Protein 6AGS (pdb70)

Radius of gyration: 24.71 Å; Cα contacts (8 Å, |Δi|>4): 1045; chains: 1; bounding box: 74×57×60 Å

Sequence (557 aa):
QRSLYIPYAGPVLLEFPLLNKGSAFSMEERRNFNLLGLLPEVVETIEEQAERAWIQYQGFKTEIDKHIYLRNIQDTNETLFYRLVNNHLDEMMPVIYTPTVGAACERFSEIYRRSRGVFISYQNRHNMDDILQNVPNHNIKVIVVTDGERILGLGDQGIGGMGIPIGKLSLYTACGGISPAYTLPVVLDVGTNNQQLLNDPLYMGWRNPRITDDEYYEFVDEFIQAVKQRWPDVLLQFEDFAQKNAMPLLNRYRNEICSFNDDIQGTAAVTVGTLIAASRAAGGQLSEKKIVFRGAGSAGCGIAEMIISQTQREGLSEEAARQKVFMVDRFGLLTDKMPNLLPFQTKLVQKRENLSDWDTDSDVLSLLDVVRNVKPDILIGVSGCTGLFTEEIIREMHKHCPRPIVMPLSNPTSRVEATPQDIIAWTEGNALVATGSPFNPVVWKDKIYPIAQCNNAFIFPGIGLGVIASGASRITDEMLMSASETLAQYSPLVLNGEGMVLPELKDIQKVSRAIAFAVGKMAQQQGVAVKTSAEALQQAIDDNFWQAEYRDYRRTS

Solvent-accessible surface area: 24143 Å² total; per-residue (Å²): 194,205,24,65,114,5,74,66,20,6,74,85,0,33,130,52,36,46,18,9,8,15,21,16,0,43,78,109,15,5,137,80,1,92,0,114,72,87,34,98,147,76,73,20,81,12,59,88,11,1,90,121,4,72,122,84,2,98,60,74,189,68,88,30,56,26,15,27,18,3,47,50,23,7,23,71,4,14,13,22,4,10,41,0,0,74,60,42,20,99,74,0,9,49,0,10,27,60,78,10,1,0,23,8,3,73,97,30,13,84,37,78,135,115,76,46,30,17,58,0,20,31,96,56,74,141,67,7,99,86,29,2,127,118,8,95,32,191,68,3,47,0,0,0,0,0,1,0,28,125,0,63,51,59,33,22,13,2,15,2,0,1,16,0,0,10,4,5,6,2,4,0,2,9,0,0,0,4,14,11,31,78,19,12,14,0,0,2,6,0,1,0,87,38,108,148,18,18,102,27,114,102,15,94,13,58,112,57,75,34,22,85,83,123,73,10,74,103,0,0,32,44,0,0,56,7,0,56,138,78,10,90,130,1,0,0,0,3,5,10,7,12,97,128,3,11,79,60,2,5,91,132,4,40,106,54,6,5,1,0,1,1,58,47,14,0,47,8,0,0,1,0,0,0,0,3,0,2,0,118,31,27,41,44,64,2,3,104,16,73,2,0,0,21,4,6,41,47,62,0,2,30,6,0,48,23,1,4,53,5,7,69,139,46,67,43,69,83,129,36,2,47,88,57,3,16,0,2,27,198,95,5,8,0,9,47,172,55,98,147,33,108,107,80,21,63,134,9,36,10,113,52,109,64,9,96,134,28,104,47,113,53,146,83,1,47,19,44,25,0,0,70,25,2,91,0,42,0,1,0,0,36,40,13,55,90,41,52,2,48,79,101,12,5,107,33,4,47,145,84,8,99,104,1,2,4,1,0,13,6,86,59,64,77,108,9,0,6,42,0,76,51,0,5,21,46,1,102,17,60,14,15,16,3,0,14,9,79,48,126,78,9,98,62,137,158,116,131,56,56,13,2,50,12,36,28,2,7,0,2,0,0,0,0,0,0,5,32,14,10,56,6,75,81,1,2,85,80,0,7,12,12,0,0,44,12,0,3,109,59,0,23,28,57,114,118,60,124,26,55,6,4,8,89,34,157,34,1,38,126,0,0,72,23,0,0,52,25,0,0,76,33,0,5,136,65,64,20,12,114,157,58,68,48,149,47,4,79,100,24,1,69,106,44,16,54,87,11,105,48,70,95,22,132,110,61,156

B-factor: mean 66.83, std 27.86, range [24.26, 168.71]

CATH classification: 3.40.50.10380

Organism: Escherichia coli (strain K12) (NCBI:txid83333)

Secondary structure (DSSP, 8-state):
-PPEEE---HHHHHT-TTT--GGG--HHHHHHTT-TTSS-S----HHHHHHHHHHHHHT--SHHHHHHHHHHHHTT-HHHHHHHHHTTHHHHHHHHSTTHHHHHHHTHHHH--S--SEEEEGGGTT-HHHHHHT---S---EEEEE-SS-BTTTB--GGGGGHHHHHHHHHHHHHH---GGGEEEEEEE-----HHHHT-TT--S--SPPPPHHHHHHHHHHHHHHHHHH-TT-EEEE-S--HHHHHHHHHHHTTTSSEEEIIIIIHHHHHHHHHHHHHHHSSS-TTT--EEEE--SHHHHHHHHHHHHHHHTTT--HHHHHHTEEEE-SSS--BTT--S--HHHHTTPBPGGGGTT-S---SS--HHHHHHHH--SEEEE-S--TT-S-HHHHHHHHTT-SS-EEEE--SSGGG-SS-HHHHHHTTTT--EEEESS--PPEEETTEEE--EE--GGGTHHHHHHHHHHHT-SS--HHHHHHHHHHHHHT-HHHHSSSS-SSPPGGGHHHHHHHHHHHHHHHHHHTTSS----HHHHHHHHHHT---S-PPPEEE--

Foldseek 3Di:
DDFAADAAADVRQQQQAARHPALQQDPVNCVQRVNVPVHPPHHDFLVVVLVVLVVVLVVDDDLLRSLVSLVVNCSRHVLSSLVNCLVPVPVCLCSLAPPNLVVQLLCVLPVPDDDAFFEAELVCLVPLLVSVVPPPQPAAAEEEEEQQQADFPPGRSAQSCQSHRVSVVSLLCNQQQFRPSHYGYYYYGQATPPVVLLPDPSRDGDSDHGDDPVSVVVSVVSNVVSCCVVHVLHEYEYERDDPVVQVVVCVVPQQPFAYDYCVLLLLLLLVLLLQQLQDVLLPDGLLPWAEEEEDQPPRRLSSLVLSLVVSVVVPDDSVSSLQRYWYQYPFAGFAPPDPDDDDSSVSNHHYCVVVVPAPDDDPTQHVLSVCQVNLTQEYEYAHQAAQLCPLSVLLSNCVRHLQHEYEQAYDDPVRGNDDPQVSCVSNVNRYAYEYNYADQFHADPNDTHHHHYSDSSLAVSLLSLLCQLQSFGGQDSVLSNLLSNLQQVQQPCNPVVDDHSGDDSNCSNVSSLSSSLSSNVVSCVVVRGPDDDSVSSSVSSVVSRHHSGHRHYDYDD

GO terms:
  GO:0005829 cytosol (C, IDA)
  GO:0042802 identical protein binding (F, IDA)
  GO:0004471 malate dehydrogenase (decarboxylating) (NAD+) activity (F, IDA)
  GO:0006094 gluconeogenesis (P, IMP)

Structure (mmCIF, N/CA/C/O backbone):
data_6AGS
#
_entry.id   6AGS
#
_cell.length_a   80.570
_cell.length_b   80.570
_cell.length_c   209.966
_cell.angle_alpha   90.00
_cell.angle_beta   90.00
_cell.angle_gamma   90.00
#
_symmetry.space_group_name_H-M   'P 43 21 2'
#
loop_
_entity.id
_entity.type
_entity.pdbx_description
1 polymer 'NAD-dependent malic enzyme'
2 water water
#
loop_
_atom_site.group_PDB
_atom_site.id
_atom_site.type_symbol
_atom_site.label_atom_id
_atom_site.label_alt_id
_atom_site.label_comp_id
_atom_site.label_asym_id
_atom_site.label_entity_id
_atom_site.label_seq_id
_atom_site.pdbx_PDB_ins_code
_atom_site.Cartn_x
_atom_site.Cartn_y
_atom_site.Cartn_z
_atom_site.occupancy
_atom_site.B_iso_or_equiv
_atom_site.auth_seq_id
_atom_site.auth_comp_id
_atom_site.auth_asym_id
_atom_site.auth_atom_id
_atom_site.pdbx_PDB_model_num
ATOM 1 N N . GLN A 1 8 ? 2.125 18.630 80.909 1.00 95.29 8 GLN A N 1
ATOM 2 C CA . GLN A 1 8 ? 2.738 17.499 81.679 1.00 92.59 8 GLN A CA 1
ATOM 3 C C . GLN A 1 8 ? 1.799 17.057 82.797 1.00 89.53 8 GLN A C 1
ATOM 4 O O . GLN A 1 8 ? 1.226 17.889 83.507 1.00 77.83 8 GLN A O 1
ATOM 10 N N . ARG A 1 9 ? 1.656 15.748 82.960 1.00 89.07 9 ARG A N 1
ATOM 11 C CA . ARG A 1 9 ? 0.756 15.208 83.968 1.00 90.01 9 ARG A CA 1
ATOM 12 C C . ARG A 1 9 ? 1.278 15.353 85.419 1.00 87.72 9 ARG A C 1
ATOM 13 O O . ARG A 1 9 ? 2.433 15.717 85.682 1.00 76.63 9 ARG A O 1
ATOM 21 N N . SER A 1 10 ? 0.393 15.057 86.357 1.00 80.86 10 SER A N 1
ATOM 22 C CA . SER A 1 10 ? 0.724 15.093 87.762 1.00 74.28 10 SER A CA 1
ATOM 23 C C . SER A 1 10 ? 1.652 13.958 88.083 1.00 76.30 10 SER A C 1
ATOM 24 O O . SER A 1 10 ? 1.612 12.919 87.427 1.00 72.66 10 SER A O 1
ATOM 27 N N . LEU A 1 11 ? 2.484 14.175 89.104 1.00 72.05 11 LEU A N 1
ATOM 28 C CA . LEU A 1 11 ? 3.271 13.128 89.697 1.00 61.93 11 LEU A CA 1
ATOM 29 C C . LEU A 1 11 ? 2.555 12.619 90.944 1.00 61.83 11 LEU A C 1
ATOM 30 O O . LEU A 1 11 ? 2.025 13.398 91.749 1.00 65.59 11 LEU A O 1
ATOM 35 N N . TYR A 1 12 ? 2.540 11.301 91.092 1.00 57.23 12 TYR A N 1
ATOM 36 C CA . TYR A 1 12 ? 1.929 10.650 92.215 1.00 60.89 12 TYR A CA 1
ATOM 37 C C . TYR A 1 12 ? 3.021 10.282 93.193 1.00 63.57 12 TYR A C 1
ATOM 38 O O . TYR A 1 12 ? 4.018 9.675 92.800 1.00 64.50 12 TYR A O 1
ATOM 47 N N . ILE A 1 13 ? 2.866 10.705 94.450 1.00 62.69 13 ILE A N 1
ATOM 48 C CA . ILE A 1 13 ? 3.957 10.596 95.436 1.00 64.33 13 ILE A CA 1
ATOM 49 C C . ILE A 1 13 ? 3.448 10.226 96.827 1.00 62.23 13 ILE A C 1
ATOM 50 O O . ILE A 1 13 ? 2.473 10.824 97.347 1.00 61.40 13 ILE A O 1
ATOM 55 N N . PRO A 1 14 ? 4.087 9.228 97.436 1.00 58.04 14 PRO A N 1
ATOM 56 C CA . PRO A 1 14 ? 3.616 8.739 98.742 1.00 59.25 14 PRO A CA 1
ATOM 57 C C . PRO A 1 14 ? 3.979 9.607 99.969 1.00 61.25 14 PRO A C 1
ATOM 58 O O . PRO A 1 14 ? 3.309 9.503 100.988 1.00 71.50 14 PRO A O 1
ATOM 62 N N . TYR A 1 15 ? 4.986 10.475 99.857 1.00 55.03 15 TYR A N 1
ATOM 63 C CA . TYR A 1 15 ? 5.499 11.227 101.002 1.00 53.74 15 TYR A CA 1
ATOM 64 C C . TYR A 1 15 ? 4.644 12.420 101.338 1.00 52.22 15 TYR A C 1
ATOM 65 O O . TYR A 1 15 ? 3.980 12.949 100.468 1.00 49.46 15 TYR A O 1
ATOM 74 N N . ALA A 1 16 ? 4.666 12.810 102.616 1.00 51.17 16 ALA A N 1
ATOM 75 C CA . ALA A 1 16 ? 3.875 13.917 103.142 1.00 44.99 16 ALA A CA 1
ATOM 76 C C . ALA A 1 16 ? 4.496 14.513 104.403 1.00 46.02 16 ALA A C 1
ATOM 77 O O . ALA A 1 16 ? 5.457 13.985 104.944 1.00 45.54 16 ALA A O 1
ATOM 79 N N . GLY A 1 17 ? 3.977 15.662 104.834 1.00 42.35 17 GLY A N 1
ATOM 80 C CA . GLY A 1 17 ? 4.407 16.264 106.064 1.00 42.98 17 GLY A CA 1
ATOM 81 C C . GLY A 1 17 ? 5.893 16.654 106.018 1.00 48.87 17 GLY A C 1
ATOM 82 O O . GLY A 1 17 ? 6.435 16.882 104.938 1.00 45.47 17 GLY A O 1
ATOM 83 N N . PRO A 1 18 ? 6.572 16.679 107.190 1.00 44.90 18 PRO A N 1
ATOM 84 C CA . PRO A 1 18 ? 8.002 16.965 107.182 1.00 43.83 18 PRO A CA 1
ATOM 85 C C . PRO A 1 18 ? 8.932 16.028 106.353 1.00 39.90 18 PRO A C 1
ATOM 86 O O . PRO A 1 18 ? 9.982 16.456 105.911 1.00 40.85 18 PRO A O 1
ATOM 90 N N . VAL A 1 19 ? 8.548 14.781 106.173 1.00 41.81 19 VAL A N 1
ATOM 91 C CA . VAL A 1 19 ? 9.230 13.850 105.291 1.00 41.92 19 VAL A CA 1
ATOM 92 C C . VAL A 1 19 ? 9.336 14.417 103.878 1.00 45.17 19 VAL A C 1
ATOM 93 O O . VAL A 1 19 ? 10.437 14.455 103.302 1.00 45.02 19 VAL A O 1
ATOM 97 N N . LEU A 1 20 ? 8.222 14.936 103.371 1.00 46.44 20 LEU A N 1
ATOM 98 C CA . LEU A 1 20 ? 8.193 15.576 102.065 1.00 41.64 20 LEU A CA 1
ATOM 99 C C . LEU A 1 20 ? 9.068 16.785 102.021 1.00 43.43 20 LEU A C 1
ATOM 100 O O . LEU A 1 20 ? 9.823 16.980 101.046 1.00 40.19 20 LEU A O 1
ATOM 105 N N . LEU A 1 21 ? 8.961 17.643 103.035 1.00 41.54 21 LEU A N 1
ATOM 106 C CA . LEU A 1 21 ? 9.791 18.861 103.042 1.00 39.75 21 LEU A CA 1
ATOM 107 C C . LEU A 1 21 ? 11.270 18.528 103.088 1.00 39.44 21 LEU A C 1
ATOM 108 O O . LEU A 1 21 ? 12.082 19.325 102.635 1.00 38.10 21 LEU A O 1
ATOM 113 N N . GLU A 1 22 ? 11.612 17.335 103.557 1.00 37.15 22 GLU A N 1
ATOM 114 C CA . GLU A 1 22 ? 13.024 16.935 103.697 1.00 39.02 22 GLU A CA 1
ATOM 115 C C . GLU A 1 22 ? 13.536 16.028 102.559 1.00 42.29 22 GLU A C 1
ATOM 116 O O . GLU A 1 22 ? 14.673 15.565 102.628 1.00 39.16 22 GLU A O 1
ATOM 122 N N . PHE A 1 23 ? 12.685 15.720 101.563 1.00 43.66 23 PHE A N 1
ATOM 123 C CA . PHE A 1 23 ? 13.030 14.839 100.423 1.00 43.60 23 PHE A CA 1
ATOM 124 C C . PHE A 1 23 ? 13.495 15.742 99.254 1.00 37.80 23 PHE A C 1
ATOM 125 O O . PHE A 1 23 ? 12.686 16.317 98.528 1.00 36.72 23 PHE A O 1
ATOM 133 N N . PRO A 1 24 ? 14.789 15.884 99.078 1.00 35.98 24 PRO A N 1
ATOM 134 C CA . PRO A 1 24 ? 15.285 16.976 98.227 1.00 38.24 24 PRO A CA 1
ATOM 135 C C . PRO A 1 24 ? 14.796 16.910 96.743 1.00 41.72 24 PRO A C 1
ATOM 136 O O . PRO A 1 24 ? 14.559 17.955 96.102 1.00 39.06 24 PRO A O 1
ATOM 140 N N . LEU A 1 25 ? 14.628 15.702 96.201 1.00 43.27 25 LEU A N 1
ATOM 141 C CA . LEU A 1 25 ? 14.181 15.565 94.818 1.00 43.20 25 LEU A CA 1
ATOM 142 C C . LEU A 1 25 ? 12.758 16.130 94.690 1.00 47.02 25 LEU A C 1
ATOM 143 O O . LEU A 1 25 ? 12.460 16.761 93.722 1.00 46.20 25 LEU A O 1
ATOM 148 N N . LEU A 1 26 ? 11.912 15.964 95.714 1.00 39.09 26 LEU A N 1
ATOM 149 C CA . LEU A 1 26 ? 10.528 16.353 95.623 1.00 37.77 26 LEU A CA 1
ATOM 150 C C . LEU A 1 26 ? 10.142 17.650 96.333 1.00 43.65 26 LEU A C 1
ATOM 151 O O . LEU A 1 26 ? 9.077 18.198 96.078 1.00 38.28 26 LEU A O 1
ATOM 156 N N . ASN A 1 27 ? 10.984 18.131 97.239 1.00 42.17 27 ASN A N 1
ATOM 157 C CA . ASN A 1 27 ? 10.621 19.271 98.044 1.00 36.99 27 ASN A CA 1
ATOM 158 C C . ASN A 1 27 ? 10.525 20.495 97.154 1.00 35.92 27 ASN A C 1
ATOM 159 O O . ASN A 1 27 ? 11.419 20.751 96.336 1.00 41.65 27 ASN A O 1
ATOM 164 N N . LYS A 1 28 ? 9.487 21.289 97.366 1.00 35.85 28 LYS A N 1
ATOM 165 C CA . LYS A 1 28 ? 9.276 22.556 96.648 1.00 39.08 28 LYS A CA 1
ATOM 166 C C . LYS A 1 28 ? 9.364 23.779 97.522 1.00 42.87 28 LYS A C 1
ATOM 167 O O . LYS A 1 28 ? 9.270 24.938 97.017 1.00 36.21 28 LYS A O 1
ATOM 173 N N . GLY A 1 29 ? 9.563 23.547 98.830 1.00 42.94 29 GLY A N 1
ATOM 174 C CA . GLY A 1 29 ? 9.674 24.636 99.803 1.00 38.55 29 GLY A CA 1
ATOM 175 C C . GLY A 1 29 ? 8.512 25.606 99.664 1.00 37.54 29 GLY A C 1
ATOM 176 O O . GLY A 1 29 ? 7.358 25.201 99.527 1.00 37.46 29 GLY A O 1
ATOM 177 N N . SER A 1 30 ? 8.823 26.895 99.655 1.00 34.18 30 SER A N 1
ATOM 178 C CA . SER A 1 30 ? 7.775 27.901 99.586 1.00 38.74 30 SER A CA 1
ATOM 179 C C . SER A 1 30 ? 6.902 27.889 98.317 1.00 45.52 30 SER A C 1
ATOM 180 O O . SER A 1 30 ? 5.962 28.690 98.199 1.00 47.05 30 SER A O 1
ATOM 183 N N . ALA A 1 31 ? 7.211 27.019 97.354 1.00 45.23 31 ALA A N 1
ATOM 184 C CA . ALA A 1 31 ? 6.440 26.976 96.122 1.00 45.66 31 ALA A CA 1
ATOM 185 C C . ALA A 1 31 ? 5.329 25.964 96.163 1.00 45.20 31 ALA A C 1
ATOM 186 O O . ALA A 1 31 ? 4.625 25.825 95.177 1.00 48.89 31 ALA A O 1
ATOM 188 N N . PHE A 1 32 ? 5.165 25.245 97.276 1.00 42.93 32 PHE A N 1
ATOM 189 C CA . PHE A 1 32 ? 4.070 24.323 97.382 1.00 43.78 32 PHE A CA 1
ATOM 190 C C . PHE A 1 32 ? 2.832 25.211 97.327 1.00 45.57 32 PHE A C 1
ATOM 191 O O . PHE A 1 32 ? 2.808 26.239 97.953 1.00 48.98 32 PHE A O 1
ATOM 199 N N . SER A 1 33 ? 1.811 24.824 96.581 1.00 49.46 33 SER A N 1
ATOM 200 C CA . SER A 1 33 ? 0.600 25.648 96.478 1.00 49.61 33 SER A CA 1
ATOM 201 C C . SER A 1 33 ? -0.271 25.500 97.699 1.00 51.71 33 SER A C 1
ATOM 202 O O . SER A 1 33 ? -0.110 24.575 98.484 1.00 50.91 33 SER A O 1
ATOM 205 N N . MET A 1 34 ? -1.259 26.363 97.843 1.00 57.28 34 MET A N 1
ATOM 206 C CA . MET A 1 34 ? -2.162 26.197 98.981 1.00 57.82 34 MET A CA 1
ATOM 207 C C . MET A 1 34 ? -2.836 24.827 98.992 1.00 57.73 34 MET A C 1
ATOM 208 O O . MET A 1 34 ? -2.872 24.150 100.011 1.00 58.33 34 MET A O 1
ATOM 213 N N . GLU A 1 35 ? -3.268 24.359 97.837 1.00 60.20 35 GLU A N 1
ATOM 214 C CA . GLU A 1 35 ? -3.923 23.056 97.748 1.00 56.37 35 GLU A CA 1
ATOM 215 C C . GLU A 1 35 ? -2.984 21.904 98.108 1.00 48.47 35 GLU A C 1
ATOM 216 O O . GLU A 1 35 ? -3.348 20.945 98.793 1.00 51.52 35 GLU A O 1
ATOM 222 N N . GLU A 1 36 ? -1.773 21.950 97.598 1.00 48.18 36 GLU A N 1
ATOM 223 C CA . GLU A 1 36 ? -0.751 20.946 97.967 1.00 50.12 36 GLU A CA 1
ATOM 224 C C . GLU A 1 36 ? -0.466 20.964 99.492 1.00 47.45 36 GLU A C 1
ATOM 225 O O . GLU A 1 36 ? -0.374 19.922 100.124 1.00 45.14 36 GLU A O 1
ATOM 231 N N . ARG A 1 37 ? -0.393 22.155 100.091 1.00 47.07 37 ARG A N 1
ATOM 232 C CA . ARG A 1 37 ? -0.162 22.219 101.522 1.00 48.49 37 ARG A CA 1
ATOM 233 C C . ARG A 1 37 ? -1.267 21.536 102.276 1.00 50.55 37 ARG A C 1
ATOM 234 O O . ARG A 1 37 ? -0.975 20.874 103.277 1.00 47.41 37 ARG A O 1
ATOM 242 N N . ARG A 1 38 ? -2.514 21.637 101.781 1.00 51.90 38 ARG A N 1
ATOM 243 C CA . ARG A 1 38 ? -3.650 20.948 102.430 1.00 54.71 38 ARG A CA 1
ATOM 244 C C . ARG A 1 38 ? -3.573 19.454 102.224 1.00 53.48 38 ARG A C 1
ATOM 245 O O . ARG A 1 38 ? -3.719 18.681 103.164 1.00 57.97 38 ARG A O 1
ATOM 253 N N . ASN A 1 39 ? -3.298 19.030 101.002 1.00 58.07 39 ASN A N 1
ATOM 254 C CA . ASN A 1 39 ? -3.361 17.589 100.697 1.00 57.21 39 ASN A CA 1
ATOM 255 C C . ASN A 1 39 ? -2.198 16.797 101.272 1.00 56.19 39 ASN A C 1
ATOM 256 O O . ASN A 1 39 ? -2.352 15.623 101.611 1.00 58.77 39 ASN A O 1
ATOM 261 N N . PHE A 1 40 ? -1.042 17.447 101.407 1.00 48.87 40 PHE A N 1
ATOM 262 C CA . PHE A 1 40 ? 0.151 16.780 101.884 1.00 48.46 40 PHE A CA 1
ATOM 263 C C . PHE A 1 40 ? 0.513 17.135 103.361 1.00 51.38 40 PHE A C 1
ATOM 264 O O . PHE A 1 40 ? 1.656 16.910 103.781 1.00 49.57 40 PHE A O 1
ATOM 272 N N . ASN A 1 41 ? -0.441 17.685 104.120 1.00 45.14 41 ASN A N 1
ATOM 273 C CA . ASN A 1 41 ? -0.271 17.958 105.554 1.00 47.07 41 ASN A CA 1
ATOM 274 C C . ASN A 1 41 ? 0.900 18.900 105.863 1.00 46.56 41 ASN A C 1
ATOM 275 O O . ASN A 1 41 ? 1.733 18.634 106.731 1.00 46.39 41 ASN A O 1
ATOM 280 N N . LEU A 1 42 ? 0.982 19.985 105.114 1.00 42.58 42 LEU A N 1
ATOM 281 C CA . LEU A 1 42 ? 2.064 20.936 105.216 1.00 41.39 42 LEU A CA 1
ATOM 282 C C . LEU A 1 42 ? 1.612 22.253 105.789 1.00 43.69 42 LEU A C 1
ATOM 283 O O . LEU A 1 42 ? 2.436 23.124 106.142 1.00 42.09 42 LEU A O 1
ATOM 288 N N . LEU A 1 43 ? 0.308 22.451 105.850 1.00 43.43 43 LEU A N 1
ATOM 289 C CA . LEU A 1 43 ? -0.195 23.686 106.433 1.00 47.69 43 LEU A CA 1
ATOM 290 C C . LEU A 1 43 ? 0.471 23.953 107.808 1.00 43.66 43 LEU A C 1
ATOM 291 O O . LEU A 1 43 ? 0.469 23.117 108.699 1.00 41.88 43 LEU A O 1
ATOM 296 N N . GLY A 1 44 ? 1.037 25.118 107.952 1.00 42.71 44 GLY A N 1
ATOM 297 C CA . GLY A 1 44 ? 1.619 25.557 109.203 1.00 45.12 44 GLY A CA 1
ATOM 298 C C . GLY A 1 44 ? 3.077 25.202 109.361 1.00 45.53 44 GLY A C 1
ATOM 299 O O . GLY A 1 44 ? 3.743 25.678 110.278 1.00 43.61 44 GLY A O 1
ATOM 300 N N . LEU A 1 45 ? 3.591 24.343 108.489 1.00 48.67 45 LEU A N 1
ATOM 301 C CA . LEU A 1 45 ? 5.005 23.951 108.560 1.00 44.46 45 LEU A CA 1
ATOM 302 C C . LEU A 1 45 ? 5.891 24.882 107.760 1.00 45.73 45 LEU A C 1
ATOM 303 O O . LEU A 1 45 ? 7.100 24.757 107.852 1.00 46.10 45 LEU A O 1
ATOM 308 N N . LEU A 1 46 ? 5.304 25.869 107.075 1.00 39.87 46 LEU A N 1
ATOM 309 C CA . LEU A 1 46 ? 6.045 26.759 106.186 1.00 47.40 46 LEU A CA 1
ATOM 310 C C . LEU A 1 46 ? 5.474 28.106 106.398 1.00 39.79 46 LEU A C 1
ATOM 311 O O . LEU A 1 46 ? 4.309 28.214 106.672 1.00 42.97 46 LEU A O 1
ATOM 316 N N . PRO A 1 47 ? 6.260 29.149 106.154 1.00 42.78 47 PRO A N 1
ATOM 317 C CA . PRO A 1 47 ? 5.617 30.457 106.021 1.00 43.71 47 PRO A CA 1
ATOM 318 C C . PRO A 1 47 ? 4.495 30.442 104.996 1.00 49.34 47 PRO A C 1
ATOM 319 O O . PRO A 1 47 ? 4.490 29.631 104.060 1.00 48.57 47 PRO A O 1
ATOM 323 N N . GLU A 1 48 ? 3.541 31.331 105.211 1.00 57.08 48 GLU A N 1
ATOM 324 C CA . GLU A 1 48 ? 2.329 31.468 104.408 1.00 63.25 48 GLU A CA 1
ATOM 325 C C . GLU A 1 48 ? 2.640 31.786 102.908 1.00 56.86 48 GLU A C 1
ATOM 326 O O . GLU A 1 48 ? 1.988 31.282 102.051 1.00 54.06 48 GLU A O 1
ATOM 332 N N . VAL A 1 49 ? 3.664 32.567 102.610 1.00 49.83 49 VAL A N 1
ATOM 333 C CA . VAL A 1 49 ? 3.879 32.996 101.266 1.00 48.48 49 VAL A CA 1
ATOM 334 C C . VAL A 1 49 ? 4.053 31.779 100.309 1.00 50.69 49 VAL A C 1
ATOM 335 O O . VAL A 1 49 ? 4.708 30.765 100.647 1.00 42.80 49 VAL A O 1
ATOM 339 N N . VAL A 1 50 ? 3.348 31.856 99.173 1.00 49.71 50 VAL A N 1
ATOM 340 C CA . VAL A 1 50 ? 3.538 30.975 98.024 1.00 48.68 50 VAL A CA 1
ATOM 341 C C . VAL A 1 50 ? 4.408 31.710 97.016 1.00 47.03 50 VAL A C 1
ATOM 342 O O . VAL A 1 50 ? 4.053 32.773 96.587 1.00 43.65 50 VAL A O 1
ATOM 346 N N . GLU A 1 51 ? 5.551 31.162 96.671 1.00 46.07 51 GLU A N 1
ATOM 347 C CA . GLU A 1 51 ? 6.487 31.832 95.785 1.00 44.80 51 GLU A CA 1
ATOM 348 C C . GLU A 1 51 ? 6.673 31.010 94.518 1.00 43.15 51 GLU A C 1
ATOM 349 O O . GLU A 1 51 ? 6.292 29.841 94.502 1.00 37.87 51 GLU A O 1
ATOM 355 N N . THR A 1 52 ? 7.309 31.615 93.499 1.00 38.93 52 THR A N 1
ATOM 356 C CA . THR A 1 52 ? 7.589 30.887 92.289 1.00 46.55 52 THR A CA 1
ATOM 357 C C . THR A 1 52 ? 8.989 30.399 92.398 1.00 43.58 52 THR A C 1
ATOM 358 O O . THR A 1 52 ? 9.778 30.992 93.148 1.00 46.64 52 THR A O 1
ATOM 362 N N . ILE A 1 53 ? 9.338 29.392 91.599 1.00 40.55 53 ILE A N 1
ATOM 363 C CA . ILE A 1 53 ? 10.754 28.953 91.557 1.00 41.55 53 ILE A CA 1
ATOM 364 C C . ILE A 1 53 ? 11.717 30.068 91.209 1.00 42.96 53 ILE A C 1
ATOM 365 O O . ILE A 1 53 ? 12.887 30.080 91.642 1.00 42.68 53 ILE A O 1
ATOM 370 N N . GLU A 1 54 ? 11.270 30.997 90.388 1.00 38.63 54 GLU A N 1
ATOM 371 C CA . GLU A 1 54 ? 12.169 32.046 89.967 1.00 46.33 54 GLU A CA 1
ATOM 372 C C . GLU A 1 54 ? 12.428 33.037 91.110 1.00 40.69 54 GLU A C 1
ATOM 373 O O . GLU A 1 54 ? 13.543 33.562 91.267 1.00 43.42 54 GLU A O 1
ATOM 379 N N . GLU A 1 55 ? 11.418 33.305 91.915 1.00 41.84 55 GLU A N 1
ATOM 380 C CA . GLU A 1 55 ? 11.636 34.051 93.170 1.00 42.82 55 GLU A CA 1
ATOM 381 C C . GLU A 1 55 ? 12.542 33.249 94.150 1.00 45.45 55 GLU A C 1
ATOM 382 O O . GLU A 1 55 ? 13.428 33.823 94.737 1.00 41.29 55 GLU A O 1
ATOM 388 N N . GLN A 1 56 ? 12.371 31.920 94.273 1.00 42.53 56 GLN A N 1
ATOM 389 C CA . GLN A 1 56 ? 13.280 31.142 95.123 1.00 35.72 56 GLN A CA 1
ATOM 390 C C . GLN A 1 56 ? 14.682 31.248 94.607 1.00 41.98 56 GLN A C 1
ATOM 391 O O . GLN A 1 56 ? 15.624 31.439 95.413 1.00 36.79 56 GLN A O 1
ATOM 397 N N . ALA A 1 57 ? 14.868 31.222 93.263 1.00 40.45 57 ALA A N 1
ATOM 398 C CA . ALA A 1 57 ? 16.243 31.175 92.714 1.00 34.49 57 ALA A CA 1
ATOM 399 C C . ALA A 1 57 ? 16.926 32.480 92.842 1.00 33.62 57 ALA A C 1
ATOM 400 O O . ALA A 1 57 ? 18.145 32.589 92.889 1.00 40.93 57 ALA A O 1
ATOM 402 N N . GLU A 1 58 ? 16.152 33.523 92.855 1.00 36.80 58 GLU A N 1
ATOM 403 C CA . GLU A 1 58 ? 16.676 34.861 93.086 1.00 39.28 58 GLU A CA 1
ATOM 404 C C . GLU A 1 58 ? 17.177 35.070 94.558 1.00 42.74 58 GLU A C 1
ATOM 405 O O . GLU A 1 58 ? 18.248 35.634 94.784 1.00 38.62 58 GLU A O 1
ATOM 411 N N . ARG A 1 59 ? 16.406 34.618 95.553 1.00 46.63 59 ARG A N 1
ATOM 412 C CA . ARG A 1 59 ? 16.900 34.602 96.957 1.00 37.75 59 ARG A CA 1
ATOM 413 C C . ARG A 1 59 ? 18.140 33.734 97.022 1.00 37.07 59 ARG A C 1
ATOM 414 O O . ARG A 1 59 ? 19.138 34.116 97.620 1.00 36.10 59 ARG A O 1
ATOM 422 N N . ALA A 1 60 ? 18.143 32.581 96.356 1.00 38.60 60 ALA A N 1
ATOM 423 C CA . ALA A 1 60 ? 19.302 31.719 96.451 1.00 38.02 60 ALA A CA 1
ATOM 424 C C . ALA A 1 60 ? 20.557 32.352 95.856 1.00 43.66 60 ALA A C 1
ATOM 425 O O . ALA A 1 60 ? 21.683 32.134 96.334 1.00 42.55 60 ALA A O 1
ATOM 427 N N . TRP A 1 61 ? 20.372 33.185 94.827 1.00 41.19 61 TRP A N 1
ATOM 428 C CA . TRP A 1 61 ? 21.518 33.812 94.194 1.00 40.74 61 TRP A CA 1
ATOM 429 C C . TRP A 1 61 ? 22.098 34.871 95.110 1.00 39.47 61 TRP A C 1
ATOM 430 O O . TRP A 1 61 ? 23.328 35.101 95.160 1.00 38.00 61 TRP A O 1
ATOM 441 N N . ILE A 1 62 ? 21.213 35.619 95.759 1.00 41.91 62 ILE A N 1
ATOM 442 C CA . ILE A 1 62 ? 21.654 36.575 96.780 1.00 39.46 62 ILE A CA 1
ATOM 443 C C . ILE A 1 62 ? 22.449 35.876 97.915 1.00 41.49 62 ILE A C 1
ATOM 444 O O . ILE A 1 62 ? 23.518 36.345 98.294 1.00 41.20 62 ILE A O 1
ATOM 449 N N . GLN A 1 63 ? 21.978 34.712 98.379 1.00 40.94 63 GLN A N 1
ATOM 450 C CA . GLN A 1 63 ? 22.737 33.931 99.359 1.00 39.15 63 GLN A CA 1
ATOM 451 C C . GLN A 1 63 ? 24.085 33.530 98.795 1.00 41.38 63 GLN A C 1
ATOM 452 O O . GLN A 1 63 ? 25.130 33.750 99.435 1.00 39.99 63 GLN A O 1
ATOM 458 N N . TYR A 1 64 ? 24.087 32.985 97.573 1.00 40.29 64 TYR A N 1
ATOM 459 C CA . TYR A 1 64 ? 25.325 32.527 96.942 1.00 38.69 64 TYR A CA 1
ATOM 460 C C . TYR A 1 64 ? 26.355 33.626 96.893 1.00 37.42 64 TYR A C 1
ATOM 461 O O . TYR A 1 64 ? 27.538 33.422 97.154 1.00 41.88 64 TYR A O 1
ATOM 470 N N . GLN A 1 65 ? 25.925 34.813 96.536 1.00 40.59 65 GLN A N 1
ATOM 471 C CA . GLN A 1 65 ? 26.880 35.917 96.430 1.00 45.62 65 GLN A CA 1
ATOM 472 C C . GLN A 1 65 ? 27.579 36.325 97.753 1.00 46.28 65 GLN A C 1
ATOM 473 O O . GLN A 1 65 ? 28.624 36.958 97.734 1.00 49.92 65 GLN A O 1
ATOM 479 N N . GLY A 1 66 ? 26.999 36.015 98.893 1.00 48.20 66 GLY A N 1
ATOM 480 C CA . GLY A 1 66 ? 27.631 36.366 100.182 1.00 49.58 66 GLY A CA 1
ATOM 481 C C . GLY A 1 66 ? 28.790 35.456 100.568 1.00 53.18 66 GLY A C 1
ATOM 482 O O . GLY A 1 66 ? 29.452 35.733 101.511 1.00 50.83 66 GLY A O 1
ATOM 483 N N . PHE A 1 67 ? 29.039 34.366 99.839 1.00 54.30 67 PHE A N 1
ATOM 484 C CA . PHE A 1 67 ? 30.162 33.480 100.144 1.00 49.75 67 PHE A CA 1
ATOM 485 C C . PHE A 1 67 ? 31.404 33.978 99.422 1.00 57.14 67 PHE A C 1
ATOM 486 O O . PHE A 1 67 ? 31.327 34.416 98.289 1.00 57.21 67 PHE A O 1
ATOM 494 N N . LYS A 1 68 ? 32.563 33.888 100.064 1.00 56.65 68 LYS A N 1
ATOM 495 C CA . LYS A 1 68 ? 33.736 34.579 99.576 1.00 59.91 68 LYS A CA 1
ATOM 496 C C . LYS A 1 68 ? 34.811 33.699 98.941 1.00 60.72 68 LYS A C 1
ATOM 497 O O . LYS A 1 68 ? 35.698 34.209 98.294 1.00 68.74 68 LYS A O 1
ATOM 503 N N . THR A 1 69 ? 34.778 32.397 99.145 1.00 53.58 69 THR A N 1
ATOM 504 C CA . THR A 1 69 ? 35.723 31.529 98.496 1.00 47.95 69 THR A CA 1
ATOM 505 C C . THR A 1 69 ? 34.968 30.539 97.615 1.00 46.43 69 THR A C 1
ATOM 506 O O . THR A 1 69 ? 33.773 30.313 97.761 1.00 44.12 69 THR A O 1
ATOM 510 N N . GLU A 1 70 ? 35.707 29.899 96.739 1.00 45.23 70 GLU A N 1
ATOM 511 C CA . GLU A 1 70 ? 35.143 28.885 95.871 1.00 51.90 70 GLU A CA 1
ATOM 512 C C . GLU A 1 70 ? 34.609 27.690 96.657 1.00 50.13 70 GLU A C 1
ATOM 513 O O . GLU A 1 70 ? 33.467 27.239 96.396 1.00 48.14 70 GLU A O 1
ATOM 519 N N . ILE A 1 71 ? 35.372 27.218 97.656 1.00 47.95 71 ILE A N 1
ATOM 520 C CA . ILE A 1 71 ? 34.983 26.041 98.397 1.00 43.07 71 ILE A CA 1
ATOM 521 C C . ILE A 1 71 ? 33.692 26.291 99.208 1.00 40.49 71 ILE A C 1
ATOM 522 O O . ILE A 1 71 ? 32.815 25.402 99.325 1.00 39.94 71 ILE A O 1
ATOM 527 N N . ASP A 1 72 ? 33.543 27.504 99.726 1.00 40.37 72 ASP A N 1
ATOM 528 C CA . ASP A 1 72 ? 32.318 27.894 100.420 1.00 39.02 72 ASP A CA 1
ATOM 529 C C . ASP A 1 72 ? 31.152 27.980 99.484 1.00 42.31 72 ASP A C 1
ATOM 530 O O . ASP A 1 72 ? 30.034 27.599 99.850 1.00 40.81 72 ASP A O 1
ATOM 535 N N . LYS A 1 73 ? 31.377 28.498 98.270 1.00 41.48 73 LYS A N 1
ATOM 536 C CA . LYS A 1 73 ? 30.300 28.497 97.251 1.00 43.59 73 LYS A CA 1
ATOM 537 C C . LYS A 1 73 ? 29.928 27.060 96.910 1.00 36.32 73 LYS A C 1
ATOM 538 O O . LYS A 1 73 ? 28.735 26.722 96.867 1.00 34.37 73 LYS A O 1
ATOM 544 N N . HIS A 1 74 ? 30.939 26.199 96.779 1.00 35.95 74 HIS A N 1
ATOM 545 C CA . HIS A 1 74 ? 30.667 24.775 96.517 1.00 37.99 74 HIS A CA 1
ATOM 546 C C . HIS A 1 74 ? 29.821 24.108 97.561 1.00 40.75 74 HIS A C 1
ATOM 547 O O . HIS A 1 74 ? 28.940 23.325 97.195 1.00 40.94 74 HIS A O 1
ATOM 554 N N . ILE A 1 75 ? 30.061 24.445 98.848 1.00 40.05 75 ILE A N 1
ATOM 555 C CA . ILE A 1 75 ? 29.353 23.831 99.971 1.00 37.49 75 ILE A CA 1
ATOM 556 C C . ILE A 1 75 ? 27.935 24.334 99.992 1.00 34.79 75 ILE A C 1
ATOM 557 O O . ILE A 1 75 ? 26.939 23.581 100.177 1.00 33.09 75 ILE A O 1
ATOM 562 N N . TYR A 1 76 ? 27.802 25.611 99.724 1.00 36.19 76 TYR A N 1
ATOM 563 C CA . TYR A 1 76 ? 26.480 26.187 99.663 1.00 36.28 76 TYR A CA 1
ATOM 564 C C . TYR A 1 76 ? 25.624 25.512 98.556 1.00 37.47 76 TYR A C 1
ATOM 565 O O . TYR A 1 76 ? 24.485 25.151 98.784 1.00 34.99 76 TYR A O 1
ATOM 574 N N . LEU A 1 77 ? 26.209 25.287 97.387 1.00 38.55 77 LEU A N 1
ATOM 575 C CA . LEU A 1 77 ? 25.482 24.662 96.253 1.00 32.73 77 LEU A CA 1
ATOM 576 C C . LEU A 1 77 ? 25.101 23.274 96.579 1.00 33.88 77 LEU A C 1
ATOM 577 O O . LEU A 1 77 ? 23.908 22.904 96.406 1.00 34.52 77 LEU A O 1
ATOM 582 N N . ARG A 1 78 ? 26.028 22.507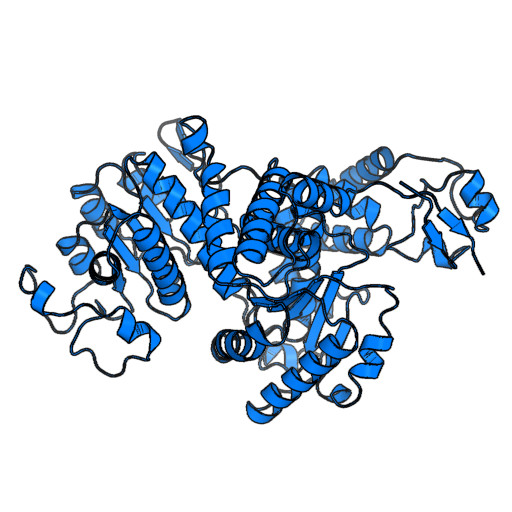 97.158 1.00 33.66 78 ARG A N 1
ATOM 583 C CA . ARG A 1 78 ? 25.675 21.130 97.649 1.00 33.78 78 ARG A CA 1
ATOM 584 C C . ARG A 1 78 ? 24.588 21.152 98.722 1.00 34.27 78 ARG A C 1
ATOM 585 O O . ARG A 1 78 ? 23.659 20.275 98.754 1.00 35.24 78 ARG A O 1
ATOM 593 N N . ASN A 1 79 ? 24.623 22.177 99.580 1.00 32.62 79 ASN A N 1
ATOM 594 C CA . ASN A 1 79 ? 23.537 22.301 100.593 1.00 36.68 79 ASN A CA 1
ATOM 595 C C . ASN A 1 79 ? 22.187 22.537 99.965 1.00 36.02 79 ASN A C 1
ATOM 596 O O . ASN A 1 79 ? 21.195 21.900 100.383 1.00 35.03 79 ASN A O 1
ATOM 601 N N . ILE A 1 80 ? 22.127 23.424 98.950 1.00 35.15 80 ILE A N 1
ATOM 602 C CA . ILE A 1 80 ? 20.843 23.586 98.183 1.00 33.42 80 ILE A CA 1
ATOM 603 C C . ILE A 1 80 ? 20.407 22.329 97.415 1.00 35.64 80 ILE A C 1
ATOM 604 O O . ILE A 1 80 ? 19.226 21.904 97.457 1.00 32.99 80 ILE A O 1
ATOM 609 N N . GLN A 1 81 ? 21.361 21.707 96.733 1.00 39.76 81 GLN A N 1
ATOM 610 C CA . GLN A 1 81 ? 21.103 20.450 96.059 1.00 39.33 81 GLN A CA 1
ATOM 611 C C . GLN A 1 81 ? 20.444 19.470 97.023 1.00 39.99 81 GLN A C 1
ATOM 612 O O . GLN A 1 81 ? 19.481 18.781 96.637 1.00 36.46 81 GLN A O 1
ATOM 618 N N . ASP A 1 82 ? 20.923 19.455 98.284 1.00 39.69 82 ASP A N 1
ATOM 619 C CA . ASP A 1 82 ? 20.403 18.524 99.327 1.00 38.85 82 ASP A CA 1
ATOM 620 C C . ASP A 1 82 ? 19.154 19.017 100.042 1.00 38.44 82 ASP A C 1
ATOM 621 O O . ASP A 1 82 ? 18.598 18.358 100.919 1.00 34.60 82 ASP A O 1
ATOM 626 N N . THR A 1 83 ? 18.637 20.139 99.600 1.00 35.73 83 THR A N 1
ATOM 627 C CA . THR A 1 83 ? 17.366 20.654 100.122 1.00 37.35 83 THR A CA 1
ATOM 628 C C . THR A 1 83 ? 16.223 20.677 99.083 1.00 39.27 83 THR A C 1
ATOM 629 O O . THR A 1 83 ? 15.113 20.294 99.389 1.00 38.66 83 THR A O 1
ATOM 633 N N . ASN A 1 84 ? 16.493 21.194 97.881 1.00 37.30 84 ASN A N 1
ATOM 634 C CA . ASN A 1 84 ? 15.437 21.314 96.803 1.00 36.13 84 ASN A CA 1
ATOM 635 C C . ASN A 1 84 ? 16.137 21.155 95.452 1.00 33.04 84 ASN A C 1
ATOM 636 O O . ASN A 1 84 ? 16.815 22.106 94.974 1.00 33.10 84 ASN A O 1
ATOM 641 N N . GLU A 1 85 ? 16.132 19.941 94.908 1.00 33.85 85 GLU A N 1
ATOM 642 C CA . GLU A 1 85 ? 16.879 19.664 93.651 1.00 35.52 85 GLU A CA 1
ATOM 643 C C . GLU A 1 85 ? 16.405 20.561 92.467 1.00 35.13 85 GLU A C 1
ATOM 644 O O . GLU A 1 85 ? 17.219 21.127 91.769 1.00 36.51 85 GLU A O 1
ATOM 650 N N . THR A 1 86 ? 15.127 20.785 92.312 1.00 35.23 86 THR A N 1
ATOM 651 C CA . THR A 1 86 ? 14.671 21.600 91.183 1.00 36.17 86 THR A CA 1
ATOM 652 C C . THR A 1 86 ? 15.146 23.018 91.323 1.00 40.57 86 THR A C 1
ATOM 653 O O . THR A 1 86 ? 15.571 23.653 90.341 1.00 39.63 86 THR A O 1
ATOM 657 N N . LEU A 1 87 ? 15.172 23.521 92.558 1.00 41.62 87 LEU A N 1
ATOM 658 C CA . LEU A 1 87 ? 15.642 24.889 92.790 1.00 33.82 87 LEU A CA 1
ATOM 659 C C . LEU A 1 87 ? 17.086 25.021 92.517 1.00 35.45 87 LEU A C 1
ATOM 660 O O . LEU A 1 87 ? 17.541 26.028 91.960 1.00 34.58 87 LEU A O 1
ATOM 665 N N . PHE A 1 88 ? 17.844 24.030 92.978 1.00 33.24 88 PHE A N 1
ATOM 666 C CA . PHE A 1 88 ? 19.301 23.981 92.707 1.00 33.35 88 PHE A CA 1
ATOM 667 C C . PHE A 1 88 ? 19.518 24.115 91.172 1.00 39.54 88 PHE A C 1
ATOM 668 O O . PHE A 1 88 ? 20.333 24.937 90.706 1.00 32.66 88 PHE A O 1
ATOM 676 N N . TYR A 1 89 ? 18.776 23.325 90.380 1.00 38.63 89 TYR A N 1
ATOM 677 C CA . TYR A 1 89 ? 19.004 23.355 88.905 1.00 40.88 89 TYR A CA 1
ATOM 678 C C . TYR A 1 89 ? 18.528 24.668 88.281 1.00 39.24 89 TYR A C 1
ATOM 679 O O . TYR A 1 89 ? 19.155 25.177 87.375 1.00 37.63 89 TYR A O 1
ATOM 688 N N . ARG A 1 90 ? 17.482 25.252 88.821 1.00 35.56 90 ARG A N 1
ATOM 689 C CA . ARG A 1 90 ? 17.080 26.532 88.358 1.00 35.29 90 ARG A CA 1
ATOM 690 C C . ARG A 1 90 ? 18.129 27.604 88.587 1.00 44.07 90 ARG A C 1
ATOM 691 O O . ARG A 1 90 ? 18.402 28.442 87.713 1.00 44.38 90 ARG A O 1
ATOM 699 N N . LEU A 1 91 ? 18.695 27.622 89.789 1.00 43.59 91 LEU A N 1
ATOM 700 C CA . LEU A 1 91 ? 19.719 28.563 90.112 1.00 35.27 91 LEU A CA 1
ATOM 701 C C . LEU A 1 91 ? 20.933 28.349 89.234 1.00 39.52 91 LEU A C 1
ATOM 702 O O . LEU A 1 91 ? 21.567 29.341 88.785 1.00 37.25 91 LEU A O 1
ATOM 707 N N . VAL A 1 92 ? 21.340 27.089 89.060 1.00 35.65 92 VAL A N 1
ATOM 708 C CA . VAL A 1 92 ? 22.496 26.808 88.174 1.00 38.62 92 VAL A CA 1
ATOM 709 C C . VAL A 1 92 ? 22.250 27.298 86.703 1.00 38.09 92 VAL A C 1
ATOM 710 O O . VAL A 1 92 ? 23.094 27.919 86.117 1.00 35.43 92 VAL A O 1
ATOM 714 N N . ASN A 1 93 ? 21.076 27.042 86.165 1.00 41.14 93 ASN A N 1
ATOM 715 C CA . ASN A 1 93 ? 20.744 27.440 84.814 1.00 41.80 93 ASN A CA 1
ATOM 716 C C . ASN A 1 93 ? 20.830 28.944 84.658 1.00 47.88 93 ASN A C 1
ATOM 717 O O . ASN A 1 93 ? 21.239 29.427 83.624 1.00 48.76 93 ASN A O 1
ATOM 722 N N . ASN A 1 94 ? 20.492 29.693 85.697 1.00 44.83 94 ASN A N 1
ATOM 723 C CA . ASN A 1 94 ? 20.584 31.167 85.643 1.00 42.33 94 ASN A CA 1
ATOM 724 C C . ASN A 1 94 ? 21.959 31.721 85.727 1.00 39.27 94 ASN A C 1
ATOM 725 O O . ASN A 1 94 ? 22.122 32.877 85.470 1.00 42.77 94 ASN A O 1
ATOM 730 N N . HIS A 1 95 ? 22.974 30.919 86.032 1.00 44.91 95 HIS A N 1
ATOM 731 C CA . HIS A 1 95 ? 24.327 31.440 86.298 1.00 40.05 95 HIS A CA 1
ATOM 732 C C . HIS A 1 95 ? 25.338 30.394 85.925 1.00 50.27 95 HIS A C 1
ATOM 733 O O . HIS A 1 95 ? 26.297 30.075 86.694 1.00 50.96 95 HIS A O 1
ATOM 740 N N . LEU A 1 96 ? 25.148 29.832 84.736 1.00 46.53 96 LEU A N 1
ATOM 741 C CA . LEU A 1 96 ? 25.889 28.657 84.345 1.00 48.81 96 LEU A CA 1
ATOM 742 C C . LEU A 1 96 ? 27.379 28.934 84.308 1.00 48.67 96 LEU A C 1
ATOM 743 O O . LEU A 1 96 ? 28.186 28.167 84.829 1.00 49.14 96 LEU A O 1
ATOM 748 N N . ASP A 1 97 ? 27.763 30.067 83.771 1.00 52.84 97 ASP A N 1
ATOM 749 C CA . ASP A 1 97 ? 29.187 30.371 83.611 1.00 52.70 97 ASP A CA 1
ATOM 750 C C . ASP A 1 97 ? 29.907 30.527 84.931 1.00 51.09 97 ASP A C 1
ATOM 751 O O . ASP A 1 97 ? 31.048 30.163 85.078 1.00 53.59 97 ASP A O 1
ATOM 756 N N . GLU A 1 98 ? 29.263 31.199 85.860 1.00 53.07 98 GLU A N 1
ATOM 757 C CA . GLU A 1 98 ? 29.798 31.354 87.199 1.00 57.01 98 GLU A CA 1
ATOM 758 C C . GLU A 1 98 ? 29.891 30.030 88.029 1.00 51.17 98 GLU A C 1
ATOM 759 O O . GLU A 1 98 ? 30.878 29.829 88.751 1.00 49.36 98 GLU A O 1
ATOM 765 N N . MET A 1 99 ? 28.896 29.155 87.906 1.00 43.80 99 MET A N 1
ATOM 766 C CA . MET A 1 99 ? 28.794 28.023 88.794 1.00 46.46 99 MET A CA 1
ATOM 767 C C . MET A 1 99 ? 29.389 26.770 88.311 1.00 49.05 99 MET A C 1
ATOM 768 O O . MET A 1 99 ? 29.741 25.955 89.145 1.00 48.10 99 MET A O 1
ATOM 773 N N . MET A 1 100 ? 29.488 26.577 87.003 1.00 45.21 100 MET A N 1
ATOM 774 C CA . MET A 1 100 ? 29.998 25.318 86.478 1.00 49.86 100 MET A CA 1
ATOM 775 C C . MET A 1 100 ? 31.381 24.985 87.055 1.00 43.27 100 MET A C 1
ATOM 776 O O . MET A 1 100 ? 31.639 23.844 87.397 1.00 42.38 100 MET A O 1
ATOM 781 N N . PRO A 1 101 ? 32.274 25.956 87.134 1.00 48.39 101 PRO A N 1
ATOM 782 C CA . PRO A 1 101 ? 33.577 25.692 87.753 1.00 51.32 101 PRO A CA 1
ATOM 783 C C . PRO A 1 101 ? 33.567 25.495 89.281 1.00 55.56 101 PRO A C 1
ATOM 784 O O . PRO A 1 101 ? 34.599 25.074 89.824 1.00 45.06 101 PRO A O 1
ATOM 788 N N . VAL A 1 102 ? 32.459 25.869 89.943 1.00 49.08 102 VAL A N 1
ATOM 789 C CA . VAL A 1 102 ? 32.255 25.622 91.352 1.00 48.36 102 VAL A CA 1
ATOM 790 C C . VAL A 1 102 ? 31.670 24.243 91.615 1.00 44.99 102 VAL A C 1
ATOM 791 O O . VAL A 1 102 ? 32.099 23.620 92.574 1.00 47.90 102 VAL A O 1
ATOM 795 N N . ILE A 1 103 ? 30.732 23.806 90.758 1.00 40.45 103 ILE A N 1
ATOM 796 C CA . ILE A 1 103 ? 30.114 22.490 90.811 1.00 46.27 103 ILE A CA 1
ATOM 797 C C . ILE A 1 103 ? 31.133 21.433 90.443 1.00 47.73 103 ILE A C 1
ATOM 798 O O . ILE A 1 103 ? 31.161 20.328 91.022 1.00 50.23 103 ILE A O 1
ATOM 803 N N . TYR A 1 104 ? 31.933 21.746 89.422 1.00 47.76 104 TYR A N 1
ATOM 804 C CA . TYR A 1 104 ? 32.832 20.750 88.853 1.00 49.05 104 TYR A CA 1
ATOM 805 C C . TYR A 1 104 ? 34.235 21.272 88.868 1.00 45.73 104 TYR A C 1
ATOM 806 O O . TYR A 1 104 ? 34.622 21.994 89.779 1.00 54.82 104 TYR A O 1
ATOM 815 N N . THR A 1 105 ? 35.040 20.895 87.894 1.00 52.21 105 THR A N 1
ATOM 816 C CA . THR A 1 105 ? 36.484 21.241 87.877 1.00 52.91 105 THR A CA 1
ATOM 817 C C . THR A 1 105 ? 36.639 22.748 87.752 1.00 46.49 105 THR A C 1
ATOM 818 O O . THR A 1 105 ? 35.857 23.338 87.088 1.00 46.94 105 THR A O 1
ATOM 822 N N . PRO A 1 106 ? 37.611 23.389 88.441 1.00 52.16 106 PRO A N 1
ATOM 823 C CA . PRO A 1 106 ? 38.588 22.870 89.427 1.00 58.23 106 PRO A CA 1
ATOM 824 C C . PRO A 1 106 ? 38.157 22.751 90.930 1.00 53.26 106 PRO A C 1
ATOM 825 O O . PRO A 1 106 ? 38.839 22.077 91.686 1.00 55.53 106 PRO A O 1
ATOM 829 N N . THR A 1 107 ? 37.047 23.364 91.338 1.00 54.47 107 THR A N 1
ATOM 830 C CA . THR A 1 107 ? 36.696 23.380 92.739 1.00 51.55 107 THR A CA 1
ATOM 831 C C . THR A 1 107 ? 36.348 21.999 93.298 1.00 51.39 107 THR A C 1
ATOM 832 O O . THR A 1 107 ? 36.639 21.718 94.445 1.00 49.13 107 THR A O 1
ATOM 836 N N . VAL A 1 108 ? 35.703 21.159 92.502 1.00 47.63 108 VAL A N 1
ATOM 837 C CA . VAL A 1 108 ? 35.318 19.865 92.952 1.00 48.49 108 VAL A CA 1
ATOM 838 C C . VAL A 1 108 ? 36.562 19.074 93.383 1.00 49.96 108 VAL A C 1
ATOM 839 O O . VAL A 1 108 ? 36.440 18.155 94.165 1.00 53.51 108 VAL A O 1
ATOM 843 N N . GLY A 1 109 ? 37.723 19.358 92.797 1.00 47.57 109 GLY A N 1
ATOM 844 C CA . GLY A 1 109 ? 38.960 18.686 93.173 1.00 47.59 109 GLY A CA 1
ATOM 845 C C . GLY A 1 109 ? 39.314 18.939 94.636 1.00 53.08 109 GLY A C 1
ATOM 846 O O . GLY A 1 109 ? 39.670 18.006 95.377 1.00 50.95 109 GLY A O 1
ATOM 847 N N . ALA A 1 110 ? 39.181 20.197 95.046 1.00 53.29 110 ALA A N 1
ATOM 848 C CA . ALA A 1 110 ? 39.443 20.583 96.412 1.00 56.55 110 ALA A CA 1
ATOM 849 C C . ALA A 1 110 ? 38.461 19.878 97.307 1.00 60.89 110 ALA A C 1
ATOM 850 O O . ALA A 1 110 ? 38.881 19.227 98.271 1.00 61.70 110 ALA A O 1
ATOM 852 N N . ALA A 1 111 ? 37.172 19.956 96.979 1.00 51.63 111 ALA A N 1
ATOM 853 C CA . ALA A 1 111 ? 36.166 19.196 97.711 1.00 52.69 111 ALA A CA 1
ATOM 854 C C . ALA A 1 111 ? 36.551 17.693 97.936 1.00 57.01 111 ALA A C 1
ATOM 855 O O . ALA A 1 111 ? 36.313 17.159 99.005 1.00 52.79 111 ALA A O 1
ATOM 857 N N . CYS A 1 112 ? 37.123 17.030 96.922 1.00 52.50 112 CYS A N 1
ATOM 858 C CA . CYS A 1 112 ? 37.467 15.628 96.996 1.00 50.00 112 CYS A CA 1
ATOM 859 C C . CYS A 1 112 ? 38.665 15.423 97.956 1.00 50.04 112 CYS A C 1
ATOM 860 O O . CYS A 1 112 ? 38.710 14.469 98.693 1.00 49.23 112 CYS A O 1
ATOM 863 N N . GLU A 1 113 ? 39.666 16.292 97.873 1.00 47.30 113 GLU A N 1
ATOM 864 C CA . GLU A 1 113 ? 40.790 16.259 98.798 1.00 54.94 113 GLU A CA 1
ATOM 865 C C . GLU A 1 113 ? 40.355 16.310 100.268 1.00 54.41 113 GLU A C 1
ATOM 866 O O . GLU A 1 113 ? 40.975 15.656 101.093 1.00 47.89 113 GLU A O 1
ATOM 872 N N . ARG A 1 114 ? 39.315 17.097 100.556 1.00 50.98 114 ARG A N 1
ATOM 873 C CA . ARG A 1 114 ? 38.870 17.399 101.887 1.00 52.09 114 ARG A CA 1
ATOM 874 C C . ARG A 1 114 ? 37.600 16.704 102.253 1.00 40.89 114 ARG A C 1
ATOM 875 O O . ARG A 1 114 ? 37.033 17.032 103.268 1.00 47.71 114 ARG A O 1
ATOM 883 N N . PHE A 1 115 ? 37.190 15.700 101.490 1.00 41.86 115 PHE A N 1
ATOM 884 C CA . PHE A 1 115 ? 35.858 15.055 101.664 1.00 42.32 115 PHE A CA 1
ATOM 885 C C . PHE A 1 115 ? 35.581 14.710 103.148 1.00 46.23 115 PHE A C 1
ATOM 886 O O . PHE A 1 115 ? 34.508 14.981 103.669 1.00 46.80 115 PHE A O 1
ATOM 894 N N . SER A 1 116 ? 36.577 14.125 103.806 1.00 44.14 116 SER A N 1
ATOM 895 C CA . SER A 1 116 ? 36.396 13.581 105.164 1.00 48.41 116 SER A CA 1
ATOM 896 C C . SER A 1 116 ? 36.371 14.697 106.231 1.00 43.45 116 SER A C 1
ATOM 897 O O . SER A 1 116 ? 35.779 14.558 107.258 1.00 47.85 116 SER A O 1
ATOM 900 N N . GLU A 1 117 ? 37.013 15.815 105.958 1.00 45.65 117 GLU A N 1
ATOM 901 C CA . GLU A 1 117 ? 36.863 17.007 106.808 1.00 41.84 117 GLU A CA 1
ATOM 902 C C . GLU A 1 117 ? 35.587 17.853 106.573 1.00 45.93 117 GLU A C 1
ATOM 903 O O . GLU A 1 117 ? 35.070 18.397 107.553 1.00 39.62 117 GLU A O 1
ATOM 909 N N . ILE A 1 118 ? 35.060 17.960 105.319 1.00 39.89 118 ILE A N 1
ATOM 910 C CA . ILE A 1 118 ? 33.924 18.841 105.087 1.00 39.93 118 ILE A CA 1
ATOM 911 C C . ILE A 1 118 ? 32.621 18.102 105.077 1.00 36.73 118 ILE A C 1
ATOM 912 O O . ILE A 1 118 ? 31.585 18.727 105.007 1.00 39.95 118 ILE A O 1
ATOM 917 N N . TYR A 1 119 ? 32.677 16.771 105.196 1.00 38.29 119 TYR A N 1
ATOM 918 C CA . TYR A 1 119 ? 31.492 15.955 105.118 1.00 41.55 119 TYR A CA 1
ATOM 919 C C . TYR A 1 119 ? 30.362 16.489 105.960 1.00 43.47 119 TYR A C 1
ATOM 920 O O . TYR A 1 119 ? 30.553 16.702 107.111 1.00 43.13 119 TYR A O 1
ATOM 929 N N . ARG A 1 120 ? 29.178 16.646 105.378 1.00 52.89 120 ARG A N 1
ATOM 930 C CA . ARG A 1 120 ? 27.986 17.004 106.115 1.00 46.91 120 ARG A CA 1
ATOM 931 C C . ARG A 1 120 ? 27.016 15.896 106.107 1.00 42.58 120 ARG A C 1
ATOM 932 O O . ARG A 1 120 ? 26.383 15.646 107.124 1.00 47.34 120 ARG A O 1
ATOM 940 N N . ARG A 1 121 ? 26.770 15.328 104.928 1.00 43.49 121 ARG A N 1
ATOM 941 C CA . ARG A 1 121 ? 25.722 14.293 104.745 1.00 49.83 121 ARG A CA 1
ATOM 942 C C . ARG A 1 121 ? 26.043 13.439 103.568 1.00 48.32 121 ARG A C 1
ATOM 943 O O . ARG A 1 121 ? 26.998 13.720 102.837 1.00 48.00 121 ARG A O 1
ATOM 951 N N . SER A 1 122 ? 25.300 12.356 103.394 1.00 44.55 122 SER A N 1
ATOM 952 C CA . SER A 1 122 ? 25.653 11.412 102.336 1.00 47.46 122 SER A CA 1
ATOM 953 C C . SER A 1 122 ? 24.773 11.702 101.130 1.00 44.56 122 SER A C 1
ATOM 954 O O . SER A 1 122 ? 23.579 12.016 101.255 1.00 50.90 122 SER A O 1
ATOM 957 N N . ARG A 1 123 ? 25.373 11.710 99.957 1.00 51.16 123 ARG A N 1
ATOM 958 C CA . ARG A 1 123 ? 24.615 11.651 98.672 1.00 43.10 123 ARG A CA 1
ATOM 959 C C . ARG A 1 123 ? 25.303 10.575 97.881 1.00 38.91 123 ARG A C 1
ATOM 960 O O . ARG A 1 123 ? 26.507 10.443 97.966 1.00 42.60 123 ARG A O 1
ATOM 968 N N . GLY A 1 124 ? 24.556 9.739 97.195 1.00 44.84 124 GLY A N 1
ATOM 969 C CA . GLY A 1 124 ? 25.230 8.757 96.355 1.00 48.41 124 GLY A CA 1
ATOM 970 C C . GLY A 1 124 ? 25.305 7.421 97.023 1.00 46.01 124 GLY A C 1
ATOM 971 O O . GLY A 1 124 ? 24.808 7.281 98.129 1.00 47.41 124 GLY A O 1
ATOM 972 N N . VAL A 1 125 ? 25.802 6.443 96.264 1.00 38.69 125 VAL A N 1
ATOM 973 C CA . VAL A 1 125 ? 25.932 5.070 96.650 1.00 39.81 125 VAL A CA 1
ATOM 974 C C . VAL A 1 125 ? 27.435 4.780 96.795 1.00 38.48 125 VAL A C 1
ATOM 975 O O . VAL A 1 125 ? 28.231 5.156 95.962 1.00 41.19 125 VAL A O 1
ATOM 979 N N . PHE A 1 126 ? 27.800 4.127 97.889 1.00 40.33 126 PHE A N 1
ATOM 980 C CA . PHE A 1 126 ? 29.174 3.760 98.267 1.00 39.13 126 PHE A CA 1
ATOM 981 C C . PHE A 1 126 ? 29.165 2.233 98.322 1.00 45.85 126 PHE A C 1
ATOM 982 O O . PHE A 1 126 ? 28.287 1.641 98.961 1.00 46.07 126 PHE A O 1
ATOM 990 N N . ILE A 1 127 ? 30.105 1.621 97.614 1.00 44.25 127 ILE A N 1
ATOM 991 C CA . ILE A 1 127 ? 30.246 0.190 97.560 1.00 44.32 127 ILE A CA 1
ATOM 992 C C . ILE A 1 127 ? 31.715 -0.083 97.905 1.00 49.61 127 ILE A C 1
ATOM 993 O O . ILE A 1 127 ? 32.664 0.213 97.150 1.00 48.08 127 ILE A O 1
ATOM 998 N N . SER A 1 128 ? 31.918 -0.611 99.090 1.00 52.00 128 SER A N 1
ATOM 999 C CA . SER A 1 128 ? 33.251 -0.903 99.552 1.00 51.34 128 SER A CA 1
ATOM 1000 C C . SER A 1 128 ? 33.594 -2.364 99.321 1.00 46.03 128 SER A C 1
ATOM 1001 O O . SER A 1 128 ? 32.718 -3.210 99.092 1.00 45.31 128 SER A O 1
ATOM 1004 N N . TYR A 1 129 ? 34.886 -2.665 99.417 1.00 52.20 129 TYR A N 1
ATOM 1005 C CA . TYR A 1 129 ? 35.353 -4.056 99.352 1.00 56.32 129 TYR A CA 1
ATOM 1006 C C . TYR A 1 129 ? 34.610 -4.982 100.314 1.00 55.31 129 TYR A C 1
ATOM 1007 O O . TYR A 1 129 ? 34.246 -6.079 99.939 1.00 60.70 129 TYR A O 1
ATOM 1016 N N . GLN A 1 130 ? 34.297 -4.513 101.516 1.00 58.62 130 GLN A N 1
ATOM 1017 C CA . GLN A 1 130 ? 33.649 -5.347 102.529 1.00 59.62 130 GLN A CA 1
ATOM 1018 C C . GLN A 1 130 ? 32.237 -5.626 102.143 1.00 59.38 130 GLN A C 1
ATOM 1019 O O . GLN A 1 130 ? 31.646 -6.584 102.634 1.00 60.86 130 GLN A O 1
ATOM 1025 N N . ASN A 1 131 ? 31.676 -4.806 101.266 1.00 57.26 131 ASN A N 1
ATOM 1026 C CA . ASN A 1 131 ? 30.312 -5.064 100.817 1.00 62.17 131 ASN A CA 1
ATOM 1027 C C . ASN A 1 131 ? 30.210 -5.906 99.542 1.00 53.66 131 ASN A C 1
ATOM 1028 O O . ASN A 1 131 ? 29.128 -6.198 99.049 1.00 60.93 131 ASN A O 1
ATOM 1033 N N . ARG A 1 132 ? 31.340 -6.353 99.052 1.00 53.81 132 ARG A N 1
ATOM 1034 C CA . ARG A 1 132 ? 31.381 -7.016 97.780 1.00 56.67 132 ARG A CA 1
ATOM 1035 C C . ARG A 1 132 ? 30.441 -8.191 97.566 1.00 59.63 132 ARG A C 1
ATOM 1036 O O . ARG A 1 132 ? 30.143 -8.489 96.415 1.00 64.71 132 ARG A O 1
ATOM 1044 N N . HIS A 1 133 ? 29.975 -8.862 98.624 1.00 60.79 133 HIS A N 1
ATOM 1045 C CA . HIS A 1 133 ? 28.934 -9.922 98.469 1.00 65.30 133 HIS A CA 1
ATOM 1046 C C . HIS A 1 133 ? 27.485 -9.465 98.681 1.00 64.87 133 HIS A C 1
ATOM 1047 O O . HIS A 1 133 ? 26.578 -10.295 98.744 1.00 69.36 133 HIS A O 1
ATOM 1054 N N . ASN A 1 134 ? 27.262 -8.159 98.775 1.00 59.00 134 ASN A N 1
ATOM 1055 C CA . ASN A 1 134 ? 25.937 -7.631 99.017 1.00 60.71 134 ASN A CA 1
ATOM 1056 C C . ASN A 1 134 ? 25.628 -6.443 98.123 1.00 54.38 134 ASN A C 1
ATOM 1057 O O . ASN A 1 134 ? 24.901 -5.539 98.517 1.00 53.83 134 ASN A O 1
ATOM 1062 N N . MET A 1 135 ? 26.109 -6.480 96.885 1.00 55.59 135 MET A N 1
ATOM 1063 C CA . MET A 1 135 ? 25.923 -5.348 95.987 1.00 48.66 135 MET A CA 1
ATOM 1064 C C . MET A 1 135 ? 24.495 -5.317 95.545 1.00 51.20 135 MET A C 1
ATOM 1065 O O . MET A 1 135 ? 23.968 -4.237 95.291 1.00 54.67 135 MET A O 1
ATOM 1070 N N . ASP A 1 136 ? 23.829 -6.462 95.480 1.00 53.23 136 ASP A N 1
ATOM 1071 C CA . ASP A 1 136 ? 22.413 -6.410 95.132 1.00 56.90 136 ASP A CA 1
ATOM 1072 C C . ASP A 1 136 ? 21.658 -5.665 96.206 1.00 47.86 136 ASP A C 1
ATOM 1073 O O . ASP A 1 136 ? 20.806 -4.852 95.913 1.00 49.20 136 ASP A O 1
ATOM 1078 N N . ASP A 1 137 ? 21.990 -5.917 97.463 1.00 53.92 137 ASP A N 1
ATOM 1079 C CA . ASP A 1 137 ? 21.210 -5.325 98.572 1.00 58.21 137 ASP A CA 1
ATOM 1080 C C . ASP A 1 137 ? 21.394 -3.816 98.554 1.00 55.96 137 ASP A C 1
ATOM 1081 O O . ASP A 1 137 ? 20.438 -3.047 98.675 1.00 51.24 137 ASP A O 1
ATOM 1086 N N . ILE A 1 138 ? 22.640 -3.405 98.368 1.00 44.58 138 ILE A N 1
ATOM 1087 C CA . ILE A 1 138 ? 22.935 -2.016 98.207 1.00 47.73 138 ILE A CA 1
ATOM 1088 C C . ILE A 1 138 ? 22.123 -1.376 97.067 1.00 52.39 138 ILE A C 1
ATOM 1089 O O . ILE A 1 138 ? 21.517 -0.329 97.275 1.00 55.22 138 ILE A O 1
ATOM 1094 N N . LEU A 1 139 ? 22.052 -2.002 95.888 1.00 49.98 139 LEU A N 1
ATOM 1095 C CA . LEU A 1 139 ? 21.382 -1.335 94.773 1.00 50.87 139 LEU A CA 1
ATOM 1096 C C . LEU A 1 139 ? 19.903 -1.293 95.009 1.00 44.46 139 LEU A C 1
ATOM 1097 O O . LEU A 1 139 ? 19.261 -0.332 94.653 1.00 49.68 139 LEU A O 1
ATOM 1102 N N . GLN A 1 140 ? 19.393 -2.310 95.671 1.00 48.24 140 GLN A N 1
ATOM 1103 C CA . GLN A 1 140 ? 18.002 -2.350 96.139 1.00 53.20 140 GLN A CA 1
ATOM 1104 C C . GLN A 1 140 ? 17.675 -1.190 97.116 1.00 48.82 140 GLN A C 1
ATOM 1105 O O . GLN A 1 140 ? 16.525 -0.750 97.217 1.00 51.81 140 GLN A O 1
ATOM 1111 N N . ASN A 1 141 ? 18.682 -0.663 97.808 1.00 45.84 141 ASN A N 1
ATOM 1112 C CA . ASN A 1 141 ? 18.458 0.474 98.711 1.00 47.38 141 ASN A CA 1
ATOM 1113 C C . ASN A 1 141 ? 18.296 1.842 98.042 1.00 46.25 141 ASN A C 1
ATOM 1114 O O . ASN A 1 141 ? 18.000 2.825 98.715 1.00 46.87 141 ASN A O 1
ATOM 1119 N N . VAL A 1 142 ? 18.496 1.908 96.736 1.00 45.88 142 VAL A N 1
ATOM 1120 C CA . VAL A 1 142 ? 18.263 3.141 95.971 1.00 44.84 142 VAL A CA 1
ATOM 1121 C C . VAL A 1 142 ? 16.773 3.240 95.748 1.00 41.23 142 VAL A C 1
ATOM 1122 O O . VAL A 1 142 ? 16.191 2.389 95.148 1.00 47.23 142 VAL A O 1
ATOM 1126 N N . PRO A 1 143 ? 16.141 4.331 96.199 1.00 50.21 143 PRO A N 1
ATOM 1127 C CA . PRO A 1 143 ? 14.653 4.390 96.119 1.00 52.36 143 PRO A CA 1
ATOM 1128 C C . PRO A 1 143 ? 14.069 4.735 94.726 1.00 53.93 143 PRO A C 1
ATOM 1129 O O . PRO A 1 143 ? 12.899 4.474 94.481 1.00 46.10 143 PRO A O 1
ATOM 1133 N N . ASN A 1 144 ? 14.893 5.303 93.843 1.00 53.04 144 ASN A N 1
ATOM 1134 C CA . ASN A 1 144 ? 14.460 5.736 92.513 1.00 51.22 144 ASN A CA 1
ATOM 1135 C C . ASN A 1 144 ? 13.778 4.627 91.728 1.00 51.09 144 ASN A C 1
ATOM 1136 O O . ASN A 1 144 ? 14.273 3.523 91.647 1.00 50.95 144 ASN A O 1
ATOM 1141 N N . HIS A 1 145 ? 12.637 4.942 91.146 1.00 60.02 145 HIS A N 1
ATOM 1142 C CA . HIS A 1 145 ? 11.922 3.956 90.359 1.00 70.71 145 HIS A CA 1
ATOM 1143 C C . HIS A 1 145 ? 12.727 3.577 89.143 1.00 61.08 145 HIS A C 1
ATOM 1144 O O . HIS A 1 145 ? 12.632 2.450 88.715 1.00 61.07 145 HIS A O 1
ATOM 1151 N N . ASN A 1 146 ? 13.480 4.517 88.566 1.00 51.71 146 ASN A N 1
ATOM 1152 C CA . ASN A 1 146 ? 14.331 4.195 87.393 1.00 61.01 146 ASN A CA 1
ATOM 1153 C C . ASN A 1 146 ? 15.635 4.990 87.339 1.00 53.46 146 ASN A C 1
ATOM 1154 O O . ASN A 1 146 ? 15.667 6.177 87.594 1.00 61.62 146 ASN A O 1
ATOM 1159 N N . ILE A 1 147 ? 16.718 4.316 87.039 1.00 46.28 147 ILE A N 1
ATOM 1160 C CA . ILE A 1 147 ? 17.981 4.965 86.916 1.00 42.25 147 ILE A CA 1
ATOM 1161 C C . ILE A 1 147 ? 18.458 4.809 85.486 1.00 45.91 147 ILE A C 1
ATOM 1162 O O . ILE A 1 147 ? 18.511 3.692 84.995 1.00 43.03 147 ILE A O 1
ATOM 1167 N N . LYS A 1 148 ? 18.919 5.903 84.871 1.00 41.89 148 LYS A N 1
ATOM 1168 C CA . LYS A 1 148 ? 19.278 5.902 83.448 1.00 41.74 148 LYS A CA 1
ATOM 1169 C C . LYS A 1 148 ? 20.696 6.305 83.220 1.00 45.13 148 LYS A C 1
ATOM 1170 O O . LYS A 1 148 ? 21.237 5.925 82.196 1.00 43.71 148 LYS A O 1
ATOM 1176 N N . VAL A 1 149 ? 21.320 7.054 84.144 1.00 39.17 149 VAL A N 1
ATOM 1177 C CA . VAL A 1 149 ? 22.740 7.380 84.007 1.00 38.26 149 VAL A CA 1
ATOM 1178 C C . VAL A 1 149 ? 23.452 7.209 85.359 1.00 42.60 149 VAL A C 1
ATOM 1179 O O . VAL A 1 149 ? 23.018 7.767 86.360 1.00 38.41 149 VAL A O 1
ATOM 1183 N N . ILE A 1 150 ? 24.510 6.403 85.368 1.00 41.68 150 ILE A N 1
ATOM 1184 C CA . ILE A 1 150 ? 25.391 6.205 86.500 1.00 38.98 150 ILE A CA 1
ATOM 1185 C C . ILE A 1 150 ? 26.751 6.737 86.137 1.00 39.41 150 ILE A C 1
ATOM 1186 O O . ILE A 1 150 ? 27.215 6.503 85.069 1.00 40.12 150 ILE A O 1
ATOM 1191 N N . VAL A 1 151 ? 27.347 7.532 87.017 1.00 39.38 151 VAL A N 1
ATOM 1192 C CA . VAL A 1 151 ? 28.733 7.886 86.955 1.00 35.97 151 VAL A CA 1
ATOM 1193 C C . VAL A 1 151 ? 29.449 7.253 88.136 1.00 39.69 151 VAL A C 1
ATOM 1194 O O . VAL A 1 151 ? 28.977 7.380 89.264 1.00 37.45 151 VAL A O 1
ATOM 1198 N N . VAL A 1 152 ? 30.544 6.540 87.854 1.00 38.44 152 VAL A N 1
ATOM 1199 C CA . VAL A 1 152 ? 31.213 5.687 88.800 1.00 39.66 152 VAL A CA 1
ATOM 1200 C C . VAL A 1 152 ? 32.699 6.020 88.749 1.00 47.88 152 VAL A C 1
ATOM 1201 O O . VAL A 1 152 ? 33.247 6.318 87.672 1.00 45.70 152 VAL A O 1
ATOM 1205 N N . THR A 1 153 ? 33.317 6.033 89.928 1.00 43.40 153 THR A N 1
ATOM 1206 C CA . THR A 1 153 ? 34.744 6.268 90.101 1.00 43.85 153 THR A CA 1
ATOM 1207 C C . THR A 1 153 ? 35.229 5.392 91.254 1.00 43.32 153 THR A C 1
ATOM 1208 O O . THR A 1 153 ? 34.449 4.973 92.105 1.00 45.01 153 THR A O 1
ATOM 1212 N N . ASP A 1 154 ? 36.509 5.072 91.236 1.00 47.59 154 ASP A N 1
ATOM 1213 C CA . ASP A 1 154 ? 37.190 4.461 92.406 1.00 43.66 154 ASP A CA 1
ATOM 1214 C C . ASP A 1 154 ? 38.164 5.483 93.008 1.00 41.25 154 ASP A C 1
ATOM 1215 O O . ASP A 1 154 ? 38.972 5.178 93.834 1.00 43.87 154 ASP A O 1
ATOM 1220 N N . GLY A 1 155 ? 38.080 6.707 92.536 1.00 42.48 155 GLY A N 1
ATOM 1221 C CA . GLY A 1 155 ? 38.828 7.789 93.097 1.00 42.72 155 GLY A CA 1
ATOM 1222 C C . GLY A 1 155 ? 40.319 7.730 92.974 1.00 47.40 155 GLY A C 1
ATOM 1223 O O . GLY A 1 155 ? 41.024 8.524 93.634 1.00 48.64 155 GLY A O 1
ATOM 1224 N N . GLU A 1 156 ? 40.836 6.862 92.113 1.00 43.40 156 GLU A N 1
ATOM 1225 C CA . GLU A 1 156 ? 42.325 6.690 92.034 1.00 46.74 156 GLU A CA 1
ATOM 1226 C C . GLU A 1 156 ? 43.099 7.786 91.305 1.00 43.21 156 GLU A C 1
ATOM 1227 O O . GLU A 1 156 ? 44.288 7.947 91.528 1.00 47.48 156 GLU A O 1
ATOM 1233 N N . ARG A 1 157 ? 42.432 8.546 90.450 1.00 44.82 157 ARG A N 1
ATOM 1234 C CA . ARG A 1 157 ? 43.098 9.571 89.620 1.00 47.39 157 ARG A CA 1
ATOM 1235 C C . ARG A 1 157 ? 42.224 10.804 89.344 1.00 50.89 157 ARG A C 1
ATOM 1236 O O . ARG A 1 157 ? 41.597 10.965 88.298 1.00 50.14 157 ARG A O 1
ATOM 1244 N N . ILE A 1 158 ? 42.185 11.681 90.313 1.00 49.69 158 ILE A N 1
ATOM 1245 C CA . ILE A 1 158 ? 41.368 12.833 90.279 1.00 51.58 158 ILE A CA 1
ATOM 1246 C C . ILE A 1 158 ? 42.244 13.944 89.699 1.00 56.40 158 ILE A C 1
ATOM 1247 O O . ILE A 1 158 ? 43.265 14.281 90.251 1.00 53.08 158 ILE A O 1
ATOM 1252 N N . LEU A 1 159 ? 41.834 14.464 88.548 1.00 67.14 159 LEU A N 1
ATOM 1253 C CA . LEU A 1 159 ? 42.273 15.742 87.978 1.00 67.56 159 LEU A CA 1
ATOM 1254 C C . LEU A 1 159 ? 43.503 16.383 88.593 1.00 70.45 159 LEU A C 1
ATOM 1255 O O . LEU A 1 159 ? 43.423 17.442 89.203 1.00 69.99 159 LEU A O 1
ATOM 1260 N N . GLY A 1 160 ? 44.654 15.758 88.424 1.00 77.55 160 GLY A N 1
ATOM 1261 C CA . GLY A 1 160 ? 45.903 16.337 88.943 1.00 78.10 160 GLY A CA 1
ATOM 1262 C C . GLY A 1 160 ? 46.044 16.347 90.461 1.00 74.86 160 GLY A C 1
ATOM 1263 O O . GLY A 1 160 ? 46.811 17.120 91.008 1.00 79.61 160 GLY A O 1
ATOM 1264 N N . LEU A 1 161 ? 45.294 15.497 91.150 1.00 65.14 161 LEU A N 1
ATOM 1265 C CA . LEU A 1 161 ? 45.425 15.334 92.591 1.00 56.50 161 LEU A CA 1
ATOM 1266 C C . LEU A 1 161 ? 45.729 13.909 93.002 1.00 54.92 161 LEU A C 1
ATOM 1267 O O . LEU A 1 161 ? 45.968 13.656 94.160 1.00 57.36 161 LEU A O 1
ATOM 1272 N N . GLY A 1 162 ? 45.700 12.959 92.078 1.00 54.45 162 GLY A N 1
ATOM 1273 C CA . GLY A 1 162 ? 46.012 11.588 92.396 1.00 49.77 162 GLY A CA 1
ATOM 1274 C C . GLY A 1 162 ? 44.896 10.845 93.112 1.00 49.16 162 GLY A C 1
ATOM 1275 O O . GLY A 1 162 ? 43.704 11.061 92.848 1.00 48.28 162 GLY A O 1
ATOM 1276 N N . ASP A 1 163 ? 45.314 9.932 93.995 1.00 41.67 163 ASP A N 1
ATOM 1277 C CA . ASP A 1 163 ? 44.420 8.991 94.674 1.00 46.82 163 ASP A CA 1
ATOM 1278 C C . ASP A 1 163 ? 43.741 9.717 95.871 1.00 46.05 163 ASP A C 1
ATOM 1279 O O . ASP A 1 163 ? 44.417 10.199 96.738 1.00 45.37 163 ASP A O 1
ATOM 1284 N N . GLN A 1 164 ? 42.422 9.863 95.856 1.00 43.23 164 GLN A N 1
ATOM 1285 C CA . GLN A 1 164 ? 41.718 10.521 96.930 1.00 45.21 164 GLN A CA 1
ATOM 1286 C C . GLN A 1 164 ? 40.704 9.615 97.582 1.00 39.15 164 GLN A C 1
ATOM 1287 O O . GLN A 1 164 ? 39.792 10.056 98.283 1.00 43.32 164 GLN A O 1
ATOM 1293 N N . GLY A 1 165 ? 40.854 8.336 97.365 1.00 40.37 165 GLY A N 1
ATOM 1294 C CA . GLY A 1 165 ? 40.055 7.377 98.075 1.00 40.56 165 GLY A CA 1
ATOM 1295 C C . GLY A 1 165 ? 38.599 7.695 97.910 1.00 47.67 165 GLY A C 1
ATOM 1296 O O . GLY A 1 165 ? 38.160 8.047 96.804 1.00 46.82 165 GLY A O 1
ATOM 1297 N N . ILE A 1 166 ? 37.832 7.529 98.983 1.00 42.78 166 ILE A N 1
ATOM 1298 C CA . ILE A 1 166 ? 36.387 7.589 98.908 1.00 40.55 166 ILE A CA 1
ATOM 1299 C C . ILE A 1 166 ? 35.998 9.038 98.592 1.00 39.59 166 ILE A C 1
ATOM 1300 O O . ILE A 1 166 ? 34.877 9.310 98.252 1.00 40.53 166 ILE A O 1
ATOM 1305 N N . GLY A 1 167 ? 36.921 9.979 98.780 1.00 37.73 167 GLY A N 1
ATOM 1306 C CA . GLY A 1 167 ? 36.645 11.383 98.500 1.00 41.25 167 GLY A CA 1
ATOM 1307 C C . GLY A 1 167 ? 36.395 11.631 97.002 1.00 46.11 167 GLY A C 1
ATOM 1308 O O . GLY A 1 167 ? 35.908 12.673 96.643 1.00 47.36 167 GLY A O 1
ATOM 1309 N N . GLY A 1 168 ? 36.718 10.642 96.152 1.00 47.77 168 GLY A N 1
ATOM 1310 C CA . GLY A 1 168 ? 36.285 10.591 94.769 1.00 48.18 168 GLY A CA 1
ATOM 1311 C C . GLY A 1 168 ? 34.803 10.823 94.545 1.00 45.36 168 GLY A C 1
ATOM 1312 O O . GLY A 1 168 ? 34.432 11.287 93.487 1.00 45.11 168 GLY A O 1
ATOM 1313 N N . MET A 1 169 ? 33.967 10.554 95.544 1.00 38.88 169 MET A N 1
ATOM 1314 C CA . MET A 1 169 ? 32.541 10.699 95.389 1.00 38.53 169 MET A CA 1
ATOM 1315 C C . MET A 1 169 ? 32.140 12.053 94.828 1.00 38.86 169 MET A C 1
ATOM 1316 O O . MET A 1 169 ? 31.095 12.212 94.187 1.00 41.51 169 MET A O 1
ATOM 1321 N N . GLY A 1 170 ? 32.883 13.076 95.144 1.00 36.38 170 GLY A N 1
ATOM 1322 C CA . GLY A 1 170 ? 32.397 14.349 94.679 1.00 37.61 170 GLY A CA 1
ATOM 1323 C C . GLY A 1 170 ? 32.433 14.455 93.152 1.00 41.39 170 GLY A C 1
ATOM 1324 O O . GLY A 1 170 ? 31.732 15.280 92.586 1.00 40.53 170 GLY A O 1
ATOM 1325 N N . ILE A 1 171 ? 33.271 13.644 92.486 1.00 41.04 171 ILE A N 1
ATOM 1326 C CA . ILE A 1 171 ? 33.379 13.673 91.030 1.00 39.84 171 ILE A CA 1
ATOM 1327 C C . ILE A 1 171 ? 32.086 13.205 90.345 1.00 38.26 171 ILE A C 1
ATOM 1328 O O . ILE A 1 171 ? 31.473 14.006 89.641 1.00 39.67 171 ILE A O 1
ATOM 1333 N N . PRO A 1 172 ? 31.594 11.993 90.647 1.00 36.49 172 PRO A N 1
ATOM 1334 C CA . PRO A 1 172 ? 30.324 11.637 90.029 1.00 37.87 172 PRO A CA 1
ATOM 1335 C C . PRO A 1 172 ? 29.210 12.603 90.342 1.00 40.84 172 PRO A C 1
ATOM 1336 O O . PRO A 1 172 ? 28.300 12.813 89.530 1.00 43.97 172 PRO A O 1
ATOM 1340 N N . ILE A 1 173 ? 29.197 13.151 91.545 1.00 41.52 173 ILE A N 1
ATOM 1341 C CA . ILE A 1 173 ? 28.052 13.968 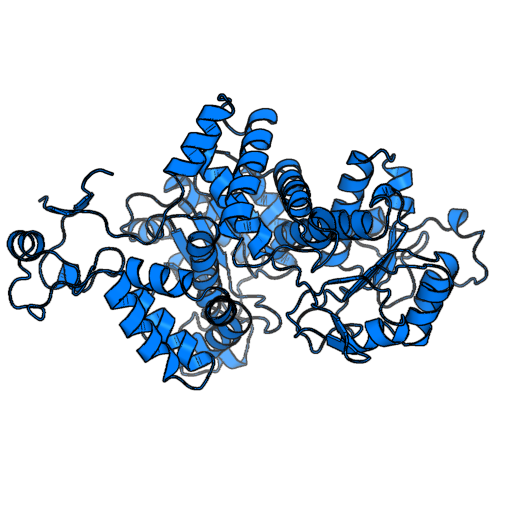91.931 1.00 36.79 173 ILE A CA 1
ATOM 1342 C C . ILE A 1 173 ? 28.110 15.215 91.041 1.00 37.41 173 ILE A C 1
ATOM 1343 O O . ILE A 1 173 ? 27.125 15.650 90.488 1.00 34.62 173 ILE A O 1
ATOM 1348 N N . GLY A 1 174 ? 29.283 15.828 90.967 1.00 37.17 174 GLY A N 1
ATOM 1349 C CA . GLY A 1 174 ? 29.451 17.013 90.104 1.00 38.90 174 GLY A CA 1
ATOM 1350 C C . GLY A 1 174 ? 29.160 16.712 88.605 1.00 41.08 174 GLY A C 1
ATOM 1351 O O . GLY A 1 174 ? 28.436 17.446 87.920 1.00 38.03 174 GLY A O 1
ATOM 1352 N N . LYS A 1 175 ? 29.673 15.585 88.126 1.00 42.13 175 LYS A N 1
ATOM 1353 C CA . LYS A 1 175 ? 29.482 15.167 86.761 1.00 41.20 175 LYS A CA 1
ATOM 1354 C C . LYS A 1 175 ? 28.009 14.987 86.433 1.00 40.49 175 LYS A C 1
ATOM 1355 O O . LYS A 1 175 ? 27.555 15.500 85.425 1.00 40.09 175 LYS A O 1
ATOM 1361 N N . LEU A 1 176 ? 27.266 14.287 87.277 1.00 35.20 176 LEU A N 1
ATOM 1362 C CA . LEU A 1 176 ? 25.840 14.150 87.059 1.00 36.52 176 LEU A CA 1
ATOM 1363 C C . LEU A 1 176 ? 25.089 15.451 87.083 1.00 39.23 176 LEU A C 1
ATOM 1364 O O . LEU A 1 176 ? 24.070 15.597 86.380 1.00 39.23 176 LEU A O 1
ATOM 1369 N N . SER A 1 177 ? 25.547 16.418 87.874 1.00 39.06 177 SER A N 1
ATOM 1370 C CA . SER A 1 177 ? 24.882 17.739 87.832 1.00 43.22 177 SER A CA 1
ATOM 1371 C C . SER A 1 177 ? 25.035 18.381 86.422 1.00 44.27 177 SER A C 1
ATOM 1372 O O . SER A 1 177 ? 24.152 19.071 85.982 1.00 40.61 177 SER A O 1
ATOM 1375 N N . LEU A 1 178 ? 26.197 18.190 85.784 1.00 41.67 178 LEU A N 1
ATOM 1376 C CA . LEU A 1 178 ? 26.421 18.595 84.413 1.00 43.71 178 LEU A CA 1
ATOM 1377 C C . LEU A 1 178 ? 25.574 17.821 83.394 1.00 43.66 178 LEU A C 1
ATOM 1378 O O . LEU A 1 178 ? 25.002 18.451 82.499 1.00 46.90 178 LEU A O 1
ATOM 1383 N N . TYR A 1 179 ? 25.404 16.508 83.543 1.00 42.77 179 TYR A N 1
ATOM 1384 C CA . TYR A 1 179 ? 24.427 15.812 82.692 1.00 40.10 179 TYR A CA 1
ATOM 1385 C C . TYR A 1 179 ? 23.059 16.502 82.763 1.00 43.89 179 TYR A C 1
ATOM 1386 O O . TYR A 1 179 ? 22.372 16.666 81.730 1.00 43.22 179 TYR A O 1
ATOM 1395 N N . THR A 1 180 ? 22.639 16.895 83.971 1.00 39.45 180 THR A N 1
ATOM 1396 C CA . THR A 1 180 ? 21.299 17.424 84.166 1.00 39.58 180 THR A CA 1
ATOM 1397 C C . THR A 1 180 ? 21.256 18.827 83.647 1.00 39.17 180 THR A C 1
ATOM 1398 O O . THR A 1 180 ? 20.317 19.198 82.970 1.00 42.13 180 THR A O 1
ATOM 1402 N N . ALA A 1 181 ? 22.227 19.643 84.037 1.00 39.03 181 ALA A N 1
ATOM 1403 C CA . ALA A 1 181 ? 22.203 21.050 83.663 1.00 39.37 181 ALA A CA 1
ATOM 1404 C C . ALA A 1 181 ? 22.511 21.278 82.137 1.00 45.79 181 ALA A C 1
ATOM 1405 O O . ALA A 1 181 ? 22.022 22.196 81.535 1.00 43.23 181 ALA A O 1
ATOM 1407 N N . CYS A 1 182 ? 23.413 20.492 81.573 1.00 44.17 182 CYS A N 1
ATOM 1408 C CA . CYS A 1 182 ? 23.833 20.657 80.208 1.00 46.87 182 CYS A CA 1
ATOM 1409 C C . CYS A 1 182 ? 23.007 19.799 79.235 1.00 46.52 182 CYS A C 1
ATOM 1410 O O . CYS A 1 182 ? 22.605 20.321 78.217 1.00 56.93 182 CYS A O 1
ATOM 1413 N N . GLY A 1 183 ? 22.705 18.544 79.578 1.00 46.02 183 GLY A N 1
ATOM 1414 C CA . GLY A 1 183 ? 22.053 17.593 78.687 1.00 38.93 183 GLY A CA 1
ATOM 1415 C C . GLY A 1 183 ? 20.589 17.378 78.998 1.00 43.70 183 GLY A C 1
ATOM 1416 O O . GLY A 1 183 ? 19.944 16.599 78.338 1.00 46.73 183 GLY A O 1
ATOM 1417 N N . GLY A 1 184 ? 20.032 18.027 80.015 1.00 39.97 184 GLY A N 1
ATOM 1418 C CA . GLY A 1 184 ? 18.626 17.788 80.360 1.00 32.84 184 GLY A CA 1
ATOM 1419 C C . GLY A 1 184 ? 18.269 16.429 80.903 1.00 31.71 184 GLY A C 1
ATOM 1420 O O . GLY A 1 184 ? 17.085 16.003 80.894 1.00 38.76 184 GLY A O 1
ATOM 1421 N N . ILE A 1 185 ? 19.239 15.685 81.393 1.00 35.94 185 ILE A N 1
ATOM 1422 C CA . ILE A 1 185 ? 18.855 14.398 82.074 1.00 37.93 185 ILE A CA 1
ATOM 1423 C C . ILE A 1 185 ? 18.209 14.736 83.461 1.00 40.54 185 ILE A C 1
ATOM 1424 O O . ILE A 1 185 ? 18.817 15.405 84.298 1.00 44.67 185 ILE A O 1
ATOM 1429 N N . SER A 1 186 ? 17.015 14.232 83.717 1.00 42.59 186 SER A N 1
ATOM 1430 C CA . SER A 1 186 ? 16.318 14.487 84.952 1.00 43.16 186 SER A CA 1
ATOM 1431 C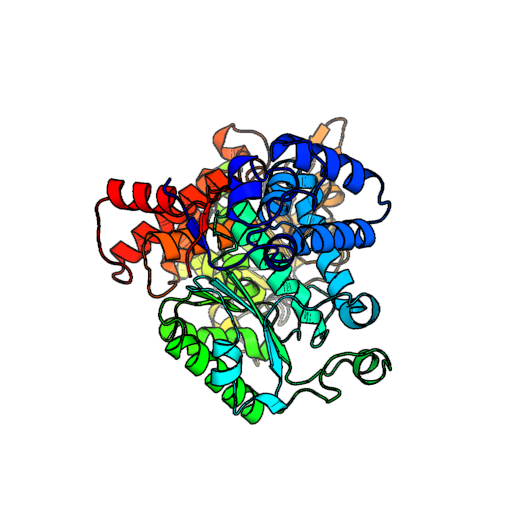 C . SER A 1 186 ? 17.167 14.005 86.139 1.00 44.17 186 SER A C 1
ATOM 1432 O O . SER A 1 186 ? 17.764 12.943 86.082 1.00 40.91 186 SER A O 1
ATOM 1435 N N . PRO A 1 187 ? 17.247 14.818 87.203 1.00 44.11 187 PRO A N 1
ATOM 1436 C CA . PRO A 1 187 ? 17.916 14.325 88.431 1.00 44.91 187 PRO A CA 1
ATOM 1437 C C . PRO A 1 187 ? 17.177 13.190 89.087 1.00 40.38 187 PRO A C 1
ATOM 1438 O O . PRO A 1 187 ? 17.758 12.491 89.898 1.00 40.74 187 PRO A O 1
ATOM 1442 N N . ALA A 1 188 ? 15.938 12.912 88.701 1.00 41.08 188 ALA A N 1
ATOM 1443 C CA . ALA A 1 188 ? 15.356 11.654 89.162 1.00 41.49 188 ALA A CA 1
ATOM 1444 C C . ALA A 1 188 ? 15.979 10.393 88.579 1.00 38.63 188 ALA A C 1
ATOM 1445 O O . ALA A 1 188 ? 15.631 9.267 89.019 1.00 40.13 188 ALA A O 1
ATOM 1447 N N . TYR A 1 189 ? 16.835 10.524 87.567 1.00 37.64 189 TYR A N 1
ATOM 1448 C CA . TYR A 1 189 ? 17.284 9.329 86.834 1.00 44.15 189 TYR A CA 1
ATOM 1449 C C . TYR A 1 189 ? 18.782 9.138 86.875 1.00 41.26 189 TYR A C 1
ATOM 1450 O O . TYR A 1 189 ? 19.287 8.297 86.169 1.00 42.97 189 TYR A O 1
ATOM 1459 N N . THR A 1 190 ? 19.492 9.940 87.667 1.00 44.43 190 THR A N 1
ATOM 1460 C CA . THR A 1 190 ? 20.941 9.838 87.798 1.00 38.69 190 THR A CA 1
ATOM 1461 C C . THR A 1 190 ? 21.391 9.254 89.183 1.00 41.52 190 THR A C 1
ATOM 1462 O O . THR A 1 190 ? 20.715 9.416 90.167 1.00 40.99 190 THR A O 1
ATOM 1466 N N . LEU A 1 191 ? 22.546 8.594 89.228 1.00 39.75 191 LEU A N 1
ATOM 1467 C CA . LEU A 1 191 ? 23.034 7.922 90.408 1.00 39.23 191 LEU A CA 1
ATOM 1468 C C . LEU A 1 191 ? 24.540 7.966 90.427 1.00 41.16 191 LEU A C 1
ATOM 1469 O O . LEU A 1 191 ? 25.211 7.279 89.639 1.00 46.32 191 LEU A O 1
ATOM 1474 N N . PRO A 1 192 ? 25.110 8.742 91.364 1.00 37.20 192 PRO A N 1
ATOM 1475 C CA . PRO A 1 192 ? 26.552 8.739 91.596 1.00 37.76 192 PRO A CA 1
ATOM 1476 C C . PRO A 1 192 ? 27.009 7.586 92.469 1.00 39.67 192 PRO A C 1
ATOM 1477 O O . PRO A 1 192 ? 26.340 7.263 93.397 1.00 38.05 192 PRO A O 1
ATOM 1481 N N . VAL A 1 193 ? 28.128 6.962 92.105 1.00 38.76 193 VAL A N 1
ATOM 1482 C CA . VAL A 1 193 ? 28.592 5.759 92.729 1.00 38.82 193 VAL A CA 1
ATOM 1483 C C . VAL A 1 193 ? 30.078 5.922 92.922 1.00 37.92 193 VAL A C 1
ATOM 1484 O O . VAL A 1 193 ? 30.807 6.355 92.021 1.00 38.26 193 VAL A O 1
ATOM 1488 N N . VAL A 1 194 ? 30.536 5.603 94.124 1.00 41.33 194 VAL A N 1
ATOM 1489 C CA . VAL A 1 194 ? 31.977 5.434 94.381 1.00 42.27 194 VAL A CA 1
ATOM 1490 C C . VAL A 1 194 ? 32.245 3.981 94.778 1.00 39.81 194 VAL A C 1
ATOM 1491 O O . VAL A 1 194 ? 31.463 3.368 95.503 1.00 40.47 194 VAL A O 1
ATOM 1495 N N . LEU A 1 195 ? 33.293 3.411 94.181 1.00 45.45 195 LEU A N 1
ATOM 1496 C CA . LEU A 1 195 ? 33.797 2.079 94.533 1.00 46.24 195 LEU A CA 1
ATOM 1497 C C . LEU A 1 195 ? 34.963 2.289 95.494 1.00 46.44 195 LEU A C 1
ATOM 1498 O O . LEU A 1 195 ? 35.948 2.954 95.138 1.00 47.68 195 LEU A O 1
ATOM 1503 N N . ASP A 1 196 ? 34.831 1.788 96.721 1.00 45.63 196 ASP A N 1
ATOM 1504 C CA . ASP A 1 196 ? 35.895 1.972 97.716 1.00 49.30 196 ASP A CA 1
ATOM 1505 C C . ASP A 1 196 ? 36.624 0.639 97.843 1.00 49.97 196 ASP A C 1
ATOM 1506 O O . ASP A 1 196 ? 36.112 -0.328 98.437 1.00 44.99 196 ASP A O 1
ATOM 1511 N N . VAL A 1 197 ? 37.797 0.585 97.221 1.00 48.47 197 VAL A N 1
ATOM 1512 C CA . VAL A 1 197 ? 38.614 -0.644 97.247 1.00 51.84 197 VAL A CA 1
ATOM 1513 C C . VAL A 1 197 ? 39.950 -0.334 97.934 1.00 49.64 197 VAL A C 1
ATOM 1514 O O . VAL A 1 197 ? 40.924 -1.087 97.813 1.00 48.18 197 VAL A O 1
ATOM 1518 N N . GLY A 1 198 ? 39.966 0.767 98.678 1.00 51.20 198 GLY A N 1
ATOM 1519 C CA . GLY A 1 198 ? 41.128 1.200 99.410 1.00 46.75 198 GLY A CA 1
ATOM 1520 C C . GLY A 1 198 ? 41.727 2.417 98.831 1.00 46.27 198 GLY A C 1
ATOM 1521 O O . GLY A 1 198 ? 41.196 2.967 97.872 1.00 54.23 198 GLY A O 1
ATOM 1522 N N . THR A 1 199 ? 42.856 2.840 99.397 1.00 44.61 199 THR A N 1
ATOM 1523 C CA . THR A 1 199 ? 43.554 4.006 98.903 1.00 43.87 199 THR A CA 1
ATOM 1524 C C . THR A 1 199 ? 45.047 3.828 99.171 1.00 52.71 199 THR A C 1
ATOM 1525 O O . THR A 1 199 ? 45.445 3.248 100.176 1.00 58.18 199 THR A O 1
ATOM 1529 N N . ASN A 1 200 ? 45.876 4.240 98.227 1.00 48.24 200 ASN A N 1
ATOM 1530 C CA . ASN A 1 200 ? 47.325 4.222 98.445 1.00 52.64 200 ASN A CA 1
ATOM 1531 C C . ASN A 1 200 ? 47.808 5.601 98.862 1.00 47.76 200 ASN A C 1
ATOM 1532 O O . ASN A 1 200 ? 48.993 5.831 98.932 1.00 51.75 200 ASN A O 1
ATOM 1537 N N . ASN A 1 201 ? 46.905 6.538 99.133 1.00 45.99 201 ASN A N 1
ATOM 1538 C CA . ASN A 1 201 ? 47.337 7.850 99.597 1.00 47.21 201 ASN A CA 1
ATOM 1539 C C . ASN A 1 201 ? 47.577 7.728 101.123 1.00 50.10 201 ASN A C 1
ATOM 1540 O O . ASN A 1 201 ? 46.629 7.582 101.901 1.00 45.80 201 ASN A O 1
ATOM 1545 N N . GLN A 1 202 ? 48.855 7.761 101.517 1.00 53.86 202 GLN A N 1
ATOM 1546 C CA . GLN A 1 202 ? 49.254 7.419 102.889 1.00 55.82 202 GLN A CA 1
ATOM 1547 C C . GLN A 1 202 ? 48.783 8.530 103.820 1.00 54.29 202 GLN A C 1
ATOM 1548 O O . GLN A 1 202 ? 48.387 8.260 104.940 1.00 53.48 202 GLN A O 1
ATOM 1554 N N . GLN A 1 203 ? 48.756 9.763 103.322 1.00 49.85 203 GLN A N 1
ATOM 1555 C CA . GLN A 1 203 ? 48.198 10.836 104.101 1.00 59.95 203 GLN A CA 1
ATOM 1556 C C . GLN A 1 203 ? 46.696 10.636 104.437 1.00 58.36 203 GLN A C 1
ATOM 1557 O O . GLN A 1 203 ? 46.261 11.102 105.478 1.00 54.41 203 GLN A O 1
ATOM 1563 N N . LEU A 1 204 ? 45.931 9.919 103.600 1.00 51.22 204 LEU A N 1
ATOM 1564 C CA . LEU A 1 204 ? 44.534 9.667 103.919 1.00 52.50 204 LEU A CA 1
ATOM 1565 C C . LEU A 1 204 ? 44.456 8.500 104.827 1.00 46.13 204 LEU A C 1
ATOM 1566 O O . LEU A 1 204 ? 43.610 8.488 105.724 1.00 49.00 204 LEU A O 1
ATOM 1571 N N . LEU A 1 205 ? 45.261 7.480 104.565 1.00 45.05 205 LEU A N 1
ATOM 1572 C CA . LEU A 1 205 ? 45.282 6.321 105.450 1.00 53.20 205 LEU A CA 1
ATOM 1573 C C . LEU A 1 205 ? 45.629 6.738 106.904 1.00 52.27 205 LEU A C 1
ATOM 1574 O O . LEU A 1 205 ? 45.131 6.137 107.846 1.00 54.89 205 LEU A O 1
ATOM 1579 N N . ASN A 1 206 ? 46.434 7.791 107.034 1.00 45.83 206 ASN A N 1
ATOM 1580 C CA . ASN A 1 206 ? 46.834 8.323 108.317 1.00 56.56 206 ASN A CA 1
ATOM 1581 C C . ASN A 1 206 ? 45.999 9.459 108.900 1.00 62.10 206 ASN A C 1
ATOM 1582 O O . ASN A 1 206 ? 46.330 9.943 109.983 1.00 58.44 206 ASN A O 1
ATOM 1587 N N . ASP A 1 207 ? 44.947 9.878 108.181 1.00 52.67 207 ASP A N 1
ATOM 1588 C CA . ASP A 1 207 ? 44.074 10.956 108.596 1.00 52.06 207 ASP A CA 1
ATOM 1589 C C . ASP A 1 207 ? 43.059 10.342 109.562 1.00 49.82 207 ASP A C 1
ATOM 1590 O O . ASP A 1 207 ? 42.315 9.421 109.186 1.00 46.94 207 ASP A O 1
ATOM 1595 N N . PRO A 1 208 ? 43.083 10.792 110.836 1.00 46.62 208 PRO A N 1
ATOM 1596 C CA . PRO A 1 208 ? 42.118 10.284 111.819 1.00 50.84 208 PRO A CA 1
ATOM 1597 C C . PRO A 1 208 ? 40.666 10.544 111.410 1.00 44.37 208 PRO A C 1
ATOM 1598 O O . PRO A 1 208 ? 39.755 9.737 111.717 1.00 49.76 208 PRO A O 1
ATOM 1602 N N . LEU A 1 209 ? 40.448 11.625 110.665 1.00 45.75 209 LEU A N 1
ATOM 1603 C CA . LEU A 1 209 ? 39.093 11.948 110.157 1.00 45.95 209 LEU A CA 1
ATOM 1604 C C . LEU A 1 209 ? 38.639 11.185 108.899 1.00 43.42 209 LEU A C 1
ATOM 1605 O O . LEU A 1 209 ? 37.483 11.265 108.516 1.00 47.41 209 LEU A O 1
ATOM 1610 N N . TYR A 1 210 ? 39.485 10.340 108.324 1.00 45.98 210 TYR A N 1
ATOM 1611 C CA . TYR A 1 210 ? 39.159 9.685 107.046 1.00 45.87 210 TYR A CA 1
ATOM 1612 C C . TYR A 1 210 ? 37.943 8.811 107.156 1.00 46.46 210 TYR A C 1
ATOM 1613 O O . TYR A 1 210 ? 37.837 7.980 108.077 1.00 44.61 210 TYR A O 1
ATOM 1622 N N . MET A 1 211 ? 36.997 8.989 106.226 1.00 44.28 211 MET A N 1
ATOM 1623 C CA . MET A 1 211 ? 35.773 8.219 106.305 1.00 43.29 211 MET A CA 1
ATOM 1624 C C . MET A 1 211 ? 35.696 6.991 105.423 1.00 43.92 211 MET A C 1
ATOM 1625 O O . MET A 1 211 ? 34.642 6.337 105.396 1.00 46.56 211 MET A O 1
ATOM 1630 N N . GLY A 1 212 ? 36.784 6.652 104.741 1.00 38.00 212 GLY A N 1
ATOM 1631 C CA . GLY A 1 212 ? 36.743 5.505 103.858 1.00 46.91 212 GLY A CA 1
ATOM 1632 C C . GLY A 1 212 ? 37.469 4.303 104.441 1.00 50.44 212 GLY A C 1
ATOM 1633 O O . GLY A 1 212 ? 38.041 4.391 105.514 1.00 50.13 212 GLY A O 1
ATOM 1634 N N . TRP A 1 213 ? 37.469 3.198 103.694 1.00 52.22 213 TRP A N 1
ATOM 1635 C CA . TRP A 1 213 ? 38.120 1.972 104.089 1.00 48.36 213 TRP A CA 1
ATOM 1636 C C . TRP A 1 213 ? 39.608 2.196 104.335 1.00 51.76 213 TRP A C 1
ATOM 1637 O O . TRP A 1 213 ? 40.368 2.575 103.451 1.00 53.65 213 TRP A O 1
ATOM 1648 N N . ARG A 1 214 ? 40.023 2.020 105.574 1.00 50.72 214 ARG A N 1
ATOM 1649 C CA . ARG A 1 214 ? 41.367 2.432 105.946 1.00 58.09 214 ARG A CA 1
ATOM 1650 C C . ARG A 1 214 ? 42.404 1.332 105.600 1.00 57.19 214 ARG A C 1
ATOM 1651 O O . ARG A 1 214 ? 42.907 0.660 106.446 1.00 55.15 214 ARG A O 1
ATOM 1659 N N . ASN A 1 215 ? 42.661 1.159 104.314 1.00 58.29 215 ASN A N 1
ATOM 1660 C CA . ASN A 1 215 ? 43.381 0.017 103.770 1.00 57.22 215 ASN A CA 1
ATOM 1661 C C . ASN A 1 215 ? 44.002 0.344 102.403 1.00 55.15 215 ASN A C 1
ATOM 1662 O O . ASN A 1 215 ? 43.449 1.112 101.656 1.00 50.91 215 ASN A O 1
ATOM 1667 N N . PRO A 1 216 ? 45.195 -0.176 102.099 1.00 55.21 216 PRO A N 1
ATOM 1668 C CA . PRO A 1 216 ? 45.758 0.054 100.765 1.00 56.39 216 PRO A CA 1
ATOM 1669 C C . PRO A 1 216 ? 44.905 -0.598 99.689 1.00 50.04 216 PRO A C 1
ATOM 1670 O O . PRO A 1 216 ? 44.108 -1.489 99.985 1.00 51.72 216 PRO A O 1
ATOM 1674 N N . ARG A 1 217 ? 45.031 -0.122 98.453 1.00 53.25 217 ARG A N 1
ATOM 1675 C CA . ARG A 1 217 ? 44.187 -0.652 97.329 1.00 50.68 217 ARG A CA 1
ATOM 1676 C C . ARG A 1 217 ? 44.400 -2.132 97.161 1.00 45.76 217 ARG A C 1
ATOM 1677 O O . ARG A 1 217 ? 45.522 -2.595 97.303 1.00 50.94 217 ARG A O 1
ATOM 1685 N N . ILE A 1 218 ? 43.299 -2.862 96.974 1.00 52.75 218 ILE A N 1
ATOM 1686 C CA . ILE A 1 218 ? 43.322 -4.303 96.771 1.00 53.87 218 ILE A CA 1
ATOM 1687 C C . ILE A 1 218 ? 44.110 -4.710 95.507 1.00 58.15 218 ILE A C 1
ATOM 1688 O O . ILE A 1 218 ? 44.415 -3.881 94.679 1.00 54.32 218 ILE A O 1
ATOM 1693 N N . THR A 1 219 ? 44.462 -5.982 95.395 1.00 64.36 219 THR A N 1
ATOM 1694 C CA . THR A 1 219 ? 45.294 -6.467 94.281 1.00 65.79 219 THR A CA 1
ATOM 1695 C C . THR A 1 219 ? 44.481 -6.492 92.983 1.00 62.13 219 THR A C 1
ATOM 1696 O O . THR A 1 219 ? 43.251 -6.465 93.016 1.00 58.98 219 THR A O 1
ATOM 1700 N N . ASP A 1 220 ? 45.199 -6.594 91.867 1.00 60.22 220 ASP A N 1
ATOM 1701 C CA . ASP A 1 220 ? 44.629 -6.664 90.511 1.00 58.79 220 ASP A CA 1
ATOM 1702 C C . ASP A 1 220 ? 43.572 -7.754 90.322 1.00 55.79 220 ASP A C 1
ATOM 1703 O O . ASP A 1 220 ? 42.455 -7.477 89.882 1.00 53.32 220 ASP A O 1
ATOM 1708 N N . ASP A 1 221 ? 43.862 -8.967 90.725 1.00 54.23 221 ASP A N 1
ATOM 1709 C CA . ASP A 1 221 ? 42.849 -10.014 90.644 1.00 61.65 221 ASP A CA 1
ATOM 1710 C C . ASP A 1 221 ? 41.645 -9.668 91.491 1.00 64.68 221 ASP A C 1
ATOM 1711 O O . ASP A 1 221 ? 40.515 -9.758 91.006 1.00 71.49 221 ASP A O 1
ATOM 1716 N N . GLU A 1 222 ? 41.868 -9.262 92.750 1.00 67.79 222 GLU A N 1
ATOM 1717 C CA . GLU A 1 222 ? 40.757 -8.857 93.635 1.00 62.97 222 GLU A CA 1
ATOM 1718 C C . GLU A 1 222 ? 39.926 -7.731 92.991 1.00 49.47 222 GLU A C 1
ATOM 1719 O O . GLU A 1 222 ? 38.697 -7.805 92.896 1.00 44.74 222 GLU A O 1
ATOM 1725 N N . TYR A 1 223 ? 40.632 -6.735 92.491 1.00 44.22 223 TYR A N 1
ATOM 1726 C CA . TYR A 1 223 ? 40.022 -5.612 91.802 1.00 51.29 223 TYR A CA 1
ATOM 1727 C C . TYR A 1 223 ? 39.077 -5.984 90.607 1.00 54.14 223 TYR A C 1
ATOM 1728 O O . TYR A 1 223 ? 37.894 -5.634 90.602 1.00 56.27 223 TYR A O 1
ATOM 1737 N N . TYR A 1 224 ? 39.538 -6.797 89.670 1.00 54.58 224 TYR A N 1
ATOM 1738 C CA . TYR A 1 224 ? 38.744 -7.096 88.499 1.00 54.29 224 TYR A CA 1
ATOM 1739 C C . TYR A 1 224 ? 37.580 -8.002 88.831 1.00 56.27 224 TYR A C 1
ATOM 1740 O O . TYR A 1 224 ? 36.522 -7.877 88.230 1.00 60.43 224 TYR A O 1
ATOM 1749 N N . GLU A 1 225 ? 37.712 -8.845 89.844 1.00 56.93 225 GLU A N 1
ATOM 1750 C CA . GLU A 1 225 ? 36.547 -9.609 90.293 1.00 61.43 225 GLU A CA 1
ATOM 1751 C C . GLU A 1 225 ? 35.517 -8.681 90.948 1.00 55.10 225 GLU A C 1
ATOM 1752 O O . GLU A 1 225 ? 34.308 -8.814 90.752 1.00 53.62 225 GLU A O 1
ATOM 1758 N N . PHE A 1 226 ? 35.993 -7.733 91.737 1.00 52.40 226 PHE A N 1
ATOM 1759 C CA . PHE A 1 226 ? 35.080 -6.836 92.436 1.00 53.67 226 PHE A CA 1
ATOM 1760 C C . PHE A 1 226 ? 34.317 -5.968 91.405 1.00 51.06 226 PHE A C 1
ATOM 1761 O O . PHE A 1 226 ? 33.093 -5.849 91.453 1.00 40.17 226 PHE A O 1
ATOM 1769 N N . VAL A 1 227 ? 35.040 -5.373 90.466 1.00 48.20 227 VAL A N 1
ATOM 1770 C CA . VAL A 1 227 ? 34.358 -4.556 89.480 1.00 48.11 227 VAL A CA 1
ATOM 1771 C C . VAL A 1 227 ? 33.358 -5.362 88.660 1.00 49.53 227 VAL A C 1
ATOM 1772 O O . VAL A 1 227 ? 32.300 -4.844 88.344 1.00 50.50 227 VAL A O 1
ATOM 1776 N N . ASP A 1 228 ? 33.649 -6.638 88.392 1.00 50.96 228 ASP A N 1
ATOM 1777 C CA . ASP A 1 228 ? 32.718 -7.474 87.655 1.00 47.65 228 ASP A CA 1
ATOM 1778 C C . ASP A 1 228 ? 31.465 -7.752 88.451 1.00 46.97 228 ASP A C 1
ATOM 1779 O O . ASP A 1 228 ? 30.366 -7.824 87.905 1.00 60.04 228 ASP A O 1
ATOM 1784 N N . GLU A 1 229 ? 31.580 -7.913 89.744 1.00 50.82 229 GLU A N 1
ATOM 1785 C CA . GLU A 1 229 ? 30.366 -8.093 90.557 1.00 52.46 229 GLU A CA 1
ATOM 1786 C C . GLU A 1 229 ? 29.548 -6.807 90.495 1.00 44.15 229 GLU A C 1
ATOM 1787 O O . GLU A 1 229 ? 28.336 -6.820 90.490 1.00 51.24 229 GLU A O 1
ATOM 1793 N N . PHE A 1 230 ? 30.224 -5.674 90.459 1.00 44.30 230 PHE A N 1
ATOM 1794 C CA . PHE A 1 230 ? 29.530 -4.412 90.371 1.00 44.35 230 PHE A CA 1
ATOM 1795 C C . PHE A 1 230 ? 28.799 -4.252 89.045 1.00 47.80 230 PHE A C 1
ATOM 1796 O O . PHE A 1 230 ? 27.622 -3.875 89.015 1.00 46.77 230 PHE A O 1
ATOM 1804 N N . ILE A 1 231 ? 29.481 -4.561 87.946 1.00 48.85 231 ILE A N 1
ATOM 1805 C CA . ILE A 1 231 ? 28.844 -4.469 86.642 1.00 47.78 231 ILE A CA 1
ATOM 1806 C C . ILE A 1 231 ? 27.662 -5.396 86.547 1.00 48.96 231 ILE A C 1
ATOM 1807 O O . ILE A 1 231 ? 26.585 -4.959 86.094 1.00 51.51 231 ILE A O 1
ATOM 1812 N N . GLN A 1 232 ? 27.811 -6.639 87.028 1.00 49.51 232 GLN A N 1
ATOM 1813 C CA . GLN A 1 232 ? 26.679 -7.591 86.989 1.00 50.58 232 GLN A CA 1
ATOM 1814 C C . GLN A 1 232 ? 25.537 -7.140 87.834 1.00 46.41 232 GLN A C 1
ATOM 1815 O O . GLN A 1 232 ? 24.405 -7.344 87.468 1.00 61.60 232 GLN A O 1
ATOM 1821 N N . ALA A 1 233 ? 25.814 -6.540 88.978 1.00 47.71 233 ALA A N 1
ATOM 1822 C CA . ALA A 1 233 ? 24.735 -6.074 89.849 1.00 50.39 233 ALA A CA 1
ATOM 1823 C C . ALA A 1 233 ? 23.957 -4.915 89.229 1.00 48.13 233 ALA A C 1
ATOM 1824 O O . ALA A 1 233 ? 22.721 -4.917 89.243 1.00 52.72 233 ALA A O 1
ATOM 1826 N N . VAL A 1 234 ? 24.686 -3.931 88.693 1.00 44.69 234 VAL A N 1
ATOM 1827 C CA . VAL A 1 234 ? 24.087 -2.839 87.882 1.00 45.01 234 VAL A CA 1
ATOM 1828 C C . VAL A 1 234 ? 23.255 -3.343 86.694 1.00 49.33 234 VAL A C 1
ATOM 1829 O O . VAL A 1 234 ? 22.107 -2.906 86.504 1.00 50.80 234 VAL A O 1
ATOM 1833 N N . LYS A 1 235 ? 23.791 -4.283 85.919 1.00 50.55 235 LYS A N 1
ATOM 1834 C CA . LYS A 1 235 ? 22.994 -4.877 84.825 1.00 55.48 235 LYS A CA 1
ATOM 1835 C C . LYS A 1 235 ? 21.673 -5.535 85.268 1.00 55.72 235 LYS A C 1
ATOM 1836 O O . LYS A 1 235 ? 20.626 -5.301 84.671 1.00 55.18 235 LYS A O 1
ATOM 1842 N N . GLN A 1 236 ? 21.714 -6.350 86.311 1.00 56.83 236 GLN A N 1
ATOM 1843 C CA . GLN A 1 236 ? 20.475 -6.976 86.804 1.00 66.09 236 GLN A CA 1
ATOM 1844 C C . GLN A 1 236 ? 19.390 -5.975 87.145 1.00 56.55 236 GLN A C 1
ATOM 1845 O O . GLN A 1 236 ? 18.243 -6.202 86.807 1.00 58.70 236 GLN A O 1
ATOM 1851 N N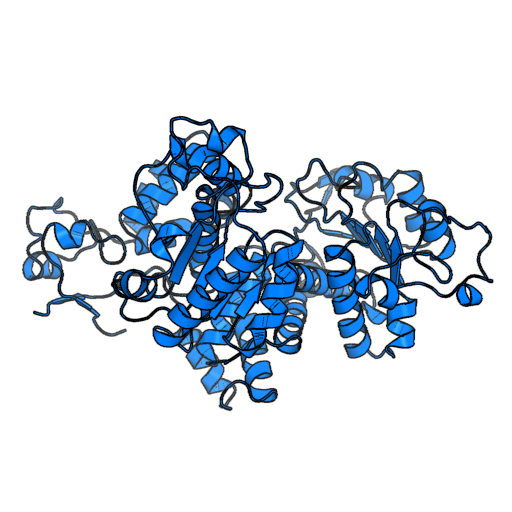 . ARG A 1 237 ? 19.756 -4.883 87.817 1.00 55.24 237 ARG A N 1
ATOM 1852 C CA . ARG A 1 237 ? 18.786 -3.914 88.312 1.00 53.82 237 ARG A CA 1
ATOM 1853 C C . ARG A 1 237 ? 18.370 -2.966 87.196 1.00 53.09 237 ARG A C 1
ATOM 1854 O O . ARG A 1 237 ? 17.170 -2.747 86.983 1.00 51.66 237 ARG A O 1
ATOM 1862 N N . TRP A 1 238 ? 19.356 -2.414 86.474 1.00 53.46 238 TRP A N 1
ATOM 1863 C CA . TRP A 1 238 ? 19.053 -1.437 85.390 1.00 56.21 238 TRP A CA 1
ATOM 1864 C C . TRP A 1 238 ? 19.704 -1.830 84.076 1.00 53.50 238 TRP A C 1
ATOM 1865 O O . TRP A 1 238 ? 20.733 -1.272 83.704 1.00 48.56 238 TRP A O 1
ATOM 1876 N N . PRO A 1 239 ? 19.104 -2.793 83.345 1.00 59.33 239 PRO A N 1
ATOM 1877 C CA . PRO A 1 239 ? 19.801 -3.292 82.136 1.00 59.01 239 PRO A CA 1
ATOM 1878 C C . PRO A 1 239 ? 20.099 -2.201 81.113 1.00 56.97 239 PRO A C 1
ATOM 1879 O O . PRO A 1 239 ? 21.113 -2.277 80.435 1.00 53.76 239 PRO A O 1
ATOM 1883 N N . ASP A 1 240 ? 19.255 -1.179 80.998 1.00 46.88 240 ASP A N 1
ATOM 1884 C CA . ASP A 1 240 ? 19.500 -0.180 79.930 1.00 49.00 240 ASP A CA 1
ATOM 1885 C C . ASP A 1 240 ? 20.285 1.030 80.395 1.00 47.94 240 ASP A C 1
ATOM 1886 O O . ASP A 1 240 ? 20.272 2.086 79.773 1.00 43.53 240 ASP A O 1
ATOM 1891 N N . VAL A 1 241 ? 20.934 0.932 81.533 1.00 45.58 241 VAL A N 1
ATOM 1892 C CA . VAL A 1 241 ? 21.503 2.094 82.098 1.00 38.97 241 VAL A CA 1
ATOM 1893 C C . VAL A 1 241 ? 22.649 2.484 81.212 1.00 42.18 241 VAL A C 1
ATOM 1894 O O . VAL A 1 241 ? 23.304 1.630 80.568 1.00 43.43 241 VAL A O 1
ATOM 1898 N N . LEU A 1 242 ? 22.916 3.782 81.206 1.00 38.39 242 LEU A N 1
ATOM 1899 C CA . LEU A 1 242 ? 24.196 4.297 80.709 1.00 40.06 242 LEU A CA 1
ATOM 1900 C C . LEU A 1 242 ? 25.166 4.372 81.864 1.00 40.19 242 LEU A C 1
ATOM 1901 O O . LEU A 1 242 ? 24.893 5.096 82.813 1.00 40.24 242 LEU A O 1
ATOM 1906 N N . LEU A 1 243 ? 26.291 3.674 81.808 1.00 41.72 243 LEU A N 1
ATOM 1907 C CA . LEU A 1 243 ? 27.330 3.740 82.839 1.00 43.39 243 LEU A CA 1
ATOM 1908 C C . LEU A 1 243 ? 28.570 4.467 82.370 1.00 43.58 243 LEU A C 1
ATOM 1909 O O . LEU A 1 243 ? 29.254 4.024 81.459 1.00 45.95 243 LEU A O 1
ATOM 1914 N N . GLN A 1 244 ? 28.947 5.536 83.051 1.00 39.78 244 GLN A N 1
ATOM 1915 C CA . GLN A 1 244 ? 30.131 6.269 82.659 1.00 33.24 244 GLN A CA 1
ATOM 1916 C C . GLN A 1 244 ? 31.203 6.132 83.709 1.00 42.15 244 GLN A C 1
ATOM 1917 O O . GLN A 1 244 ? 30.952 6.484 84.854 1.00 47.62 244 GLN A O 1
ATOM 1923 N N . PHE A 1 245 ? 32.384 5.658 83.305 1.00 40.42 245 PHE A N 1
ATOM 1924 C CA . PHE A 1 245 ? 33.537 5.477 84.133 1.00 43.46 245 PHE A CA 1
ATOM 1925 C C . PHE A 1 245 ? 34.278 6.821 84.180 1.00 52.46 245 PHE A C 1
ATOM 1926 O O . PHE A 1 245 ? 34.409 7.511 83.164 1.00 45.42 245 PHE A O 1
ATOM 1934 N N . GLU A 1 246 ? 34.768 7.189 85.362 1.00 46.94 246 GLU A N 1
ATOM 1935 C CA . GLU A 1 246 ? 35.435 8.479 85.558 1.00 44.98 246 GLU A CA 1
ATOM 1936 C C . GLU A 1 246 ? 36.600 8.383 86.573 1.00 47.97 246 GLU A C 1
ATOM 1937 O O . GLU A 1 246 ? 36.489 7.739 87.596 1.00 47.69 246 GLU A O 1
ATOM 1943 N N . ASP A 1 247 ? 37.725 8.995 86.245 1.00 45.96 247 ASP A N 1
ATOM 1944 C CA . ASP A 1 247 ? 38.923 9.088 87.124 1.00 52.71 247 ASP A CA 1
ATOM 1945 C C . ASP A 1 247 ? 39.432 7.764 87.677 1.00 53.02 247 ASP A C 1
ATOM 1946 O O . ASP A 1 247 ? 39.773 7.667 88.844 1.00 54.72 247 ASP A O 1
ATOM 1951 N N . PHE A 1 248 ? 39.493 6.735 86.844 1.00 48.81 248 PHE A N 1
ATOM 1952 C CA . PHE A 1 248 ? 40.206 5.517 87.192 1.00 45.45 248 PHE A CA 1
ATOM 1953 C C . PHE A 1 248 ? 41.675 5.724 86.843 1.00 49.83 248 PHE A C 1
ATOM 1954 O O . PHE A 1 248 ? 42.027 6.655 86.127 1.00 46.88 248 PHE A O 1
ATOM 1962 N N . ALA A 1 249 ? 42.541 4.883 87.410 1.00 50.15 249 ALA A N 1
ATOM 1963 C CA . ALA A 1 249 ? 43.955 4.928 87.083 1.00 48.01 249 ALA A CA 1
ATOM 1964 C C . ALA A 1 249 ? 44.143 4.571 85.593 1.00 52.16 249 ALA A C 1
ATOM 1965 O O . ALA A 1 249 ? 43.398 3.759 85.052 1.00 53.35 249 ALA A O 1
ATOM 1967 N N . GLN A 1 250 ? 45.172 5.116 84.960 1.00 53.77 250 GLN A N 1
ATOM 1968 C CA . GLN A 1 250 ? 45.530 4.691 83.597 1.00 61.39 250 GLN A CA 1
ATOM 1969 C C . GLN A 1 250 ? 45.656 3.181 83.395 1.00 59.72 250 GLN A C 1
ATOM 1970 O O . GLN A 1 250 ? 45.112 2.656 82.439 1.00 60.54 250 GLN A O 1
ATOM 1976 N N . LYS A 1 251 ? 46.291 2.459 84.311 1.00 59.70 251 LYS A N 1
ATOM 1977 C CA . LYS A 1 251 ? 46.355 1.006 84.162 1.00 56.01 251 LYS A CA 1
ATOM 1978 C C . LYS A 1 251 ? 44.978 0.339 84.148 1.00 49.87 251 LYS A C 1
ATOM 1979 O O . LYS A 1 251 ? 44.848 -0.811 83.738 1.00 60.69 251 LYS A O 1
ATOM 1985 N N . ASN A 1 252 ? 43.944 1.009 84.631 1.00 43.81 252 ASN A N 1
ATOM 1986 C CA . ASN A 1 252 ? 42.647 0.361 84.697 1.00 48.61 252 ASN A CA 1
ATOM 1987 C C . ASN A 1 252 ? 41.611 0.892 83.709 1.00 45.07 252 ASN A C 1
ATOM 1988 O O . ASN A 1 252 ? 40.598 0.236 83.391 1.00 51.04 252 ASN A O 1
ATOM 1993 N N . ALA A 1 253 ? 41.814 2.112 83.280 1.00 46.94 253 ALA A N 1
ATOM 1994 C CA . ALA A 1 253 ? 40.755 2.833 82.566 1.00 48.31 253 ALA A CA 1
ATOM 1995 C C . ALA A 1 253 ? 40.506 2.161 81.206 1.00 50.17 253 ALA A C 1
ATOM 1996 O O . ALA A 1 253 ? 39.375 1.803 80.864 1.00 47.17 253 ALA A O 1
ATOM 1998 N N . MET A 1 254 ? 41.584 1.935 80.452 1.00 59.39 254 MET A N 1
ATOM 1999 C CA . MET A 1 254 ? 41.422 1.314 79.156 1.00 59.34 254 MET A CA 1
ATOM 2000 C C . MET A 1 254 ? 40.955 -0.140 79.240 1.00 50.09 254 MET A C 1
ATOM 2001 O O . MET A 1 254 ? 40.021 -0.482 78.553 1.00 51.99 254 MET A O 1
ATOM 2006 N N . PRO A 1 255 ? 41.562 -0.979 80.101 1.00 43.75 255 PRO A N 1
ATOM 2007 C CA . PRO A 1 255 ? 41.078 -2.347 80.149 1.00 47.17 255 PRO A CA 1
ATOM 2008 C C . PRO A 1 255 ? 39.618 -2.469 80.518 1.00 50.23 255 PRO A C 1
ATOM 2009 O O . PRO A 1 255 ? 38.922 -3.287 79.967 1.00 55.75 255 PRO A O 1
ATOM 2013 N N . LEU A 1 256 ? 39.143 -1.641 81.433 1.00 51.72 256 LEU A N 1
ATOM 2014 C CA . LEU A 1 256 ? 37.745 -1.739 81.852 1.00 52.62 256 LEU A CA 1
ATOM 2015 C C . LEU A 1 256 ? 36.818 -1.349 80.710 1.00 44.87 256 LEU A C 1
ATOM 2016 O O . LEU A 1 256 ? 35.784 -1.987 80.479 1.00 47.01 256 LEU A O 1
ATOM 2021 N N . LEU A 1 257 ? 37.191 -0.274 80.024 1.00 46.33 257 LEU A N 1
ATOM 2022 C CA . LEU A 1 257 ? 36.415 0.195 78.883 1.00 49.37 257 LEU A CA 1
ATOM 2023 C C . LEU A 1 257 ? 36.310 -0.916 77.829 1.00 51.80 257 LEU A C 1
ATOM 2024 O O . LEU A 1 257 ? 35.183 -1.287 77.421 1.00 47.31 257 LEU A O 1
ATOM 2029 N N . ASN A 1 258 ? 37.455 -1.526 77.483 1.00 52.42 258 ASN A N 1
ATOM 2030 C CA . ASN A 1 258 ? 37.442 -2.661 76.514 1.00 54.12 258 ASN A CA 1
ATOM 2031 C C . ASN A 1 258 ? 36.640 -3.814 77.011 1.00 50.76 258 ASN A C 1
ATOM 2032 O O . ASN A 1 258 ? 35.875 -4.386 76.267 1.00 51.88 258 ASN A O 1
ATOM 2037 N N . ARG A 1 259 ? 36.760 -4.152 78.280 1.00 53.81 259 ARG A N 1
ATOM 2038 C CA . ARG A 1 259 ? 36.035 -5.315 78.773 1.00 53.56 259 ARG A CA 1
ATOM 2039 C C . ARG A 1 259 ? 34.514 -5.093 78.785 1.00 52.41 259 ARG A C 1
ATOM 2040 O O . ARG A 1 259 ? 33.736 -6.031 78.619 1.00 57.16 259 ARG A O 1
ATOM 2048 N N . TYR A 1 260 ? 34.045 -3.861 78.969 1.00 46.57 260 TYR A N 1
ATOM 2049 C CA . TYR A 1 260 ? 32.614 -3.722 79.292 1.00 44.70 260 TYR A CA 1
ATOM 2050 C C . TYR A 1 260 ? 31.800 -2.926 78.280 1.00 44.95 260 TYR A C 1
ATOM 2051 O O . TYR A 1 260 ? 30.566 -2.968 78.311 1.00 43.62 260 TYR A O 1
ATOM 2060 N N . ARG A 1 261 ? 32.478 -2.259 77.345 1.00 42.20 261 ARG A N 1
ATOM 2061 C CA . ARG A 1 261 ? 31.786 -1.416 76.427 1.00 45.41 261 ARG A CA 1
ATOM 2062 C C . ARG A 1 261 ? 30.781 -2.132 75.543 1.00 49.28 261 ARG A C 1
ATOM 2063 O O . ARG A 1 261 ? 29.853 -1.482 75.089 1.00 49.66 261 ARG A O 1
ATOM 2071 N N . ASN A 1 262 ? 30.919 -3.445 75.368 1.00 53.05 262 ASN A N 1
ATOM 2072 C CA . ASN A 1 262 ? 29.890 -4.258 74.711 1.00 60.21 262 ASN A CA 1
ATOM 2073 C C . ASN A 1 262 ? 29.016 -5.042 75.635 1.00 57.24 262 ASN A C 1
ATOM 2074 O O . ASN A 1 262 ? 28.087 -5.664 75.188 1.00 63.06 262 ASN A O 1
ATOM 2079 N N . GLU A 1 263 ? 29.282 -5.027 76.930 1.00 63.23 263 GLU A N 1
ATOM 2080 C CA . GLU A 1 263 ? 28.423 -5.758 77.890 1.00 65.76 263 GLU A CA 1
ATOM 2081 C C . GLU A 1 263 ? 27.292 -4.880 78.505 1.00 50.70 263 GLU A C 1
ATOM 2082 O O . GLU A 1 263 ? 26.246 -5.369 78.924 1.00 53.23 263 GLU A O 1
ATOM 2088 N N . ILE A 1 264 ? 27.532 -3.581 78.575 1.00 42.30 264 ILE A N 1
ATOM 2089 C CA . ILE A 1 264 ? 26.562 -2.640 79.156 1.00 41.43 264 ILE A CA 1
ATOM 2090 C C . ILE A 1 264 ? 26.797 -1.314 78.427 1.00 41.10 264 ILE A C 1
ATOM 2091 O O . ILE A 1 264 ? 27.920 -0.980 78.035 1.00 41.20 264 ILE A O 1
ATOM 2096 N N . CYS A 1 265 ? 25.749 -0.548 78.239 1.00 39.30 265 CYS A N 1
ATOM 2097 C CA . CYS A 1 265 ? 25.936 0.722 77.540 1.00 44.86 265 CYS A CA 1
ATOM 2098 C C . CYS A 1 265 ? 26.855 1.636 78.359 1.00 41.18 265 CYS A C 1
ATOM 2099 O O . CYS A 1 265 ? 26.490 2.039 79.402 1.00 45.71 265 CYS A O 1
ATOM 2102 N N . SER A 1 266 ? 28.051 1.938 77.878 1.00 46.79 266 SER A N 1
ATOM 2103 C CA . SER A 1 266 ? 29.063 2.561 78.693 1.00 43.61 266 SER A CA 1
ATOM 2104 C C . SER A 1 266 ? 30.164 3.216 77.908 1.00 45.67 266 SER A C 1
ATOM 2105 O O . SER A 1 266 ? 30.479 2.791 76.822 1.00 47.89 266 SER A O 1
ATOM 2108 N N . PHE A 1 267 ? 30.756 4.249 78.488 1.00 42.14 267 PHE A N 1
ATOM 2109 C CA . PHE A 1 267 ? 31.935 4.878 77.997 1.00 42.58 267 PHE A CA 1
ATOM 2110 C C . PHE A 1 267 ? 32.766 5.478 79.151 1.00 45.02 267 PHE A C 1
ATOM 2111 O O . PHE A 1 267 ? 32.322 5.561 80.264 1.00 45.12 267 PHE A O 1
ATOM 2119 N N . ASN A 1 268 ? 33.964 5.910 78.845 1.00 42.07 268 ASN A N 1
ATOM 2120 C CA . ASN A 1 268 ? 34.847 6.555 79.792 1.00 41.83 268 ASN A CA 1
ATOM 2121 C C . ASN A 1 268 ? 35.117 7.952 79.334 1.00 44.99 268 ASN A C 1
ATOM 2122 O O . ASN A 1 268 ? 35.740 8.159 78.278 1.00 48.71 268 ASN A O 1
ATOM 2127 N N . ASP A 1 269 ? 34.628 8.944 80.071 1.00 44.28 269 ASP A N 1
ATOM 2128 C CA . ASP A 1 269 ? 34.755 10.295 79.569 1.00 46.51 269 ASP A CA 1
ATOM 2129 C C . ASP A 1 269 ? 36.189 10.787 79.463 1.00 49.56 269 ASP A C 1
ATOM 2130 O O . ASP A 1 269 ? 36.497 11.601 78.604 1.00 49.79 269 ASP A O 1
ATOM 2135 N N . ASP A 1 270 ? 37.074 10.325 80.333 1.00 48.75 270 ASP A N 1
ATOM 2136 C CA . ASP A 1 270 ? 38.447 10.836 80.328 1.00 47.73 270 ASP A CA 1
ATOM 2137 C C . ASP A 1 270 ? 39.162 10.426 79.001 1.00 52.48 270 ASP A C 1
ATOM 2138 O O . ASP A 1 270 ? 39.874 11.216 78.380 1.00 49.31 270 ASP A O 1
ATOM 2143 N N . ILE A 1 271 ? 38.997 9.172 78.614 1.00 51.15 271 ILE A N 1
ATOM 2144 C CA . ILE A 1 271 ? 39.555 8.668 77.368 1.00 53.75 271 ILE A CA 1
ATOM 2145 C C . ILE A 1 271 ? 38.714 9.189 76.173 1.00 53.28 271 ILE A C 1
ATOM 2146 O O . ILE A 1 271 ? 39.168 10.063 75.399 1.00 56.32 271 ILE A O 1
ATOM 2151 N N . GLN A 1 272 ? 37.465 8.726 76.067 1.00 49.24 272 GLN A N 1
ATOM 2152 C CA . GLN A 1 272 ? 36.634 8.978 74.868 1.00 45.21 272 GLN A CA 1
ATOM 2153 C C . GLN A 1 272 ? 36.099 10.407 74.781 1.00 49.24 272 GLN A C 1
ATOM 2154 O O . GLN A 1 272 ? 36.147 11.045 73.720 1.00 51.34 272 GLN A O 1
ATOM 2160 N N . GLY A 1 273 ? 35.599 10.967 75.870 1.00 45.46 273 GLY A N 1
ATOM 2161 C CA . GLY A 1 273 ? 35.118 12.338 75.782 1.00 41.66 273 GLY A CA 1
ATOM 2162 C C . GLY A 1 273 ? 36.208 13.359 75.491 1.00 43.58 273 GLY A C 1
ATOM 2163 O O . GLY A 1 273 ? 36.025 14.298 74.721 1.00 47.53 273 GLY A O 1
ATOM 2164 N N . THR A 1 274 ? 37.370 13.182 76.075 1.00 43.81 274 THR A N 1
ATOM 2165 C CA . THR A 1 274 ? 38.456 14.104 75.831 1.00 47.29 274 THR A CA 1
ATOM 2166 C C . THR A 1 274 ? 38.903 14.074 74.345 1.00 53.29 274 THR A C 1
ATOM 2167 O O . THR A 1 274 ? 39.148 15.124 73.716 1.00 51.34 274 THR A O 1
ATOM 2171 N N . ALA A 1 275 ? 39.033 12.872 73.794 1.00 50.11 275 ALA A N 1
ATOM 2172 C CA . ALA A 1 275 ? 39.351 12.743 72.378 1.00 47.93 275 ALA A CA 1
ATOM 2173 C C . ALA A 1 275 ? 38.299 13.436 71.499 1.00 44.28 275 ALA A C 1
ATOM 2174 O O . ALA A 1 275 ? 38.626 14.245 70.635 1.00 48.98 275 ALA A O 1
ATOM 2176 N N . ALA A 1 276 ? 37.038 13.149 71.749 1.00 42.00 276 ALA A N 1
ATOM 2177 C CA . ALA A 1 276 ? 35.978 13.733 70.965 1.00 42.57 276 ALA A CA 1
ATOM 2178 C C . ALA A 1 276 ? 35.947 15.252 71.001 1.00 44.90 276 ALA A C 1
ATOM 2179 O O . ALA A 1 276 ? 35.758 15.887 69.970 1.00 49.64 276 ALA A O 1
ATOM 2181 N N . VAL A 1 277 ? 36.088 15.878 72.157 1.00 50.27 277 VAL A N 1
ATOM 2182 C CA . VAL A 1 277 ? 35.964 17.343 72.168 1.00 47.48 277 VAL A CA 1
ATOM 2183 C C . VAL A 1 277 ? 37.171 17.935 71.477 1.00 45.97 277 VAL A C 1
ATOM 2184 O O . VAL A 1 277 ? 37.075 18.918 70.828 1.00 51.25 277 VAL A O 1
ATOM 2188 N N . THR A 1 278 ? 38.316 17.316 71.612 1.00 49.01 278 THR A N 1
ATOM 2189 C CA . THR A 1 278 ? 39.519 17.818 70.988 1.00 53.93 278 THR A CA 1
ATOM 2190 C C . THR A 1 278 ? 39.376 17.694 69.463 1.00 61.56 278 THR A C 1
ATOM 2191 O O . THR A 1 278 ? 39.697 18.622 68.743 1.00 57.19 278 THR A O 1
ATOM 2195 N N . VAL A 1 279 ? 38.878 16.557 68.967 1.00 55.43 279 VAL A N 1
ATOM 2196 C CA . VAL A 1 279 ? 38.745 16.403 67.522 1.00 54.01 279 VAL A CA 1
ATOM 2197 C C . VAL A 1 279 ? 37.752 17.410 66.994 1.00 53.72 279 VAL A C 1
ATOM 2198 O O . VAL A 1 279 ? 37.955 17.991 65.921 1.00 53.10 279 VAL A O 1
ATOM 2202 N N . GLY A 1 280 ? 36.686 17.633 67.753 1.00 50.97 280 GLY A N 1
ATOM 2203 C CA . GLY A 1 280 ? 35.704 18.628 67.360 1.00 51.35 280 GLY A CA 1
ATOM 2204 C C . GLY A 1 280 ? 36.347 20.008 67.207 1.00 61.55 280 GLY A C 1
ATOM 2205 O O . GLY A 1 280 ? 36.100 20.724 66.239 1.00 60.56 280 GLY A O 1
ATOM 2206 N N . THR A 1 281 ? 37.198 20.365 68.161 1.00 61.48 281 THR A N 1
ATOM 2207 C CA . THR A 1 281 ? 37.875 21.627 68.133 1.00 63.27 281 THR A CA 1
ATOM 2208 C C . THR A 1 281 ? 38.793 21.687 66.907 1.00 59.62 281 THR A C 1
ATOM 2209 O O . THR A 1 281 ? 38.805 22.679 66.193 1.00 62.13 281 THR A O 1
ATOM 2213 N N . LEU A 1 282 ? 39.557 20.628 66.667 1.00 59.42 282 LEU A N 1
ATOM 2214 C CA . LEU A 1 282 ? 40.457 20.590 65.520 1.00 58.16 282 LEU A CA 1
ATOM 2215 C C . LEU A 1 282 ? 39.687 20.750 64.197 1.00 64.15 282 LEU A C 1
ATOM 2216 O O . LEU A 1 282 ? 40.100 21.497 63.324 1.00 61.72 282 LEU A O 1
ATOM 2221 N N . ILE A 1 283 ? 38.534 20.110 64.067 1.00 62.22 283 ILE A N 1
ATOM 2222 C CA . ILE A 1 283 ? 37.767 20.256 62.853 1.00 61.74 283 ILE A CA 1
ATOM 2223 C C . ILE A 1 283 ? 37.494 21.730 62.627 1.00 70.56 283 ILE A C 1
ATOM 2224 O O . ILE A 1 283 ? 37.812 22.273 61.565 1.00 71.45 283 ILE A O 1
ATOM 2229 N N . ALA A 1 284 ? 36.908 22.373 63.626 1.00 67.74 284 ALA A N 1
ATOM 2230 C CA . ALA A 1 284 ? 36.459 23.761 63.500 1.00 66.83 284 ALA A CA 1
ATOM 2231 C C . ALA A 1 284 ? 37.611 24.760 63.298 1.00 69.21 284 ALA A C 1
ATOM 2232 O O . ALA A 1 284 ? 37.501 25.708 62.498 1.00 66.62 284 ALA A O 1
ATOM 2234 N N . ALA A 1 285 ? 38.698 24.543 64.031 1.00 69.14 285 ALA A N 1
ATOM 2235 C CA . ALA A 1 285 ? 39.899 25.369 63.903 1.00 77.06 285 ALA A CA 1
ATOM 2236 C C . ALA A 1 285 ? 40.413 25.320 62.466 1.00 73.85 285 ALA A C 1
ATOM 2237 O O . ALA A 1 285 ? 40.573 26.360 61.836 1.00 77.56 285 ALA A O 1
ATOM 2239 N N . SER A 1 286 ? 40.675 24.110 61.972 1.00 73.54 286 SER A N 1
ATOM 2240 C CA . SER A 1 286 ? 41.163 23.899 60.609 1.00 67.46 286 SER A CA 1
ATOM 2241 C C . SER A 1 286 ? 40.286 24.591 59.560 1.00 72.73 286 SER A C 1
ATOM 2242 O O . SER A 1 286 ? 40.804 25.182 58.616 1.00 80.60 286 SER A O 1
ATOM 2245 N N . ARG A 1 287 ? 38.969 24.544 59.724 1.00 72.74 287 ARG A N 1
ATOM 2246 C CA . ARG A 1 287 ? 38.081 25.224 58.791 1.00 75.09 287 ARG A CA 1
ATOM 2247 C C . ARG A 1 287 ? 38.227 26.735 58.906 1.00 85.04 287 ARG A C 1
ATOM 2248 O O . ARG A 1 287 ? 38.109 27.433 57.906 1.00 101.38 287 ARG A O 1
ATOM 2256 N N . ALA A 1 288 ? 38.487 27.243 60.110 1.00 87.85 288 ALA A N 1
ATOM 2257 C CA . ALA A 1 288 ? 38.673 28.686 60.314 1.00 84.83 288 ALA A CA 1
ATOM 2258 C C . ALA A 1 288 ? 40.030 29.193 59.791 1.00 86.19 288 ALA A C 1
ATOM 2259 O O . ALA A 1 288 ? 40.132 30.325 59.315 1.00 80.48 288 ALA A O 1
ATOM 2261 N N . ALA A 1 289 ? 41.069 28.366 59.889 1.00 90.20 289 ALA A N 1
ATOM 2262 C CA . ALA A 1 289 ? 42.369 28.667 59.261 1.00 95.63 289 ALA A CA 1
ATOM 2263 C C . ALA A 1 289 ? 42.347 28.567 57.720 1.00 104.94 289 ALA A C 1
ATOM 2264 O O . ALA A 1 289 ? 43.308 28.967 57.072 1.00 119.01 289 ALA A O 1
ATOM 2266 N N . GLY A 1 290 ? 41.265 28.022 57.150 1.00 107.75 290 GLY A N 1
ATOM 2267 C CA . GLY A 1 290 ? 41.146 27.773 55.712 1.00 100.21 290 GLY A CA 1
ATOM 2268 C C . GLY A 1 290 ? 41.423 26.307 55.406 1.00 98.15 290 GLY A C 1
ATOM 2269 O O . GLY A 1 290 ? 42.462 25.776 55.803 1.00 113.93 290 GLY A O 1
ATOM 2270 N N . GLY A 1 291 ? 40.506 25.642 54.712 1.00 87.05 291 GLY A N 1
ATOM 2271 C CA . GLY A 1 291 ? 40.720 24.243 54.349 1.00 84.83 291 GLY A CA 1
ATOM 2272 C C . GLY A 1 291 ? 40.084 23.290 55.340 1.00 75.36 291 GLY A C 1
ATOM 2273 O O . GLY A 1 291 ? 38.928 23.458 55.678 1.00 69.92 291 GLY A O 1
ATOM 2274 N N . GLN A 1 292 ? 40.831 22.281 55.794 1.00 79.65 292 GLN A N 1
ATOM 2275 C CA . GLN A 1 292 ? 40.245 21.211 56.611 1.00 76.79 292 GLN A CA 1
ATOM 2276 C C . GLN A 1 292 ? 41.323 20.332 57.273 1.00 76.19 292 GLN A C 1
ATOM 2277 O O . GLN A 1 292 ? 42.492 20.307 56.876 1.00 83.07 292 GLN A O 1
ATOM 2283 N N . LEU A 1 293 ? 40.920 19.606 58.292 1.00 62.58 293 LEU A N 1
ATOM 2284 C CA . LEU A 1 293 ? 41.862 18.876 59.074 1.00 61.48 293 LEU A CA 1
ATOM 2285 C C . LEU A 1 293 ? 42.695 17.867 58.257 1.00 61.39 293 LEU A C 1
ATOM 2286 O O . LEU A 1 293 ? 43.878 17.552 58.579 1.00 60.05 293 LEU A O 1
ATOM 2291 N N . SER A 1 294 ? 42.083 17.307 57.218 1.00 69.86 294 SER A N 1
ATOM 2292 C CA . SER A 1 294 ? 42.791 16.311 56.364 1.00 71.38 294 SER A CA 1
ATOM 2293 C C . SER A 1 294 ? 44.014 16.921 55.667 1.00 72.15 294 SER A C 1
ATOM 2294 O O . SER A 1 294 ? 45.037 16.248 55.493 1.00 75.58 294 SER A O 1
ATOM 2297 N N . GLU A 1 295 ? 43.913 18.205 55.311 1.00 74.23 295 GLU A N 1
ATOM 2298 C CA . GLU A 1 295 ? 45.033 18.950 54.712 1.00 83.20 295 GLU A CA 1
ATOM 2299 C C . GLU A 1 295 ? 46.227 19.213 55.663 1.00 88.60 295 GLU A C 1
ATOM 2300 O O . GLU A 1 295 ? 47.378 19.241 55.222 1.00 82.35 295 GLU A O 1
ATOM 2306 N N . LYS A 1 296 ? 45.970 19.343 56.963 1.00 89.47 296 LYS A N 1
ATOM 2307 C CA . LYS A 1 296 ? 46.990 19.820 57.918 1.00 72.42 296 LYS A CA 1
ATOM 2308 C C . LYS A 1 296 ? 47.977 18.741 58.380 1.00 71.51 296 LYS A C 1
ATOM 2309 O O . LYS A 1 296 ? 47.643 17.556 58.490 1.00 78.34 296 LYS A O 1
ATOM 2315 N N . LYS A 1 297 ? 49.205 19.160 58.656 1.00 75.48 297 LYS A N 1
ATOM 2316 C CA . LYS A 1 297 ? 50.196 18.274 59.270 1.00 86.42 297 LYS A CA 1
ATOM 2317 C C . LYS A 1 297 ? 50.215 18.602 60.745 1.00 84.35 297 LYS A C 1
ATOM 2318 O O . LYS A 1 297 ? 49.876 19.725 61.127 1.00 81.36 297 LYS A O 1
ATOM 2324 N N . ILE A 1 298 ? 50.584 17.617 61.557 1.00 81.20 298 ILE A N 1
ATOM 2325 C CA . ILE A 1 298 ? 50.253 17.621 62.976 1.00 80.71 298 ILE A CA 1
ATOM 2326 C C . ILE A 1 298 ? 51.377 16.972 63.745 1.00 87.11 298 ILE A C 1
ATOM 2327 O O . ILE A 1 298 ? 51.809 15.836 63.435 1.00 79.70 298 ILE A O 1
ATOM 2332 N N . VAL A 1 299 ? 51.824 17.683 64.779 1.00 93.65 299 VAL A N 1
ATOM 2333 C CA . VAL A 1 299 ? 52.799 17.128 65.717 1.00 87.51 299 VAL A CA 1
ATOM 2334 C C . VAL A 1 299 ? 52.284 17.179 67.146 1.00 79.81 299 VAL A C 1
ATOM 2335 O O . VAL A 1 299 ? 51.790 18.220 67.599 1.00 66.16 299 VAL A O 1
ATOM 2339 N N . PHE A 1 300 ? 52.433 16.050 67.834 1.00 79.81 300 PHE A N 1
ATOM 2340 C CA . PHE A 1 300 ? 52.044 15.876 69.226 1.00 87.68 300 PHE A CA 1
ATOM 2341 C C . PHE A 1 300 ? 53.280 15.892 70.097 1.00 102.07 300 PHE A C 1
ATOM 2342 O O . PHE A 1 300 ? 54.226 15.117 69.854 1.00 101.08 300 PHE A O 1
ATOM 2350 N N . ARG A 1 301 ? 53.269 16.759 71.109 1.00 99.23 301 ARG A N 1
ATOM 2351 C CA . ARG A 1 301 ? 54.170 16.589 72.223 1.00 93.31 301 ARG A CA 1
ATOM 2352 C C . ARG A 1 301 ? 53.377 15.856 73.291 1.00 83.78 301 ARG A C 1
ATOM 2353 O O . ARG A 1 301 ? 52.410 16.373 73.827 1.00 83.90 301 ARG A O 1
ATOM 2361 N N . GLY A 1 302 ? 53.777 14.625 73.549 1.00 84.27 302 GLY A N 1
ATOM 2362 C CA . GLY A 1 302 ? 53.113 13.762 74.488 1.00 87.50 302 GLY A CA 1
ATOM 2363 C C . GLY A 1 302 ? 52.690 12.580 73.657 1.00 89.29 302 GLY A C 1
ATOM 2364 O O . GLY A 1 302 ? 51.850 12.730 72.775 1.00 97.64 302 GLY A O 1
ATOM 2365 N N . ALA A 1 303 ? 53.305 11.429 73.915 1.00 88.81 303 ALA A N 1
ATOM 2366 C CA . ALA A 1 303 ? 53.003 10.192 73.212 1.00 85.21 303 ALA A CA 1
ATOM 2367 C C . ALA A 1 303 ? 52.615 9.085 74.173 1.00 84.79 303 ALA A C 1
ATOM 2368 O O . ALA A 1 303 ? 52.963 7.926 73.921 1.00 83.58 303 ALA A O 1
ATOM 2370 N N . GLY A 1 304 ? 51.917 9.432 75.263 1.00 81.49 304 GLY A N 1
ATOM 2371 C CA . GLY A 1 304 ? 51.413 8.431 76.220 1.00 85.36 304 GLY A CA 1
ATOM 2372 C C . GLY A 1 304 ? 50.098 7.846 75.733 1.00 87.14 304 GLY A C 1
ATOM 2373 O O . GLY A 1 304 ? 49.690 8.096 74.596 1.00 86.58 304 GLY A O 1
ATOM 2374 N N . SER A 1 305 ? 49.411 7.083 76.576 1.00 82.62 305 SER A N 1
ATOM 2375 C CA . SER A 1 305 ? 48.115 6.523 76.170 1.00 82.54 305 SER A CA 1
ATOM 2376 C C . SER A 1 305 ? 47.154 7.625 75.726 1.00 80.31 305 SER A C 1
ATOM 2377 O O . SER A 1 305 ? 46.472 7.477 74.730 1.00 83.90 305 SER A O 1
ATOM 2380 N N . ALA A 1 306 ? 47.115 8.736 76.445 1.00 74.27 306 ALA A N 1
ATOM 2381 C CA . ALA A 1 306 ? 46.163 9.785 76.104 1.00 81.13 306 ALA A CA 1
ATOM 2382 C C . ALA A 1 306 ? 46.458 10.442 74.753 1.00 78.89 306 ALA A C 1
ATOM 2383 O O . ALA A 1 306 ? 45.539 10.714 73.979 1.00 81.06 306 ALA A O 1
ATOM 2385 N N . GLY A 1 307 ? 47.727 10.726 74.486 1.00 84.64 307 GLY A N 1
ATOM 2386 C CA . GLY A 1 307 ? 48.133 11.358 73.221 1.00 85.95 307 GLY A CA 1
ATOM 2387 C C . GLY A 1 307 ? 47.797 10.492 72.011 1.00 79.23 307 GLY A C 1
ATOM 2388 O O . GLY A 1 307 ? 47.203 10.967 71.054 1.00 68.32 307 GLY A O 1
ATOM 2389 N N . CYS A 1 308 ? 48.167 9.219 72.087 1.00 77.89 308 CYS A N 1
ATOM 2390 C CA . CYS A 1 308 ? 47.846 8.217 71.064 1.00 82.99 308 CYS A CA 1
ATOM 2391 C C . CYS A 1 308 ? 46.333 7.984 70.828 1.00 82.91 308 CYS A C 1
ATOM 2392 O O . CYS A 1 308 ? 45.912 7.734 69.702 1.00 75.78 308 CYS A O 1
ATOM 2395 N N . GLY A 1 309 ? 45.530 8.052 71.884 1.00 72.10 309 GLY A N 1
ATOM 2396 C CA . GLY A 1 309 ? 44.098 7.932 71.758 1.00 60.81 309 GLY A CA 1
ATOM 2397 C C . GLY A 1 309 ? 43.523 9.125 71.029 1.00 61.26 309 GLY A C 1
ATOM 2398 O O . GLY A 1 309 ? 42.632 8.986 70.190 1.00 61.09 309 GLY A O 1
ATOM 2399 N N . ILE A 1 310 ? 44.015 10.319 71.314 1.00 56.96 310 ILE A N 1
ATOM 2400 C CA . ILE A 1 310 ? 43.522 11.483 70.554 1.00 60.21 310 ILE A CA 1
ATOM 2401 C C . ILE A 1 310 ? 43.976 11.459 69.080 1.00 63.03 310 ILE A C 1
ATOM 2402 O O . ILE A 1 310 ? 43.217 11.859 68.174 1.00 55.26 310 ILE A O 1
ATOM 2407 N N . ALA A 1 311 ? 45.208 10.985 68.867 1.00 63.61 311 ALA A N 1
ATOM 2408 C CA . ALA A 1 311 ? 45.793 10.875 67.530 1.00 67.46 311 ALA A CA 1
ATOM 2409 C C . ALA A 1 311 ? 44.966 9.909 66.686 1.00 61.52 311 ALA A C 1
ATOM 2410 O O . ALA A 1 311 ? 44.571 10.248 65.587 1.00 53.18 311 ALA A O 1
ATOM 2412 N N . GLU A 1 312 ? 44.682 8.735 67.240 1.00 59.33 312 GLU A N 1
ATOM 2413 C CA . GLU A 1 312 ? 43.828 7.770 66.575 1.00 58.46 312 GLU A CA 1
ATOM 2414 C C . GLU A 1 312 ? 42.481 8.354 66.144 1.00 59.74 312 GLU A C 1
ATOM 2415 O O . GLU A 1 312 ? 41.983 8.000 65.101 1.00 61.77 312 GLU A O 1
ATOM 2421 N N . MET A 1 313 ? 41.907 9.278 66.889 1.00 55.39 313 MET A N 1
ATOM 2422 C CA . MET A 1 313 ? 40.590 9.756 66.508 1.00 55.60 313 MET A CA 1
ATOM 2423 C C . MET A 1 313 ? 40.723 10.815 65.428 1.00 57.00 313 MET A C 1
ATOM 2424 O O . MET A 1 313 ? 39.819 11.024 64.624 1.00 55.39 313 MET A O 1
ATOM 2429 N N . ILE A 1 314 ? 41.824 11.539 65.442 1.00 57.90 314 ILE A N 1
ATOM 2430 C CA . ILE A 1 314 ? 42.091 12.491 64.368 1.00 62.40 314 ILE A CA 1
ATOM 2431 C C . ILE A 1 314 ? 42.259 11.697 63.033 1.00 63.17 314 ILE A C 1
ATOM 2432 O O . ILE A 1 314 ? 41.660 12.014 62.016 1.00 47.99 314 ILE A O 1
ATOM 2437 N N . ILE A 1 315 ? 43.058 10.643 63.085 1.00 57.61 315 ILE A N 1
ATOM 2438 C CA . ILE A 1 315 ? 43.252 9.777 61.940 1.00 62.86 315 ILE A CA 1
ATOM 2439 C C . ILE A 1 315 ? 41.915 9.178 61.416 1.00 66.22 315 ILE A C 1
ATOM 2440 O O . ILE A 1 315 ? 41.687 9.154 60.202 1.00 61.41 315 ILE A O 1
ATOM 2445 N N . SER A 1 316 ? 41.015 8.739 62.294 1.00 56.01 316 SER A N 1
ATOM 2446 C CA . SER A 1 316 ? 39.708 8.277 61.821 1.00 56.79 316 SER A CA 1
ATOM 2447 C C . SER A 1 316 ? 38.995 9.399 61.151 1.00 54.32 316 SER A C 1
ATOM 2448 O O . SER A 1 316 ? 38.311 9.201 60.146 1.00 53.02 316 SER A O 1
ATOM 2451 N N . GLN A 1 317 ? 39.127 10.591 61.690 1.00 49.99 317 GLN A N 1
ATOM 2452 C CA . GLN A 1 317 ? 38.370 11.708 61.109 1.00 51.47 317 GLN A CA 1
ATOM 2453 C C . GLN A 1 317 ? 38.931 12.163 59.736 1.00 51.68 317 GLN A C 1
ATOM 2454 O O . GLN A 1 317 ? 38.195 12.688 58.901 1.00 47.93 317 GLN A O 1
ATOM 2460 N N . THR A 1 318 ? 40.237 12.090 59.558 1.00 51.36 318 THR A N 1
ATOM 2461 C CA . THR A 1 318 ? 40.805 12.585 58.337 1.00 58.99 318 THR A CA 1
ATOM 2462 C C . THR A 1 318 ? 40.528 11.554 57.235 1.00 55.71 318 THR A C 1
ATOM 2463 O O . THR A 1 318 ? 40.245 11.946 56.117 1.00 54.84 318 THR A O 1
ATOM 2467 N N . GLN A 1 319 ? 40.518 10.269 57.566 1.00 54.26 319 GLN A N 1
ATOM 2468 C CA . GLN A 1 319 ? 39.892 9.275 56.674 1.00 50.65 319 GLN A CA 1
ATOM 2469 C C . GLN A 1 319 ? 38.481 9.652 56.254 1.00 50.56 319 GLN A C 1
ATOM 2470 O O . GLN A 1 319 ? 38.182 9.656 55.062 1.00 53.40 319 GLN A O 1
ATOM 2476 N N . ARG A 1 320 ? 37.639 10.080 57.184 1.00 52.20 320 ARG A N 1
ATOM 2477 C CA . ARG A 1 320 ? 36.277 10.477 56.809 1.00 52.34 320 ARG A CA 1
ATOM 2478 C C . ARG A 1 320 ? 36.232 11.695 55.892 1.00 55.23 320 ARG A C 1
ATOM 2479 O O . ARG A 1 320 ? 35.178 12.044 55.349 1.00 54.65 320 ARG A O 1
ATOM 2487 N N . GLU A 1 321 ? 37.360 12.379 55.791 1.00 62.26 321 GLU A N 1
ATOM 2488 C CA . GLU A 1 321 ? 37.483 13.586 54.984 1.00 68.23 321 GLU A CA 1
ATOM 2489 C C . GLU A 1 321 ? 38.118 13.329 53.622 1.00 64.89 321 GLU A C 1
ATOM 2490 O O . GLU A 1 321 ? 38.211 14.240 52.835 1.00 66.57 321 GLU A O 1
ATOM 2496 N N . GLY A 1 322 ? 38.615 12.123 53.384 1.00 64.90 322 GLY A N 1
ATOM 2497 C CA . GLY A 1 322 ? 39.089 11.739 52.072 1.00 63.84 322 GLY A CA 1
ATOM 2498 C C . GLY A 1 322 ? 40.383 10.960 52.025 1.00 62.72 322 GLY A C 1
ATOM 2499 O O . GLY A 1 322 ? 40.687 10.422 50.984 1.00 62.99 322 GLY A O 1
ATOM 2500 N N . LEU A 1 323 ? 41.137 10.883 53.120 1.00 59.24 323 LEU A N 1
ATOM 2501 C CA . LEU A 1 323 ? 42.480 10.317 53.062 1.00 63.69 323 LEU A CA 1
ATOM 2502 C C . LEU A 1 323 ? 42.447 8.830 53.199 1.00 60.42 323 LEU A C 1
ATOM 2503 O O . LEU A 1 323 ? 41.536 8.304 53.778 1.00 62.35 323 LEU A O 1
ATOM 2508 N N . SER A 1 324 ? 43.477 8.160 52.700 1.00 59.42 324 SER A N 1
ATOM 2509 C CA . SER A 1 324 ? 43.716 6.783 53.054 1.00 64.30 324 SER A CA 1
ATOM 2510 C C . SER A 1 324 ? 44.276 6.693 54.486 1.00 63.32 324 SER A C 1
ATOM 2511 O O . SER A 1 324 ? 44.739 7.674 55.036 1.00 63.51 324 SER A O 1
ATOM 2514 N N . GLU A 1 325 ? 44.245 5.509 55.071 1.00 65.92 325 GLU A N 1
ATOM 2515 C CA . GLU A 1 325 ? 44.725 5.363 56.415 1.00 73.78 325 GLU A CA 1
ATOM 2516 C C . GLU A 1 325 ? 46.207 5.695 56.394 1.00 78.92 325 GLU A C 1
ATOM 2517 O O . GLU A 1 325 ? 46.648 6.502 57.210 1.00 77.53 325 GLU A O 1
ATOM 2523 N N . GLU A 1 326 ? 46.948 5.111 55.442 1.00 76.77 326 GLU A N 1
ATOM 2524 C CA . GLU A 1 326 ? 48.397 5.342 55.311 1.00 73.48 326 GLU A CA 1
ATOM 2525 C C . GLU A 1 326 ? 48.747 6.826 55.254 1.00 70.15 326 GLU A C 1
ATOM 2526 O O . GLU A 1 326 ? 49.672 7.281 55.938 1.00 74.28 326 GLU A O 1
ATOM 2532 N N . ALA A 1 327 ? 47.995 7.567 54.449 1.00 66.56 327 ALA A N 1
ATOM 2533 C CA . ALA A 1 327 ? 48.180 9.001 54.308 1.00 65.90 327 ALA A CA 1
ATOM 2534 C C . ALA A 1 327 ? 47.862 9.748 55.574 1.00 71.49 327 ALA A C 1
ATOM 2535 O O . ALA A 1 327 ? 48.529 10.731 55.889 1.00 82.15 327 ALA A O 1
ATOM 2537 N N . ALA A 1 328 ? 46.812 9.315 56.268 1.00 72.95 328 ALA A N 1
ATOM 2538 C CA . ALA A 1 328 ? 46.368 10.005 57.465 1.00 69.72 328 ALA A CA 1
ATOM 2539 C C . ALA A 1 328 ? 47.448 9.857 58.551 1.00 69.21 328 ALA A C 1
ATOM 2540 O O . ALA A 1 328 ? 47.853 10.859 59.118 1.00 70.31 328 ALA A O 1
ATOM 2542 N N . ARG A 1 329 ? 47.905 8.618 58.801 1.00 62.51 329 ARG A N 1
ATOM 2543 C CA . ARG A 1 329 ? 48.939 8.307 59.794 1.00 69.68 329 ARG A CA 1
ATOM 2544 C C . ARG A 1 329 ? 50.276 8.991 59.496 1.00 85.47 329 ARG A C 1
ATOM 2545 O O . ARG A 1 329 ? 51.032 9.337 60.409 1.00 79.87 329 ARG A O 1
ATOM 2553 N N . GLN A 1 330 ? 50.568 9.166 58.212 1.00 98.79 330 GLN A N 1
ATOM 2554 C CA . GLN A 1 330 ? 51.791 9.838 57.797 1.00 101.23 330 GLN A CA 1
ATOM 2555 C C . GLN A 1 330 ? 51.796 11.294 58.211 1.00 90.51 330 GLN A C 1
ATOM 2556 O O . GLN A 1 330 ? 52.874 11.868 58.359 1.00 87.96 330 GLN A O 1
ATOM 2562 N N . LYS A 1 331 ? 50.616 11.889 58.395 1.00 78.06 331 LYS A N 1
ATOM 2563 C CA . LYS A 1 331 ? 50.520 13.351 58.661 1.00 76.64 331 LYS A CA 1
ATOM 2564 C C . LYS A 1 331 ? 50.604 13.718 60.152 1.00 70.65 331 LYS A C 1
ATOM 2565 O O . LYS A 1 331 ? 50.460 14.877 60.515 1.00 61.40 331 LYS A O 1
ATOM 2571 N N . VAL A 1 332 ? 50.889 12.723 60.985 1.00 73.53 332 VAL A N 1
ATOM 2572 C CA . VAL A 1 332 ? 50.862 12.858 62.425 1.00 78.85 332 VAL A CA 1
ATOM 2573 C C . VAL A 1 332 ? 52.185 12.352 62.965 1.00 79.90 332 VAL A C 1
ATOM 2574 O O . VAL A 1 332 ? 52.564 11.222 62.663 1.00 74.27 332 VAL A O 1
ATOM 2578 N N . PHE A 1 333 ? 52.851 13.163 63.793 1.00 84.61 333 PHE A N 1
ATOM 2579 C CA . PHE A 1 333 ? 54.141 12.777 64.400 1.00 85.77 333 PHE A CA 1
ATOM 2580 C C . PHE A 1 333 ? 54.144 12.920 65.921 1.00 78.61 333 PHE A C 1
ATOM 2581 O O . PHE A 1 333 ? 53.949 14.012 66.434 1.00 77.06 333 PHE A O 1
ATOM 2589 N N . MET A 1 334 ? 54.443 11.825 66.610 1.00 78.28 334 MET A N 1
ATOM 2590 C CA . MET A 1 334 ? 54.322 11.705 68.060 1.00 83.84 334 MET A CA 1
ATOM 2591 C C . MET A 1 334 ? 55.692 11.730 68.769 1.00 100.05 334 MET A C 1
ATOM 2592 O O . MET A 1 334 ? 56.579 10.905 68.491 1.00 96.68 334 MET A O 1
ATOM 2597 N N . VAL A 1 335 ? 55.823 12.657 69.722 1.00 116.30 335 VAL A N 1
ATOM 2598 C CA . VAL A 1 335 ? 57.075 12.920 70.450 1.00 110.79 335 VAL A CA 1
ATOM 2599 C C . VAL A 1 335 ? 56.938 12.652 71.963 1.00 107.59 335 VAL A C 1
ATOM 2600 O O . VAL A 1 335 ? 56.117 13.284 72.619 1.00 101.67 335 VAL A O 1
ATOM 2604 N N . ASP A 1 336 ? 57.730 11.725 72.510 1.00 109.57 336 ASP A N 1
ATOM 2605 C CA . ASP A 1 336 ? 57.786 11.516 73.971 1.00 117.06 336 ASP A CA 1
ATOM 2606 C C . ASP A 1 336 ? 59.023 12.245 74.520 1.00 119.01 336 ASP A C 1
ATOM 2607 O O . ASP A 1 336 ? 59.496 13.205 73.896 1.00 110.18 336 ASP A O 1
ATOM 2612 N N . ARG A 1 337 ? 59.527 11.818 75.681 1.00 124.25 337 ARG A N 1
ATOM 2613 C CA . ARG A 1 337 ? 60.745 12.405 76.284 1.00 126.09 337 ARG A CA 1
ATOM 2614 C C . ARG A 1 337 ? 61.889 12.456 75.254 1.00 122.74 337 ARG A C 1
ATOM 2615 O O . ARG A 1 337 ? 62.299 13.547 74.829 1.00 99.76 337 ARG A O 1
ATOM 2623 N N . PHE A 1 338 ? 62.358 11.276 74.835 1.00 121.10 338 PHE A N 1
ATOM 2624 C CA . PHE A 1 338 ? 63.227 11.145 73.660 1.00 125.97 338 PHE A CA 1
ATOM 2625 C C . PHE A 1 338 ? 62.560 11.815 72.466 1.00 136.61 338 PHE A C 1
ATOM 2626 O O . PHE A 1 338 ? 61.342 11.993 72.435 1.00 160.84 338 PHE A O 1
ATOM 2634 N N . GLY A 1 339 ? 63.361 12.161 71.473 1.00 131.57 339 GLY A N 1
ATOM 2635 C CA . GLY A 1 339 ? 62.912 12.985 70.358 1.00 134.00 339 GLY A CA 1
ATOM 2636 C C . GLY A 1 339 ? 61.636 12.568 69.632 1.00 136.87 339 GLY A C 1
ATOM 2637 O O . GLY A 1 339 ? 60.662 13.313 69.638 1.00 142.09 339 GLY A O 1
ATOM 2638 N N . LEU A 1 340 ? 61.638 11.397 68.992 1.00 130.14 340 LEU A N 1
ATOM 2639 C CA . LEU A 1 340 ? 60.533 10.998 68.106 1.00 124.50 340 LEU A CA 1
ATOM 2640 C C . LEU A 1 340 ? 60.304 9.496 68.121 1.00 125.03 340 LEU A C 1
ATOM 2641 O O . LEU A 1 340 ? 61.243 8.715 68.292 1.00 111.36 340 LEU A O 1
ATOM 2646 N N . LEU A 1 341 ? 59.048 9.093 67.960 1.00 128.16 341 LEU A N 1
ATOM 2647 C CA . LEU A 1 341 ? 58.736 7.678 67.787 1.00 133.52 341 LEU A CA 1
ATOM 2648 C C . LEU A 1 341 ? 58.962 7.301 66.328 1.00 127.88 341 LEU A C 1
ATOM 2649 O O . LEU A 1 341 ? 58.402 7.925 65.425 1.00 128.37 341 LEU A O 1
ATOM 2654 N N . THR A 1 342 ? 59.832 6.319 66.099 1.00 117.08 342 THR A N 1
ATOM 2655 C CA . THR A 1 342 ? 60.086 5.845 64.748 1.00 113.24 342 THR A CA 1
ATOM 2656 C C . THR A 1 342 ? 60.255 4.332 64.702 1.00 119.71 342 THR A C 1
ATOM 2657 O O . THR A 1 342 ? 60.080 3.611 65.698 1.00 92.65 342 THR A O 1
ATOM 2661 N N . ASP A 1 343 ? 60.538 3.874 63.488 1.00 132.22 343 ASP A N 1
ATOM 2662 C CA . ASP A 1 343 ? 61.153 2.594 63.256 1.00 135.34 343 ASP A CA 1
ATOM 2663 C C . ASP A 1 343 ? 62.446 2.474 64.050 1.00 138.95 343 ASP A C 1
ATOM 2664 O O . ASP A 1 343 ? 63.120 3.479 64.340 1.00 124.64 343 ASP A O 1
ATOM 2669 N N . LYS A 1 344 ? 62.760 1.229 64.405 1.00 136.91 344 LYS A N 1
ATOM 2670 C CA . LYS A 1 344 ? 63.979 0.868 65.127 1.00 141.36 344 LYS A CA 1
ATOM 2671 C C . LYS A 1 344 ? 63.984 1.308 66.591 1.00 138.45 344 LYS A C 1
ATOM 2672 O O . LYS A 1 344 ? 64.900 0.935 67.319 1.00 141.34 344 LYS A O 1
ATOM 2678 N N . MET A 1 345 ? 62.989 2.079 67.039 1.00 136.06 345 MET A N 1
ATOM 2679 C CA . MET A 1 345 ? 62.918 2.404 68.458 1.00 135.22 345 MET A CA 1
ATOM 2680 C C . MET A 1 345 ? 62.546 1.129 69.224 1.00 136.77 345 MET A C 1
ATOM 2681 O O . MET A 1 345 ? 61.631 0.394 68.831 1.00 114.22 345 MET A O 1
ATOM 2686 N N . PRO A 1 346 ? 63.287 0.845 70.307 1.00 152.11 346 PRO A N 1
ATOM 2687 C CA . PRO A 1 346 ? 63.035 -0.388 71.033 1.00 150.15 346 PRO A CA 1
ATOM 2688 C C . PRO A 1 346 ? 61.981 -0.231 72.133 1.00 147.21 346 PRO A C 1
ATOM 2689 O O . PRO A 1 346 ? 61.782 0.873 72.667 1.00 121.52 346 PRO A O 1
ATOM 2693 N N . ASN A 1 347 ? 61.311 -1.345 72.437 1.00 146.87 347 ASN A N 1
ATOM 2694 C CA . ASN A 1 347 ? 60.425 -1.476 73.610 1.00 141.24 347 ASN A CA 1
ATOM 2695 C C . ASN A 1 347 ? 59.235 -0.515 73.632 1.00 125.89 347 ASN A C 1
ATOM 2696 O O . ASN A 1 347 ? 58.988 0.182 74.619 1.00 113.85 347 ASN A O 1
ATOM 2701 N N . LEU A 1 348 ? 58.505 -0.510 72.522 1.00 118.46 348 LEU A N 1
ATOM 2702 C CA . LEU A 1 348 ? 57.268 0.238 72.390 1.00 111.26 348 LEU A CA 1
ATOM 2703 C C . LEU A 1 348 ? 56.056 -0.663 72.605 1.00 113.85 348 LEU A C 1
ATOM 2704 O O . LEU A 1 348 ? 55.988 -1.780 72.069 1.00 99.16 348 LEU A O 1
ATOM 2709 N N . LEU A 1 349 ? 55.101 -0.155 73.382 1.00 116.53 349 LEU A N 1
ATOM 2710 C CA . LEU A 1 349 ? 53.880 -0.883 73.726 1.00 118.10 349 LEU A CA 1
ATOM 2711 C C . LEU A 1 349 ? 52.906 -0.769 72.554 1.00 111.52 349 LEU A C 1
ATOM 2712 O O . LEU A 1 349 ? 53.010 0.164 71.754 1.00 101.57 349 LEU A O 1
ATOM 2717 N N . PRO A 1 350 ? 51.966 -1.722 72.433 1.00 110.15 350 PRO A N 1
ATOM 2718 C CA . PRO A 1 350 ? 51.264 -1.861 71.148 1.00 115.97 350 PRO A CA 1
ATOM 2719 C C . PRO A 1 350 ? 50.694 -0.551 70.556 1.00 106.06 350 PRO A C 1
ATOM 2720 O O . PRO A 1 350 ? 50.876 -0.283 69.377 1.00 101.22 350 PRO A O 1
ATOM 2724 N N . PHE A 1 351 ? 50.047 0.269 71.371 1.00 105.41 351 PHE A N 1
ATOM 2725 C CA . PHE A 1 351 ? 49.394 1.482 70.858 1.00 103.91 351 PHE A CA 1
ATOM 2726 C C . PHE A 1 351 ? 50.339 2.516 70.250 1.00 91.96 351 PHE A C 1
ATOM 2727 O O . PHE A 1 351 ? 49.947 3.255 69.363 1.00 95.19 351 PHE A O 1
ATOM 2735 N N . GLN A 1 352 ? 51.569 2.589 70.725 1.00 93.89 352 GLN A N 1
ATOM 2736 C CA . GLN A 1 352 ? 52.523 3.544 70.154 1.00 98.85 352 GLN A CA 1
ATOM 2737 C C . GLN A 1 352 ? 53.151 3.019 68.853 1.00 98.52 352 GLN A C 1
ATOM 2738 O O . GLN A 1 352 ? 53.471 3.810 67.950 1.00 85.97 352 GLN A O 1
ATOM 2744 N N . THR A 1 353 ? 53.285 1.696 68.743 1.00 92.40 353 THR A N 1
ATOM 2745 C CA . THR A 1 353 ? 53.738 1.064 67.499 1.00 94.75 353 THR A CA 1
ATOM 2746 C C . THR A 1 353 ? 52.899 1.527 66.296 1.00 97.80 353 THR A C 1
ATOM 2747 O O . THR A 1 353 ? 53.451 1.941 65.283 1.00 94.74 353 THR A O 1
ATOM 2751 N N . LYS A 1 354 ? 51.571 1.515 66.440 1.00 99.11 354 LYS A N 1
ATOM 2752 C CA . LYS A 1 354 ? 50.644 2.011 65.399 1.00 91.25 354 LYS A CA 1
ATOM 2753 C C . LYS A 1 354 ? 50.955 3.409 64.855 1.00 81.65 354 LYS A C 1
ATOM 2754 O O . LYS A 1 354 ? 50.464 3.768 63.781 1.00 80.56 354 LYS A O 1
ATOM 2760 N N . LEU A 1 355 ? 51.719 4.211 65.597 1.00 79.78 355 LEU A N 1
ATOM 2761 C CA . LEU A 1 355 ? 51.940 5.612 65.242 1.00 80.10 355 LEU A CA 1
ATOM 2762 C C . LEU A 1 355 ? 53.402 5.921 64.957 1.00 81.58 355 LEU A C 1
ATOM 2763 O O . LEU A 1 355 ? 53.768 7.071 64.683 1.00 79.57 355 LEU A O 1
ATOM 2768 N N . VAL A 1 356 ? 54.248 4.901 64.994 1.00 95.84 356 VAL A N 1
ATOM 2769 C CA . VAL A 1 356 ? 55.688 5.131 64.784 1.00 102.44 356 VAL A CA 1
ATOM 2770 C C . VAL A 1 356 ? 55.961 5.528 63.351 1.00 99.91 356 VAL A C 1
ATOM 2771 O O . VAL A 1 356 ? 55.393 4.967 62.424 1.00 102.91 356 VAL A O 1
ATOM 2775 N N . GLN A 1 357 ? 56.837 6.496 63.173 1.00 109.30 357 GLN A N 1
ATOM 2776 C CA . GLN A 1 357 ? 57.277 6.883 61.837 1.00 116.25 357 GLN A CA 1
ATOM 2777 C C . GLN A 1 357 ? 58.308 5.905 61.265 1.00 125.06 357 GLN A C 1
ATOM 2778 O O . GLN A 1 357 ? 59.119 5.343 61.995 1.00 125.23 357 GLN A O 1
ATOM 2784 N N . LYS A 1 358 ? 58.270 5.697 59.952 1.00 134.27 358 LYS A N 1
ATOM 2785 C CA . LYS A 1 358 ? 59.227 4.803 59.292 1.00 126.15 358 LYS A CA 1
ATOM 2786 C C . LYS A 1 358 ? 60.378 5.654 58.814 1.00 126.61 358 LYS A C 1
ATOM 2787 O O . LYS A 1 358 ? 60.159 6.702 58.196 1.00 120.71 358 LYS A O 1
ATOM 2793 N N . ARG A 1 359 ? 61.596 5.199 59.094 1.00 126.19 359 ARG A N 1
ATOM 2794 C CA . ARG A 1 359 ? 62.803 5.966 58.773 1.00 130.55 359 ARG A CA 1
ATOM 2795 C C . ARG A 1 359 ? 63.012 6.262 57.276 1.00 122.55 359 ARG A C 1
ATOM 2796 O O . ARG A 1 359 ? 63.620 7.275 56.932 1.00 118.58 359 ARG A O 1
ATOM 2804 N N . GLU A 1 360 ? 62.484 5.402 56.404 1.00 123.61 360 GLU A N 1
ATOM 2805 C CA . GLU A 1 360 ? 62.565 5.597 54.943 1.00 125.36 360 GLU A CA 1
ATOM 2806 C C . GLU A 1 360 ? 61.924 6.919 54.505 1.00 119.27 360 GLU A C 1
ATOM 2807 O O . GLU A 1 360 ? 62.440 7.607 53.633 1.00 123.25 360 GLU A O 1
ATOM 2813 N N . ASN A 1 361 ? 60.805 7.276 55.125 1.00 113.11 361 ASN A N 1
ATOM 2814 C CA . ASN A 1 361 ? 60.157 8.562 54.878 1.00 107.21 361 ASN A CA 1
ATOM 2815 C C . ASN A 1 361 ? 60.981 9.711 55.444 1.00 115.14 361 ASN A C 1
ATOM 2816 O O . ASN A 1 361 ? 60.765 10.880 55.096 1.00 114.27 361 ASN A O 1
ATOM 2821 N N . LEU A 1 362 ? 61.918 9.354 56.326 1.00 124.24 362 LEU A N 1
ATOM 2822 C CA . LEU A 1 362 ? 62.791 10.299 57.020 1.00 125.09 362 LEU A CA 1
ATOM 2823 C C . LEU A 1 362 ? 64.207 10.368 56.424 1.00 124.79 362 LEU A C 1
ATOM 2824 O O . LEU A 1 362 ? 65.109 10.969 57.014 1.00 114.10 362 LEU A O 1
ATOM 2829 N N . SER A 1 363 ? 64.399 9.757 55.255 1.00 134.50 363 SER A N 1
ATOM 2830 C CA . SER A 1 363 ? 65.621 9.967 54.459 1.00 136.23 363 SER A CA 1
ATOM 2831 C C . SER A 1 363 ? 65.701 11.407 53.950 1.00 143.15 363 SER A C 1
ATOM 2832 O O . SER A 1 363 ? 66.782 11.909 53.642 1.00 136.87 363 SER A O 1
ATOM 2835 N N . ASP A 1 364 ? 64.544 12.054 53.848 1.00 153.77 364 ASP A N 1
ATOM 2836 C CA . ASP A 1 364 ? 64.469 13.455 53.455 1.00 155.76 364 ASP A CA 1
ATOM 2837 C C . ASP A 1 364 ? 65.078 14.403 54.501 1.00 144.68 364 ASP A C 1
ATOM 2838 O O . ASP A 1 364 ? 65.542 15.488 54.156 1.00 138.04 364 ASP A O 1
ATOM 2843 N N . TRP A 1 365 ? 65.075 13.992 55.767 1.00 133.62 365 TRP A N 1
ATOM 2844 C CA . TRP A 1 365 ? 65.367 14.901 56.880 1.00 124.62 365 TRP A CA 1
ATOM 2845 C C . TRP A 1 365 ? 66.805 15.423 56.899 1.00 119.19 365 TRP A C 1
ATOM 2846 O O . TRP A 1 365 ? 67.726 14.701 56.534 1.00 114.86 365 TRP A O 1
ATOM 2857 N N . ASP A 1 366 ? 66.989 16.671 57.342 1.00 117.96 366 ASP A N 1
ATOM 2858 C CA . ASP A 1 366 ? 68.319 17.316 57.344 1.00 113.85 366 ASP A CA 1
ATOM 2859 C C . ASP A 1 366 ? 69.252 16.785 58.426 1.00 109.91 366 ASP A C 1
ATOM 2860 O O . ASP A 1 366 ? 70.458 16.672 58.217 1.00 123.55 366 ASP A O 1
ATOM 2865 N N . THR A 1 367 ? 68.687 16.475 59.582 1.00 111.03 367 THR A N 1
ATOM 2866 C CA . THR A 1 367 ? 69.445 15.933 60.702 1.00 118.15 367 THR A CA 1
ATOM 2867 C C . THR A 1 367 ? 69.383 14.406 60.637 1.00 120.65 367 THR A C 1
ATOM 2868 O O . THR A 1 367 ? 68.645 13.819 59.846 1.00 117.83 367 THR A O 1
ATOM 2872 N N . ASP A 1 368 ? 70.229 13.778 61.430 1.00 132.29 368 ASP A N 1
ATOM 2873 C CA . ASP A 1 368 ? 70.160 12.358 61.680 1.00 141.05 368 ASP A CA 1
ATOM 2874 C C . ASP A 1 368 ? 70.413 12.166 63.171 1.00 142.00 368 ASP A C 1
ATOM 2875 O O . ASP A 1 368 ? 70.865 13.087 63.852 1.00 143.23 368 ASP A O 1
ATOM 2880 N N . SER A 1 369 ? 70.055 10.989 63.671 1.00 134.91 369 SER A N 1
ATOM 2881 C CA . SER A 1 369 ? 70.424 10.533 65.011 1.00 132.86 369 SER A CA 1
ATOM 2882 C C . SER A 1 369 ? 69.597 9.298 65.295 1.00 135.48 369 SER A C 1
ATOM 2883 O O . SER A 1 369 ? 68.691 8.976 64.538 1.00 154.92 369 SER A O 1
ATOM 2886 N N . ASP A 1 370 ? 69.895 8.608 66.386 1.00 135.69 370 ASP A N 1
ATOM 2887 C CA . ASP A 1 370 ? 68.904 7.720 66.982 1.00 137.94 370 ASP A CA 1
ATOM 2888 C C . ASP A 1 370 ? 67.754 8.595 67.518 1.00 142.56 370 ASP A C 1
ATOM 2889 O O . ASP A 1 370 ? 66.586 8.291 67.292 1.00 145.62 370 ASP A O 1
ATOM 2894 N N . VAL A 1 371 ? 68.107 9.695 68.193 1.00 143.96 371 VAL A N 1
ATOM 2895 C CA . VAL A 1 371 ? 67.148 10.614 68.833 1.00 137.60 371 VAL A CA 1
ATOM 2896 C C . VAL A 1 371 ? 67.037 11.954 68.065 1.00 134.62 371 VAL A C 1
ATOM 2897 O O . VAL A 1 371 ? 68.014 12.698 67.951 1.00 123.53 371 VAL A O 1
ATOM 2901 N N . LEU A 1 372 ? 65.836 12.260 67.567 1.00 135.59 372 LEU A N 1
ATOM 2902 C CA . LEU A 1 372 ? 65.582 13.454 66.751 1.00 137.03 372 LEU A CA 1
ATOM 2903 C C . LEU A 1 372 ? 64.681 14.437 67.503 1.00 127.12 372 LEU A C 1
ATOM 2904 O O . LEU A 1 372 ? 63.497 14.180 67.671 1.00 131.27 372 LEU A O 1
ATOM 2909 N N . SER A 1 373 ? 65.232 15.570 67.926 1.00 117.60 373 SER A N 1
ATOM 2910 C CA . SER A 1 373 ? 64.551 16.450 68.888 1.00 114.47 373 SER A CA 1
ATOM 2911 C C . SER A 1 373 ? 63.204 16.980 68.405 1.00 108.40 373 SER A C 1
ATOM 2912 O O . SER A 1 373 ? 62.901 16.918 67.226 1.00 105.60 373 SER A O 1
ATOM 2915 N N . LEU A 1 374 ? 62.428 17.540 69.330 1.00 108.27 374 LEU A N 1
ATOM 2916 C CA . LEU A 1 374 ? 61.146 18.165 68.997 1.00 112.92 374 LEU A CA 1
ATOM 2917 C C . LEU A 1 374 ? 61.366 19.372 68.105 1.00 109.06 374 LEU A C 1
ATOM 2918 O O . LEU A 1 374 ? 60.645 19.573 67.134 1.00 106.49 374 LEU A O 1
ATOM 2923 N N . LEU A 1 375 ? 62.348 20.192 68.439 1.00 116.24 375 LEU A N 1
ATOM 2924 C CA . LEU A 1 375 ? 62.705 21.293 67.553 1.00 124.08 375 LEU A CA 1
ATOM 2925 C C . LEU A 1 375 ? 63.095 20.757 66.155 1.00 120.19 375 LEU A C 1
ATOM 2926 O O . LEU A 1 375 ? 62.803 21.393 65.127 1.00 96.26 375 LEU A O 1
ATOM 2931 N N . ASP A 1 376 ? 63.745 19.590 66.130 1.00 118.03 376 ASP A N 1
ATOM 2932 C CA . ASP A 1 376 ? 64.110 18.922 64.869 1.00 119.16 376 ASP A CA 1
ATOM 2933 C C . ASP A 1 376 ? 62.929 18.227 64.174 1.00 116.43 376 ASP A C 1
ATOM 2934 O O . ASP A 1 376 ? 62.955 18.056 62.957 1.00 118.73 376 ASP A O 1
ATOM 2939 N N . VAL A 1 377 ? 61.911 17.816 64.935 1.00 110.69 377 VAL A N 1
ATOM 2940 C CA . VAL A 1 377 ? 60.656 17.325 64.339 1.00 98.86 377 VAL A CA 1
ATOM 2941 C C . VAL A 1 377 ? 59.869 18.517 63.779 1.00 89.29 377 VAL A C 1
ATOM 2942 O O . VAL A 1 377 ? 59.514 18.514 62.614 1.00 94.24 377 VAL A O 1
ATOM 2946 N N . VAL A 1 378 ? 59.652 19.550 64.587 1.00 87.31 378 VAL A N 1
ATOM 2947 C CA . VAL A 1 378 ? 58.981 20.783 64.125 1.00 91.34 378 VAL A CA 1
ATOM 2948 C C . VAL A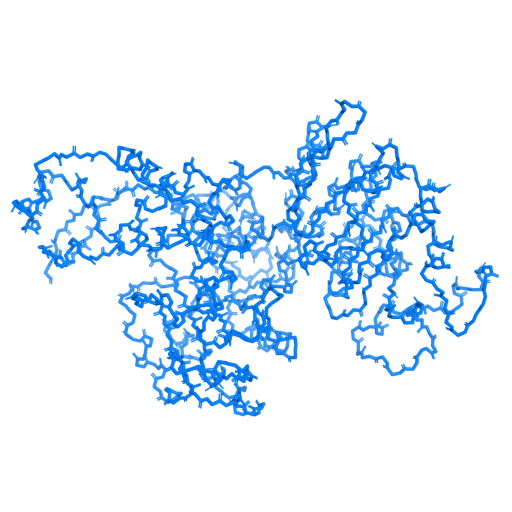 1 378 ? 59.679 21.359 62.894 1.00 96.58 378 VAL A C 1
ATOM 2949 O O . VAL A 1 378 ? 59.040 21.928 62.000 1.00 98.87 378 VAL A O 1
ATOM 2953 N N . ARG A 1 379 ? 61.001 21.234 62.874 1.00 103.43 379 ARG A N 1
ATOM 2954 C CA . ARG A 1 379 ? 61.805 21.762 61.776 1.00 112.46 379 ARG A CA 1
ATOM 2955 C C . ARG A 1 379 ? 61.488 21.018 60.477 1.00 109.78 379 ARG A C 1
ATOM 2956 O O . ARG A 1 379 ? 61.180 21.640 59.447 1.00 90.99 379 ARG A O 1
ATOM 2964 N N . ASN A 1 380 ? 61.535 19.687 60.556 1.00 114.47 380 ASN A N 1
ATOM 2965 C CA . ASN A 1 380 ? 61.369 18.810 59.383 1.00 114.83 380 ASN A CA 1
ATOM 2966 C C . ASN A 1 380 ? 59.946 18.515 58.936 1.00 120.97 380 ASN A C 1
ATOM 2967 O O . ASN A 1 380 ? 59.761 18.068 57.802 1.00 135.71 380 ASN A O 1
ATOM 2972 N N . VAL A 1 381 ? 58.957 18.720 59.810 1.00 120.00 381 VAL A N 1
ATOM 2973 C CA . VAL A 1 381 ? 57.542 18.563 59.416 1.00 108.51 381 VAL A CA 1
ATOM 2974 C C . VAL A 1 381 ? 56.884 19.868 58.944 1.00 103.07 381 VAL A C 1
ATOM 2975 O O . VAL A 1 381 ? 56.071 19.847 58.040 1.00 107.39 381 VAL A O 1
ATOM 2979 N N . LYS A 1 382 ? 57.253 20.997 59.541 1.00 104.30 382 LYS A N 1
ATOM 2980 C CA . LYS A 1 382 ? 56.603 22.302 59.289 1.00 112.98 382 LYS A CA 1
ATOM 2981 C C . LYS A 1 382 ? 55.088 22.337 59.532 1.00 116.30 382 LYS A C 1
ATOM 2982 O O . LYS A 1 382 ? 54.339 22.772 58.644 1.00 118.34 382 LYS A O 1
ATOM 2988 N N . PRO A 1 383 ? 54.640 21.972 60.759 1.00 115.05 383 PRO A N 1
ATOM 2989 C CA . PRO A 1 383 ? 53.231 21.650 60.967 1.00 115.24 383 PRO A CA 1
ATOM 2990 C C . PRO A 1 383 ? 52.286 22.849 60.901 1.00 102.75 383 PRO A C 1
ATOM 2991 O O . PRO A 1 383 ? 52.728 23.993 60.979 1.00 96.62 383 PRO A O 1
ATOM 2995 N N . ASP A 1 384 ? 51.002 22.541 60.702 1.00 99.14 384 ASP A N 1
ATOM 2996 C CA . ASP A 1 384 ? 49.901 23.495 60.788 1.00 91.49 384 ASP A CA 1
ATOM 2997 C C . ASP A 1 384 ? 49.313 23.489 62.216 1.00 90.94 384 ASP A C 1
ATOM 2998 O O . ASP A 1 384 ? 48.622 24.433 62.631 1.00 68.23 384 ASP A O 1
ATOM 3003 N N . ILE A 1 385 ? 49.548 22.388 62.936 1.00 86.55 385 ILE A N 1
ATOM 3004 C CA . ILE A 1 385 ? 48.942 22.151 64.231 1.00 78.51 385 ILE A CA 1
ATOM 3005 C C . ILE A 1 385 ? 49.969 21.533 65.140 1.00 73.09 385 ILE A C 1
ATOM 3006 O O . ILE A 1 385 ? 50.551 20.467 64.854 1.00 73.58 385 ILE A O 1
ATOM 3011 N N . LEU A 1 386 ? 50.164 22.203 66.264 1.00 82.24 386 LEU A N 1
ATOM 3012 C CA . LEU A 1 386 ? 50.965 21.662 67.345 1.00 83.55 386 LEU A CA 1
ATOM 3013 C C . LEU A 1 386 ? 50.086 21.537 68.582 1.00 71.11 386 LEU A C 1
ATOM 3014 O O . LEU A 1 386 ? 49.369 22.496 68.940 1.00 63.36 386 LEU A O 1
ATOM 3019 N N . ILE A 1 387 ? 50.140 20.349 69.193 1.00 69.75 387 ILE A N 1
ATOM 3020 C CA . ILE A 1 387 ? 49.299 19.972 70.320 1.00 68.79 387 ILE A CA 1
ATOM 3021 C C . ILE A 1 387 ? 50.204 19.518 71.409 1.00 67.37 387 ILE A C 1
ATOM 3022 O O . ILE A 1 387 ? 51.107 18.708 71.138 1.00 66.44 387 ILE A O 1
ATOM 3027 N N . GLY A 1 388 ? 49.934 20.002 72.630 1.00 71.38 388 GLY A N 1
ATOM 3028 C CA . GLY A 1 388 ? 50.679 19.584 73.829 1.00 73.61 388 GLY A CA 1
ATOM 3029 C C . GLY A 1 388 ? 49.827 18.834 74.833 1.00 66.31 388 GLY A C 1
ATOM 3030 O O . GLY A 1 388 ? 48.816 19.358 75.283 1.00 67.63 388 GLY A O 1
ATOM 3031 N N . VAL A 1 389 ? 50.258 17.623 75.171 1.00 70.82 389 VAL A N 1
ATOM 3032 C CA . VAL A 1 389 ? 49.584 16.746 76.128 1.00 78.44 389 VAL A CA 1
ATOM 3033 C C . VAL A 1 389 ? 50.525 16.167 77.190 1.00 81.23 389 VAL A C 1
ATOM 3034 O O . VAL A 1 389 ? 50.063 15.490 78.108 1.00 88.94 389 VAL A O 1
ATOM 3038 N N . SER A 1 390 ? 51.825 16.468 77.092 1.00 95.44 390 SER A N 1
ATOM 3039 C CA . SER A 1 390 ? 52.877 15.884 77.965 1.00 98.26 390 SER A CA 1
ATOM 3040 C C . SER A 1 390 ? 52.808 16.361 79.415 1.00 92.25 390 SER A C 1
ATOM 3041 O O . SER A 1 390 ? 53.008 15.573 80.340 1.00 89.87 390 SER A O 1
ATOM 3044 N N . GLY A 1 391 ? 52.529 17.650 79.591 1.00 86.72 391 GLY A N 1
ATOM 3045 C CA . GLY A 1 391 ? 52.397 18.251 80.913 1.00 95.69 391 GLY A CA 1
ATOM 3046 C C . GLY A 1 391 ? 53.648 18.974 81.387 1.00 98.30 391 GLY A C 1
ATOM 3047 O O . GLY A 1 391 ? 53.651 19.549 82.466 1.00 83.42 391 GLY A O 1
ATOM 3048 N N . CYS A 1 392 ? 54.706 18.957 80.579 1.00 105.41 392 CYS A N 1
ATOM 3049 C CA . CYS A 1 392 ? 55.936 19.669 80.907 1.00 99.14 392 CYS A CA 1
ATOM 3050 C C . CYS A 1 392 ? 55.825 21.143 80.501 1.00 96.13 392 CYS A C 1
ATOM 3051 O O . CYS A 1 392 ? 55.492 21.454 79.362 1.00 94.33 392 CYS A O 1
ATOM 3054 N N . THR A 1 393 ? 56.126 22.042 81.433 1.00 100.33 393 THR A N 1
ATOM 3055 C CA . THR A 1 393 ? 55.974 23.492 81.215 1.00 93.94 393 THR A CA 1
ATOM 3056 C C . THR A 1 393 ? 57.042 24.028 80.258 1.00 96.10 393 THR A C 1
ATOM 3057 O O . THR A 1 393 ? 58.134 23.456 80.146 1.00 103.87 393 THR A O 1
ATOM 3061 N N . GLY A 1 394 ? 56.709 25.116 79.563 1.00 88.09 394 GLY A N 1
ATOM 3062 C CA . GLY A 1 394 ? 57.647 25.827 78.702 1.00 91.40 394 GLY A CA 1
ATOM 3063 C C . GLY A 1 394 ? 58.210 25.109 77.473 1.00 97.67 394 GLY A C 1
ATOM 3064 O O . GLY A 1 394 ? 58.993 25.720 76.732 1.00 95.85 394 GLY A O 1
ATOM 3065 N N . LEU A 1 395 ? 57.818 23.846 77.227 1.00 102.58 395 LEU A N 1
ATOM 3066 C CA . LEU A 1 395 ? 58.384 23.049 76.107 1.00 99.48 395 LEU A CA 1
ATOM 3067 C C . LEU A 1 395 ? 58.111 23.674 74.757 1.00 93.55 395 LEU A C 1
ATOM 3068 O O . LEU A 1 395 ? 58.842 23.435 73.803 1.00 97.58 395 LEU A O 1
ATOM 3073 N N . PHE A 1 396 ? 57.063 24.480 74.683 1.00 89.99 396 PHE A N 1
ATOM 3074 C CA . PHE A 1 396 ? 56.779 25.262 73.493 1.00 88.97 396 PHE A CA 1
ATOM 3075 C C . PHE A 1 396 ? 57.544 26.585 73.604 1.00 88.07 396 PHE A C 1
ATOM 3076 O O . PHE A 1 396 ? 56.971 27.685 73.752 1.00 81.18 396 PHE A O 1
ATOM 3084 N N . THR A 1 397 ? 58.865 26.441 73.482 1.00 97.45 397 THR A N 1
ATOM 3085 C CA . THR A 1 397 ? 59.839 27.545 73.626 1.00 107.09 397 THR A CA 1
ATOM 3086 C C . THR A 1 397 ? 59.645 28.559 72.512 1.00 102.65 397 THR A C 1
ATOM 3087 O O . THR A 1 397 ? 59.053 28.246 71.488 1.00 117.06 397 THR A O 1
ATOM 3091 N N . GLU A 1 398 ? 60.145 29.770 72.694 1.00 109.37 398 GLU A N 1
ATOM 3092 C CA . GLU A 1 398 ? 59.991 30.805 71.662 1.00 120.48 398 GLU A CA 1
ATOM 3093 C C . GLU A 1 398 ? 60.560 30.372 70.293 1.00 114.30 398 GLU A C 1
ATOM 3094 O O . GLU A 1 398 ? 59.999 30.687 69.244 1.00 90.49 398 GLU A O 1
ATOM 3100 N N . GLU A 1 399 ? 61.679 29.655 70.323 1.00 118.27 399 GLU A N 1
ATOM 3101 C CA . GLU A 1 399 ? 62.283 29.125 69.106 1.00 118.20 399 GLU A CA 1
ATOM 3102 C C . GLU A 1 399 ? 61.357 28.080 68.468 1.00 123.39 399 GLU A C 1
ATOM 3103 O O . GLU A 1 399 ? 61.091 28.143 67.272 1.00 132.55 399 GLU A O 1
ATOM 3109 N N . ILE A 1 400 ? 60.845 27.143 69.266 1.00 119.11 400 ILE A N 1
ATOM 3110 C CA . ILE A 1 400 ? 59.926 26.113 68.762 1.00 108.87 400 ILE A CA 1
ATOM 3111 C C . ILE A 1 400 ? 58.655 26.737 68.165 1.00 98.78 400 ILE A C 1
ATOM 3112 O O . ILE A 1 400 ? 58.148 26.250 67.160 1.00 111.32 400 ILE A O 1
ATOM 3117 N N . ILE A 1 401 ? 58.159 27.823 68.745 1.00 82.17 401 ILE A N 1
ATOM 3118 C CA . ILE A 1 401 ? 56.960 28.468 68.206 1.00 91.87 401 ILE A CA 1
ATOM 3119 C C . ILE A 1 401 ? 57.242 29.247 66.937 1.00 100.83 401 ILE A C 1
ATOM 3120 O O . ILE A 1 401 ? 56.473 29.184 65.981 1.00 113.17 401 ILE A O 1
ATOM 3125 N N . ARG A 1 402 ? 58.314 30.027 66.943 1.00 115.12 402 ARG A N 1
ATOM 3126 C CA . ARG A 1 402 ? 58.656 30.836 65.776 1.00 116.46 402 ARG A CA 1
ATOM 3127 C C . ARG A 1 402 ? 58.983 29.966 64.562 1.00 117.70 402 ARG A C 1
ATOM 3128 O O . ARG A 1 402 ? 58.515 30.242 63.461 1.00 100.42 402 ARG A O 1
ATOM 3136 N N . GLU A 1 403 ? 59.770 28.911 64.783 1.00 124.19 403 GLU A N 1
ATOM 3137 C CA . GLU A 1 403 ? 60.092 27.921 63.746 1.00 132.38 403 GLU A CA 1
ATOM 3138 C C . GLU A 1 403 ? 58.812 27.356 63.106 1.00 139.90 403 GLU A C 1
ATOM 3139 O O . GLU A 1 403 ? 58.769 27.085 61.898 1.00 138.92 403 GLU A O 1
ATOM 3145 N N . MET A 1 404 ? 57.778 27.170 63.926 1.00 137.50 404 MET A N 1
ATOM 3146 C CA . MET A 1 404 ? 56.484 26.717 63.439 1.00 131.87 404 MET A CA 1
ATOM 3147 C C . MET A 1 404 ? 55.757 27.861 62.673 1.00 123.32 404 MET A C 1
ATOM 3148 O O . MET A 1 404 ? 55.250 27.624 61.569 1.00 136.20 404 MET A O 1
ATOM 3153 N N . HIS A 1 405 ? 55.739 29.084 63.221 1.00 103.76 405 HIS A N 1
ATOM 3154 C CA . HIS A 1 405 ? 55.161 30.248 62.521 1.00 108.48 405 HIS A CA 1
ATOM 3155 C C . HIS A 1 405 ? 56.010 30.672 61.324 1.00 123.63 405 HIS A C 1
ATOM 3156 O O . HIS A 1 405 ? 55.536 31.417 60.446 1.00 118.03 405 HIS A O 1
ATOM 3163 N N . LYS A 1 406 ? 57.263 30.204 61.302 1.00 131.70 406 LYS A N 1
ATOM 3164 C CA . LYS A 1 406 ? 58.214 30.498 60.215 1.00 145.32 406 LYS A CA 1
ATOM 3165 C C . LYS A 1 406 ? 57.793 29.893 58.864 1.00 150.74 406 LYS A C 1
ATOM 3166 O O . LYS A 1 406 ? 58.240 30.351 57.815 1.00 153.96 406 LYS A O 1
ATOM 3172 N N . HIS A 1 407 ? 56.949 28.863 58.892 1.00 151.28 407 HIS A N 1
ATOM 3173 C CA . HIS A 1 407 ? 56.390 28.292 57.669 1.00 143.42 407 HIS A CA 1
ATOM 3174 C C . HIS A 1 407 ? 54.856 28.389 57.630 1.00 134.93 407 HIS A C 1
ATOM 3175 O O . HIS A 1 407 ? 54.278 28.668 56.575 1.00 139.98 407 HIS A O 1
ATOM 3182 N N . CYS A 1 408 ? 54.204 28.211 58.783 1.00 135.29 408 CYS A N 1
ATOM 3183 C CA . CYS A 1 408 ? 52.741 28.181 58.841 1.00 129.97 408 CYS A CA 1
ATOM 3184 C C . CYS A 1 408 ? 52.155 29.567 59.133 1.00 117.26 408 CYS A C 1
ATOM 3185 O O . CYS A 1 408 ? 52.430 30.131 60.190 1.00 116.55 408 CYS A O 1
ATOM 3188 N N . PRO A 1 409 ? 51.337 30.109 58.208 1.00 107.17 409 PRO A N 1
ATOM 3189 C CA . PRO A 1 409 ? 50.746 31.449 58.401 1.00 110.18 409 PRO A CA 1
ATOM 3190 C C . PRO A 1 409 ? 49.769 31.598 59.563 1.00 103.16 409 PRO A C 1
ATOM 3191 O O . PRO A 1 409 ? 49.902 32.526 60.348 1.00 114.05 409 PRO A O 1
ATOM 3195 N N . ARG A 1 410 ? 48.784 30.713 59.655 1.00 117.48 410 ARG A N 1
ATOM 3196 C CA . ARG A 1 410 ? 47.766 30.798 60.708 1.00 114.61 410 ARG A CA 1
ATOM 3197 C C . ARG A 1 410 ? 47.833 29.581 61.629 1.00 111.28 410 ARG A C 1
ATOM 3198 O O . ARG A 1 410 ? 46.989 28.687 61.549 1.00 99.94 410 ARG A O 1
ATOM 3206 N N . PRO A 1 411 ? 48.829 29.562 62.527 1.00 111.29 411 PRO A N 1
ATOM 3207 C CA . PRO A 1 411 ? 49.109 28.391 63.363 1.00 111.71 411 PRO A CA 1
ATOM 3208 C C . PRO A 1 411 ? 47.958 28.006 64.286 1.00 99.93 411 PRO A C 1
ATOM 3209 O O . PRO A 1 411 ? 47.245 28.885 64.782 1.00 92.17 411 PRO A O 1
ATOM 3213 N N . ILE A 1 412 ? 47.759 26.695 64.457 1.00 95.19 412 ILE A N 1
ATOM 3214 C CA . ILE A 1 412 ? 46.822 26.164 65.455 1.00 88.25 412 ILE A CA 1
ATOM 3215 C C . ILE A 1 412 ? 47.667 25.521 66.513 1.00 79.44 412 ILE A C 1
ATOM 3216 O O . ILE A 1 412 ? 48.394 24.551 66.243 1.00 78.68 412 ILE A O 1
ATOM 3221 N N . VAL A 1 413 ? 47.595 26.081 67.719 1.00 76.20 413 VAL A N 1
ATOM 3222 C CA . VAL A 1 413 ? 48.391 25.552 68.823 1.00 82.94 413 VAL A CA 1
ATOM 3223 C C . VAL A 1 413 ? 47.486 25.357 70.035 1.00 72.24 413 VAL A C 1
ATOM 3224 O O . VAL A 1 413 ? 46.635 26.229 70.398 1.00 67.55 413 VAL A O 1
ATOM 3228 N N . MET A 1 414 ? 47.650 24.192 70.632 1.00 70.02 414 MET A N 1
ATOM 3229 C CA . MET A 1 414 ? 46.735 23.747 71.664 1.00 77.88 414 MET A CA 1
ATOM 3230 C C . MET A 1 414 ? 47.548 23.098 72.738 1.00 68.87 414 MET A C 1
ATOM 3231 O O . MET A 1 414 ? 47.933 21.942 72.609 1.00 65.77 414 MET A O 1
ATOM 3236 N N . PRO A 1 415 ? 47.881 23.877 73.773 1.00 84.97 415 PRO A N 1
ATOM 3237 C CA . PRO A 1 415 ? 48.405 23.310 75.008 1.00 85.84 415 PRO A CA 1
ATOM 3238 C C . PRO A 1 415 ? 47.221 22.751 75.775 1.00 71.73 415 PRO A C 1
ATOM 3239 O O . PRO A 1 415 ? 46.442 23.507 76.328 1.00 72.21 415 PRO A O 1
ATOM 3243 N N . LEU A 1 416 ? 47.069 21.434 75.729 1.00 72.99 416 LEU A N 1
ATOM 3244 C CA . LEU A 1 416 ? 45.916 20.774 76.321 1.00 78.49 416 LEU A CA 1
ATOM 3245 C C . LEU A 1 416 ? 46.207 20.318 77.731 1.00 77.15 416 LEU A C 1
ATOM 3246 O O . LEU A 1 416 ? 45.280 19.920 78.440 1.00 78.80 416 LEU A O 1
ATOM 3251 N N . SER A 1 417 ? 47.482 20.353 78.117 1.00 73.61 417 SER A N 1
ATOM 3252 C CA . SER A 1 417 ? 47.926 19.854 79.426 1.00 81.86 417 SER A CA 1
ATOM 3253 C C . SER A 1 417 ? 47.176 20.570 80.561 1.00 73.07 417 SER A C 1
ATOM 3254 O O . SER A 1 417 ? 46.960 21.786 80.507 1.00 63.02 417 SER A O 1
ATOM 3257 N N . ASN A 1 418 ? 46.758 19.784 81.551 1.00 72.36 418 ASN A N 1
ATOM 3258 C CA . ASN A 1 418 ? 46.057 20.279 82.734 1.00 75.78 418 ASN A CA 1
ATOM 3259 C C . ASN A 1 418 ? 46.882 19.983 83.993 1.00 77.01 418 ASN A C 1
ATOM 3260 O O . ASN A 1 418 ? 47.599 18.985 84.031 1.00 71.54 418 ASN A O 1
ATOM 3265 N N . PRO A 1 419 ? 46.820 20.869 85.015 1.00 84.62 419 PRO A N 1
ATOM 3266 C CA . PRO A 1 419 ? 46.158 22.185 85.055 1.00 80.97 419 PRO A CA 1
ATOM 3267 C C . PRO A 1 419 ? 47.045 23.261 84.431 1.00 80.32 419 PRO A C 1
ATOM 3268 O O . PRO A 1 419 ? 48.097 22.929 83.870 1.00 80.92 419 PRO A O 1
ATOM 3272 N N . THR A 1 420 ? 46.626 24.525 84.538 1.00 80.65 420 THR A N 1
ATOM 3273 C CA . THR A 1 420 ? 47.326 25.666 83.918 1.00 88.30 420 THR A CA 1
ATOM 3274 C C . THR A 1 420 ? 48.825 25.705 84.190 1.00 95.98 420 THR A C 1
ATOM 3275 O O . THR A 1 420 ? 49.587 26.185 83.363 1.00 98.36 420 THR A O 1
ATOM 3279 N N . SER A 1 421 ? 49.254 25.219 85.348 1.00 103.94 421 SER A N 1
ATOM 3280 C CA . SER A 1 421 ? 50.673 25.238 85.673 1.00 104.04 421 SER A CA 1
ATOM 3281 C C . SER A 1 421 ? 51.506 24.342 84.742 1.00 107.74 421 SER A C 1
ATOM 3282 O O . SER A 1 421 ? 52.688 24.613 84.551 1.00 106.21 421 SER A O 1
ATOM 3285 N N . ARG A 1 422 ? 50.908 23.298 84.155 1.00 104.05 422 ARG A N 1
ATOM 3286 C CA . ARG A 1 422 ? 51.678 22.325 83.367 1.00 100.16 422 ARG A CA 1
ATOM 3287 C C . ARG A 1 422 ? 51.643 22.557 81.832 1.00 96.09 422 ARG A C 1
ATOM 3288 O O . ARG A 1 422 ? 52.140 21.712 81.060 1.00 81.59 422 ARG A O 1
ATOM 3296 N N . VAL A 1 423 ? 51.127 23.721 81.404 1.00 85.87 423 VAL A N 1
ATOM 3297 C CA . VAL A 1 423 ? 50.974 24.022 79.964 1.00 88.52 423 VAL A CA 1
ATOM 3298 C C . VAL A 1 423 ? 52.302 24.293 79.272 1.00 90.66 423 VAL A C 1
ATOM 3299 O O . VAL A 1 423 ? 53.115 25.098 79.745 1.00 83.64 423 VAL A O 1
ATOM 3303 N N . GLU A 1 424 ? 52.490 23.644 78.123 1.00 94.59 424 GLU A N 1
ATOM 3304 C CA . GLU A 1 424 ? 53.729 23.760 77.341 1.00 92.54 424 GLU A CA 1
ATOM 3305 C C . GLU A 1 424 ? 53.930 25.194 76.803 1.00 88.19 424 GLU A C 1
ATOM 3306 O O . GLU A 1 424 ? 55.052 25.583 76.466 1.00 78.83 424 GLU A O 1
ATOM 3312 N N . ALA A 1 425 ? 52.849 25.973 76.725 1.00 83.10 425 ALA A N 1
ATOM 3313 C CA . ALA A 1 425 ? 52.964 27.434 76.612 1.00 84.14 425 ALA A CA 1
ATOM 3314 C C . ALA A 1 425 ? 51.670 28.115 77.008 1.00 83.97 425 ALA A C 1
ATOM 3315 O O . ALA A 1 425 ? 50.595 27.555 76.836 1.00 88.97 425 ALA A O 1
ATOM 3317 N N . THR A 1 426 ? 51.763 29.326 77.533 1.00 79.37 426 THR A N 1
ATOM 3318 C CA . THR A 1 426 ? 50.553 30.048 77.939 1.00 79.76 426 THR A CA 1
ATOM 3319 C C . THR A 1 426 ? 49.929 30.621 76.672 1.00 80.05 426 THR A C 1
ATOM 3320 O O . THR A 1 426 ? 50.605 30.706 75.640 1.00 80.33 426 THR A O 1
ATOM 3324 N N . PRO A 1 427 ? 48.632 30.968 76.720 1.00 81.94 427 PRO A N 1
ATOM 3325 C CA . PRO A 1 427 ? 48.012 31.686 75.604 1.00 84.72 427 PRO A CA 1
ATOM 3326 C C . PRO A 1 427 ? 48.610 33.054 75.308 1.00 92.30 427 PRO A C 1
ATOM 3327 O O . PRO A 1 427 ? 48.811 33.401 74.139 1.00 81.14 427 PRO A O 1
ATOM 3331 N N . GLN A 1 428 ? 48.864 33.826 76.362 1.00 105.65 428 GLN A N 1
ATOM 3332 C CA . GLN A 1 428 ? 49.497 35.139 76.237 1.00 99.16 428 GLN A CA 1
ATOM 3333 C C . GLN A 1 428 ? 50.846 35.045 75.471 1.00 99.31 428 GLN A C 1
ATOM 3334 O O . GLN A 1 428 ? 51.150 35.886 74.626 1.00 86.70 428 GLN A O 1
ATOM 3340 N N . ASP A 1 429 ? 51.620 33.996 75.714 1.00 94.01 429 ASP A N 1
ATOM 3341 C CA . ASP A 1 429 ? 52.941 33.857 75.097 1.00 98.71 429 ASP A CA 1
ATOM 3342 C C . ASP A 1 429 ? 52.870 33.598 73.608 1.00 108.00 429 ASP A C 1
ATOM 3343 O O . ASP A 1 429 ? 53.541 34.276 72.816 1.00 112.29 429 ASP A O 1
ATOM 3348 N N . ILE A 1 430 ? 52.078 32.590 73.239 1.00 109.87 430 ILE A N 1
ATOM 3349 C CA . ILE A 1 430 ? 52.027 32.111 71.860 1.00 100.61 430 ILE A CA 1
ATOM 3350 C C . ILE A 1 430 ? 51.316 33.126 70.957 1.00 96.11 430 ILE A C 1
ATOM 3351 O O . ILE A 1 430 ? 51.703 33.290 69.800 1.00 89.89 430 ILE A O 1
ATOM 3356 N N . ILE A 1 431 ? 50.280 33.791 71.468 1.00 90.26 431 ILE A N 1
ATOM 3357 C CA . ILE A 1 431 ? 49.640 34.860 70.706 1.00 100.81 431 ILE A CA 1
ATOM 3358 C C . ILE A 1 431 ? 50.644 36.003 70.448 1.00 106.89 431 ILE A C 1
ATOM 3359 O O . ILE A 1 431 ? 50.616 36.634 69.382 1.00 115.69 431 ILE A O 1
ATOM 3364 N N . ALA A 1 432 ? 51.536 36.262 71.407 1.00 102.09 432 ALA A N 1
ATOM 3365 C CA . ALA A 1 432 ? 52.623 37.220 71.182 1.00 102.11 432 ALA A CA 1
ATOM 3366 C C . ALA A 1 432 ? 53.508 36.687 70.072 1.00 96.24 432 ALA A C 1
ATOM 3367 O O . ALA A 1 432 ? 53.554 37.247 68.985 1.00 93.15 432 ALA A O 1
ATOM 3369 N N . TRP A 1 433 ? 54.140 35.550 70.336 1.00 101.00 433 TRP A N 1
ATOM 3370 C CA . TRP A 1 433 ? 55.076 34.918 69.404 1.00 114.92 433 TRP A CA 1
ATOM 3371 C C . TRP A 1 433 ? 54.535 34.589 67.978 1.00 124.12 433 TRP A C 1
ATOM 3372 O O . TRP A 1 433 ? 55.291 34.078 67.137 1.00 125.71 433 TRP A O 1
ATOM 3383 N N . THR A 1 434 ? 53.248 34.861 67.723 1.00 128.54 434 THR A N 1
ATOM 3384 C CA . THR A 1 434 ? 52.641 34.734 66.381 1.00 122.06 434 THR A CA 1
ATOM 3385 C C . THR A 1 434 ? 51.945 36.013 65.910 1.00 122.47 434 THR A C 1
ATOM 3386 O O . THR A 1 434 ? 51.273 36.010 64.870 1.00 120.32 434 THR A O 1
ATOM 3390 N N . GLU A 1 435 ? 52.097 37.092 66.677 1.00 116.18 435 GLU A N 1
ATOM 3391 C CA . GLU A 1 435 ? 51.560 38.400 66.313 1.00 120.44 435 GLU A CA 1
ATOM 3392 C C . GLU A 1 435 ? 50.044 38.372 66.102 1.00 117.49 435 GLU A C 1
ATOM 3393 O O . GLU A 1 435 ? 49.536 38.989 65.170 1.00 117.22 435 GLU A O 1
ATOM 3399 N N . GLY A 1 436 ? 49.326 37.660 66.965 1.00 119.77 436 GLY A N 1
ATOM 3400 C CA . GLY A 1 436 ? 47.860 37.596 66.880 1.00 118.39 436 GLY A CA 1
ATOM 3401 C C . GLY A 1 436 ? 47.285 36.793 65.718 1.00 107.69 436 GLY A C 1
ATOM 3402 O O . GLY A 1 436 ? 46.119 36.954 65.367 1.00 92.15 436 GLY A O 1
ATOM 3403 N N . ASN A 1 437 ? 48.091 35.920 65.127 1.00 109.94 437 ASN A N 1
ATOM 3404 C CA . ASN A 1 437 ? 47.639 35.088 64.008 1.00 116.01 437 ASN A CA 1
ATOM 3405 C C . ASN A 1 437 ? 47.194 33.677 64.425 1.00 113.37 437 ASN A C 1
ATOM 3406 O O . ASN A 1 437 ? 46.506 32.979 63.657 1.00 110.65 437 ASN A O 1
ATOM 3411 N N . ALA A 1 438 ? 47.597 33.262 65.628 1.00 106.20 438 ALA A N 1
ATOM 3412 C CA . ALA A 1 438 ? 47.383 31.892 66.085 1.00 100.30 438 ALA A CA 1
ATOM 3413 C C . ALA A 1 438 ? 45.917 31.629 66.458 1.00 101.64 438 ALA A C 1
ATOM 3414 O O . ALA A 1 438 ? 45.150 32.555 66.760 1.00 88.04 438 ALA A O 1
ATOM 3416 N N . LEU A 1 439 ? 45.529 30.361 66.362 1.00 99.72 439 LEU A N 1
ATOM 3417 C CA . LEU A 1 439 ? 44.263 29.887 66.897 1.00 97.68 439 LEU A CA 1
ATOM 3418 C C . LEU A 1 439 ? 44.635 29.019 68.088 1.00 82.97 439 LEU A C 1
ATOM 3419 O O . LEU A 1 439 ? 45.447 28.096 67.978 1.00 80.64 439 LEU A O 1
ATOM 3424 N N . VAL A 1 440 ? 44.046 29.348 69.230 1.00 86.07 440 VAL A N 1
ATOM 3425 C CA . VAL A 1 440 ? 44.394 28.741 70.517 1.00 84.98 440 VAL A CA 1
ATOM 3426 C C . VAL A 1 440 ? 43.161 28.161 71.166 1.00 79.57 440 VAL A C 1
ATOM 3427 O O . VAL A 1 440 ? 42.089 28.814 71.213 1.00 75.41 440 VAL A O 1
ATOM 3431 N N . ALA A 1 441 ? 43.324 26.931 71.649 1.00 73.11 441 ALA A N 1
ATOM 3432 C CA . ALA A 1 441 ? 42.345 26.295 72.517 1.00 74.70 441 ALA A CA 1
ATOM 3433 C C . ALA A 1 441 ? 43.134 25.556 73.570 1.00 66.21 441 ALA A C 1
ATOM 3434 O O . ALA A 1 441 ? 44.211 25.023 73.289 1.00 63.38 441 ALA A O 1
ATOM 3436 N N . THR A 1 442 ? 42.585 25.511 74.772 1.00 69.29 442 THR A N 1
ATOM 3437 C CA . THR A 1 442 ? 43.303 24.955 75.931 1.00 70.42 442 THR A CA 1
ATOM 3438 C C . THR A 1 442 ? 42.517 23.835 76.572 1.00 64.86 442 THR A C 1
ATOM 3439 O O . THR A 1 442 ? 41.299 23.720 76.366 1.00 66.84 442 THR A O 1
ATOM 3443 N N . GLY A 1 443 ? 43.216 23.012 77.351 1.00 65.99 443 GLY A N 1
ATOM 3444 C CA . GLY A 1 443 ? 42.552 22.044 78.243 1.00 69.66 443 GLY A CA 1
ATOM 3445 C C . GLY A 1 443 ? 41.946 22.731 79.459 1.00 72.30 443 GLY A C 1
ATOM 3446 O O . GLY A 1 443 ? 40.849 22.407 79.874 1.00 69.35 443 GLY A O 1
ATOM 3447 N N . SER A 1 444 ? 42.682 23.684 80.035 1.00 75.49 444 SER A N 1
ATOM 3448 C CA . SER A 1 444 ? 42.260 24.380 81.247 1.00 73.03 444 SER A CA 1
ATOM 3449 C C . SER A 1 444 ? 41.754 25.769 80.882 1.00 68.78 444 SER A C 1
ATOM 3450 O O . SER A 1 444 ? 42.132 26.303 79.862 1.00 64.01 444 SER A O 1
ATOM 3453 N N . PRO A 1 445 ? 40.890 26.360 81.712 1.00 73.55 445 PRO A N 1
ATOM 3454 C CA . PRO A 1 445 ? 40.398 27.711 81.362 1.00 79.28 445 PRO A CA 1
ATOM 3455 C C . PRO A 1 44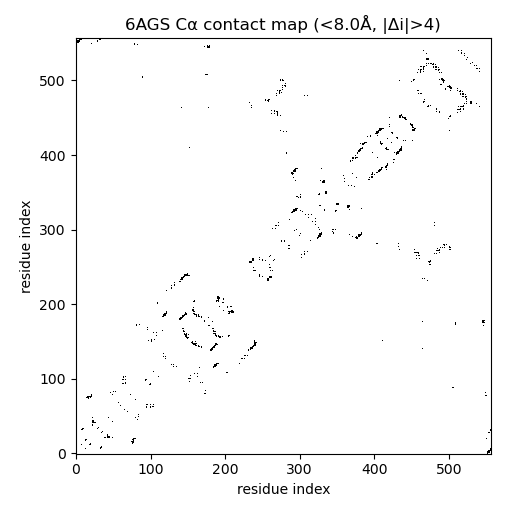5 ? 41.441 28.859 81.508 1.00 75.81 445 PRO A C 1
ATOM 3456 O O . PRO A 1 445 ? 42.218 28.888 82.466 1.00 76.09 445 PRO A O 1
ATOM 3460 N N . PHE A 1 446 ? 41.474 29.761 80.529 1.00 74.02 446 PHE A N 1
ATOM 3461 C CA . PHE A 1 446 ? 42.263 31.001 80.623 1.00 82.70 446 PHE A CA 1
ATOM 3462 C C . PHE A 1 446 ? 41.352 32.179 80.341 1.00 80.13 446 PHE A C 1
ATOM 3463 O O . PHE A 1 446 ? 40.334 32.037 79.674 1.00 81.54 446 PHE A O 1
ATOM 3471 N N . ASN A 1 447 ? 41.718 33.348 80.851 1.00 86.06 447 ASN A N 1
ATOM 3472 C CA . ASN A 1 447 ? 40.921 34.549 80.598 1.00 88.66 447 ASN A CA 1
ATOM 3473 C C . ASN A 1 447 ? 41.307 35.132 79.242 1.00 83.86 447 ASN A C 1
ATOM 3474 O O . ASN A 1 447 ? 42.422 34.897 78.749 1.00 70.35 447 ASN A O 1
ATOM 3479 N N . PRO A 1 448 ? 40.387 35.893 78.622 1.00 85.75 448 PRO A N 1
ATOM 3480 C CA . PRO A 1 448 ? 40.668 36.421 77.285 1.00 91.58 448 PRO A CA 1
ATOM 3481 C C . PRO A 1 448 ? 41.925 37.289 77.241 1.00 87.87 448 PRO A C 1
ATOM 3482 O O . PRO A 1 448 ? 42.074 38.205 78.041 1.00 91.33 448 PRO A O 1
ATOM 3486 N N . VAL A 1 449 ? 42.822 36.976 76.316 1.00 95.27 449 VAL A N 1
ATOM 3487 C CA . VAL A 1 449 ? 44.149 37.566 76.296 1.00 101.72 449 VAL A CA 1
ATOM 3488 C C . VAL A 1 449 ? 44.099 38.983 75.716 1.00 113.79 449 VAL A C 1
ATOM 3489 O O . VAL A 1 449 ? 43.383 39.257 74.750 1.00 110.10 449 VAL A O 1
ATOM 3493 N N . VAL A 1 450 ? 44.882 39.869 76.331 1.00 127.25 450 VAL A N 1
ATOM 3494 C CA . VAL A 1 450 ? 44.981 41.276 75.943 1.00 119.56 450 VAL A CA 1
ATOM 3495 C C . VAL A 1 450 ? 46.291 41.470 75.173 1.00 113.64 450 VAL A C 1
ATOM 3496 O O . VAL A 1 450 ? 47.367 41.010 75.601 1.00 103.07 450 VAL A O 1
ATOM 3500 N N . TRP A 1 451 ? 46.199 42.129 74.024 1.00 107.28 451 TRP A N 1
ATOM 3501 C CA . TRP A 1 451 ? 47.363 42.293 73.154 1.00 115.30 451 TRP A CA 1
ATOM 3502 C C . TRP A 1 451 ? 47.131 43.429 72.167 1.00 111.65 451 TRP A C 1
ATOM 3503 O O . TRP A 1 451 ? 46.269 43.326 71.305 1.00 109.39 451 TRP A O 1
ATOM 3514 N N . LYS A 1 452 ? 47.888 44.514 72.311 1.00 116.44 452 LYS A N 1
ATOM 3515 C CA . LYS A 1 452 ? 47.784 45.677 71.420 1.00 115.53 452 LYS A CA 1
ATOM 3516 C C . LYS A 1 452 ? 46.386 46.317 71.430 1.00 112.49 452 LYS A C 1
ATOM 3517 O O . LYS A 1 452 ? 45.848 46.651 70.378 1.00 113.98 452 LYS A O 1
ATOM 3523 N N . ASP A 1 453 ? 45.813 46.498 72.621 1.00 121.01 453 ASP A N 1
ATOM 3524 C CA . ASP A 1 453 ? 44.416 46.969 72.792 1.00 126.97 453 ASP A CA 1
ATOM 3525 C C . ASP A 1 453 ? 43.368 46.000 72.233 1.00 124.26 453 ASP A C 1
ATOM 3526 O O . ASP A 1 453 ? 42.163 46.273 72.278 1.00 113.98 453 ASP A O 1
ATOM 3531 N N . LYS A 1 454 ? 43.828 44.867 71.716 1.00 125.44 454 LYS A N 1
ATOM 3532 C CA . LYS A 1 454 ? 42.947 43.874 71.140 1.00 124.80 454 LYS A CA 1
ATOM 3533 C C . LYS A 1 454 ? 42.749 42.746 72.173 1.00 119.47 454 LYS A C 1
ATOM 3534 O O . LYS A 1 454 ? 43.617 42.482 73.030 1.00 90.89 454 LYS A O 1
ATOM 3540 N N . ILE A 1 455 ? 41.575 42.122 72.105 1.00 119.69 455 ILE A N 1
ATOM 3541 C CA . ILE A 1 455 ? 41.201 41.046 73.019 1.00 113.10 455 ILE A CA 1
ATOM 3542 C C . ILE A 1 455 ? 40.994 39.763 72.219 1.00 109.03 455 ILE A C 1
ATOM 3543 O O . ILE A 1 455 ? 40.353 39.760 71.162 1.00 95.44 455 ILE A O 1
ATOM 3548 N N . TYR A 1 456 ? 41.576 38.682 72.722 1.00 113.02 456 TYR A N 1
ATOM 3549 C CA . TYR A 1 456 ? 41.516 37.387 72.063 1.00 118.30 456 TYR A CA 1
ATOM 3550 C C . TYR A 1 456 ? 40.981 36.357 73.063 1.00 111.99 456 TYR A C 1
ATOM 3551 O O . TYR A 1 456 ? 41.730 35.902 73.939 1.00 109.49 456 TYR A O 1
ATOM 3560 N N . PRO A 1 457 ? 39.684 35.991 72.951 1.00 106.23 457 PRO A N 1
ATOM 3561 C CA . PRO A 1 457 ? 39.176 34.954 73.849 1.00 98.24 457 PRO A CA 1
ATOM 3562 C C . PRO A 1 457 ? 39.873 33.616 73.572 1.00 97.04 457 PRO A C 1
ATOM 3563 O O . PRO A 1 457 ? 40.201 33.323 72.417 1.00 99.83 457 PRO A O 1
ATOM 3567 N N . ILE A 1 458 ? 40.132 32.837 74.622 1.00 92.85 458 ILE A N 1
ATOM 3568 C CA . ILE A 1 458 ? 40.786 31.520 74.491 1.00 86.56 458 ILE A CA 1
ATOM 3569 C C . ILE A 1 458 ? 39.789 30.410 74.795 1.00 89.81 458 ILE A C 1
ATOM 3570 O O . ILE A 1 458 ? 39.338 30.258 75.945 1.00 78.70 458 ILE A O 1
ATOM 3575 N N . ALA A 1 459 ? 39.431 29.638 73.770 1.00 91.92 459 ALA A N 1
ATOM 3576 C CA . ALA A 1 459 ? 38.474 28.538 73.959 1.00 84.92 459 ALA A CA 1
ATOM 3577 C C . ALA A 1 459 ? 39.104 27.401 74.775 1.00 71.64 459 ALA A C 1
ATOM 3578 O O . ALA A 1 459 ? 40.308 27.121 74.712 1.00 61.89 459 ALA A O 1
ATOM 3580 N N . GLN A 1 460 ? 38.264 26.752 75.553 1.00 74.07 460 GLN A N 1
ATOM 3581 C CA . GLN A 1 460 ? 38.681 25.598 76.314 1.00 71.55 460 GLN A CA 1
ATOM 3582 C C . GLN A 1 460 ? 37.987 24.353 75.771 1.00 61.69 460 GLN A C 1
ATOM 3583 O O . GLN A 1 460 ? 36.762 24.300 75.624 1.00 60.53 460 GLN A O 1
ATOM 3589 N N . CYS A 1 461 ? 38.773 23.338 75.498 1.00 67.08 461 CYS A N 1
ATOM 3590 C CA . CYS A 1 461 ? 38.248 22.029 75.146 1.00 60.67 461 CYS A CA 1
ATOM 3591 C C . CYS A 1 461 ? 37.616 21.383 76.402 1.00 54.79 461 CYS A C 1
ATOM 3592 O O . CYS A 1 461 ? 38.186 20.525 77.038 1.00 53.62 461 CYS A O 1
ATOM 3595 N N . ASN A 1 462 ? 36.422 21.828 76.730 1.00 53.40 462 ASN A N 1
ATOM 3596 C CA . ASN A 1 462 ? 35.674 21.325 77.841 1.00 54.86 462 ASN A CA 1
ATOM 3597 C C . ASN A 1 462 ? 34.798 20.092 77.499 1.00 56.72 462 ASN A C 1
ATOM 3598 O O . ASN A 1 462 ? 33.876 20.196 76.675 1.00 54.97 462 ASN A O 1
ATOM 3603 N N . ASN A 1 463 ? 35.019 18.969 78.188 1.00 49.15 463 ASN A N 1
ATOM 3604 C CA . ASN A 1 463 ? 34.230 17.746 77.966 1.00 46.41 463 ASN A CA 1
ATOM 3605 C C . ASN A 1 463 ? 32.740 17.907 78.135 1.00 51.65 463 ASN A C 1
ATOM 3606 O O . ASN A 1 463 ? 31.983 17.077 77.659 1.00 49.01 463 ASN A O 1
ATOM 3611 N N . ALA A 1 464 ? 32.298 18.951 78.813 1.00 48.63 464 ALA A N 1
ATOM 3612 C CA . ALA A 1 464 ? 30.874 19.174 78.946 1.00 52.88 464 ALA A CA 1
ATOM 3613 C C . ALA A 1 464 ? 30.199 19.527 77.612 1.00 53.17 464 ALA A C 1
ATOM 3614 O O . ALA A 1 464 ? 28.967 19.560 77.530 1.00 49.29 464 ALA A O 1
ATOM 3616 N N . PHE A 1 465 ? 30.987 19.817 76.581 1.00 49.68 465 PHE A N 1
ATOM 3617 C CA . PHE A 1 465 ? 30.408 19.917 75.245 1.00 54.94 465 PHE A CA 1
ATOM 3618 C C . PHE A 1 465 ? 29.969 18.579 74.601 1.00 47.89 465 PHE A C 1
ATOM 3619 O O . PHE A 1 465 ? 29.193 18.612 73.682 1.00 51.89 465 PHE A O 1
ATOM 3627 N N . ILE A 1 466 ? 30.453 17.446 75.114 1.00 44.36 466 ILE A N 1
ATOM 3628 C CA . ILE A 1 466 ? 30.280 16.132 74.534 1.00 42.79 466 ILE A CA 1
ATOM 3629 C C . ILE A 1 466 ? 29.403 15.198 75.380 1.00 43.82 466 ILE A C 1
ATOM 3630 O O . ILE A 1 466 ? 28.335 14.809 74.933 1.00 45.53 466 ILE A O 1
ATOM 3635 N N . PHE A 1 467 ? 29.788 14.876 76.622 1.00 43.24 467 PHE A N 1
ATOM 3636 C CA . PHE A 1 467 ? 29.094 13.807 77.376 1.00 38.73 467 PHE A CA 1
ATOM 3637 C C . PHE A 1 467 ? 27.622 14.054 77.632 1.00 37.62 467 PHE A C 1
ATOM 3638 O O . PHE A 1 467 ? 26.813 13.104 77.601 1.00 40.30 467 PHE A O 1
ATOM 3646 N N . PRO A 1 468 ? 27.215 15.291 77.898 1.00 40.61 468 PRO A N 1
ATOM 3647 C CA . PRO A 1 468 ? 25.766 15.390 78.132 1.00 42.33 468 PRO A CA 1
ATOM 3648 C C . PRO A 1 468 ? 24.922 15.062 76.878 1.00 39.93 468 PRO A C 1
ATOM 3649 O O . PRO A 1 468 ? 23.882 14.425 76.973 1.00 39.96 468 PRO A O 1
ATOM 3653 N N . GLY A 1 469 ? 25.360 15.523 75.709 1.00 42.36 469 GLY A N 1
ATOM 3654 C CA . GLY A 1 469 ? 24.687 15.110 74.450 1.00 41.63 469 GLY A CA 1
ATOM 3655 C C . GLY A 1 469 ? 24.731 13.630 74.241 1.00 39.39 469 GLY A C 1
ATOM 3656 O O . GLY A 1 469 ? 23.734 13.047 73.802 1.00 42.94 469 GLY A O 1
ATOM 3657 N N . ILE A 1 470 ? 25.889 13.017 74.527 1.00 39.82 470 ILE A N 1
ATOM 3658 C CA . ILE A 1 470 ? 25.971 11.587 74.406 1.00 40.83 470 ILE A CA 1
ATOM 3659 C C . ILE A 1 470 ? 24.892 10.936 75.260 1.00 41.76 470 ILE A C 1
ATOM 3660 O O . ILE A 1 470 ? 24.165 10.043 74.797 1.00 43.42 470 ILE A O 1
ATOM 3665 N N . GLY A 1 471 ? 24.740 11.404 76.504 1.00 44.06 471 GLY A N 1
ATOM 3666 C CA . GLY A 1 471 ? 23.776 10.761 77.384 1.00 39.24 471 GLY A CA 1
ATOM 3667 C C . GLY A 1 471 ? 22.354 11.002 76.927 1.00 35.94 471 GLY A C 1
ATOM 3668 O O . GLY A 1 471 ? 21.507 10.122 76.974 1.00 39.57 471 GLY A O 1
ATOM 3669 N N . LEU A 1 472 ? 22.066 12.217 76.520 1.00 37.25 472 LEU A N 1
ATOM 3670 C CA . LEU A 1 472 ? 20.707 12.545 76.037 1.00 36.14 472 LEU A CA 1
ATOM 3671 C C . LEU A 1 472 ? 20.364 11.758 74.717 1.00 39.00 472 LEU A C 1
ATOM 3672 O O . LEU A 1 472 ? 19.251 11.271 74.546 1.00 37.43 472 LEU A O 1
ATOM 3677 N N . GLY A 1 473 ? 21.375 11.539 73.874 1.00 39.48 473 GLY A N 1
ATOM 3678 C CA . GLY A 1 473 ? 21.213 10.746 72.652 1.00 45.72 473 GLY A CA 1
ATOM 3679 C C . GLY A 1 473 ? 20.977 9.290 72.926 1.00 43.69 473 GLY A C 1
ATOM 3680 O O . GLY A 1 473 ? 20.105 8.670 72.320 1.00 47.51 473 GLY A O 1
ATOM 3681 N N . VAL A 1 474 ? 21.744 8.752 73.864 1.00 42.31 474 VAL A N 1
ATOM 3682 C CA . VAL A 1 474 ? 21.575 7.373 74.272 1.00 40.96 474 VAL A CA 1
ATOM 3683 C C . VAL A 1 474 ? 20.173 7.165 74.784 1.00 43.89 474 VAL A C 1
ATOM 3684 O O . VAL A 1 474 ? 19.472 6.241 74.376 1.00 49.59 474 VAL A O 1
ATOM 3688 N N . ILE A 1 475 ? 19.747 8.014 75.688 1.00 42.30 475 ILE A N 1
ATOM 3689 C CA . ILE A 1 475 ? 18.441 7.815 76.318 1.00 45.00 475 ILE A CA 1
ATOM 3690 C C . ILE A 1 475 ? 17.273 8.063 75.361 1.00 42.53 475 ILE A C 1
ATOM 3691 O O . ILE A 1 475 ? 16.263 7.378 75.402 1.00 42.83 475 ILE A O 1
ATOM 3696 N N . ALA A 1 476 ? 17.354 9.126 74.569 1.00 43.47 476 ALA A N 1
ATOM 3697 C CA . ALA A 1 476 ? 16.278 9.391 73.592 1.00 43.73 476 ALA A CA 1
ATOM 3698 C C . ALA A 1 476 ? 16.146 8.300 72.519 1.00 42.14 476 ALA A C 1
ATOM 3699 O O . ALA A 1 476 ? 15.061 7.999 72.150 1.00 45.89 476 ALA A O 1
ATOM 3701 N N . SER A 1 477 ? 17.256 7.762 72.024 1.00 44.49 477 SER A N 1
ATOM 3702 C CA . SER A 1 477 ? 17.233 6.639 71.055 1.00 49.79 477 SER A CA 1
ATOM 3703 C C . SER A 1 477 ? 17.131 5.224 71.655 1.00 49.39 477 SER A C 1
ATOM 3704 O O . SER A 1 477 ? 16.768 4.276 70.951 1.00 48.42 477 SER A O 1
ATOM 3707 N N . GLY A 1 478 ? 17.427 5.069 72.947 1.00 51.44 478 GLY A N 1
ATOM 3708 C CA . GLY A 1 478 ? 17.456 3.745 73.574 1.00 43.09 478 GLY A CA 1
ATOM 3709 C C . GLY A 1 478 ? 18.645 2.918 73.105 1.00 44.17 478 GLY A C 1
ATOM 3710 O O . GLY A 1 478 ? 18.536 1.723 73.017 1.00 51.47 478 GLY A O 1
ATOM 3711 N N . ALA A 1 479 ? 19.770 3.560 72.798 1.00 41.76 479 ALA A N 1
ATOM 3712 C CA . ALA A 1 479 ? 20.961 2.897 72.311 1.00 40.00 479 ALA A CA 1
ATOM 3713 C C . ALA A 1 479 ? 21.569 1.957 73.357 1.00 47.75 479 ALA A C 1
ATOM 3714 O O . ALA A 1 479 ? 21.753 2.361 74.518 1.00 50.94 479 ALA A O 1
ATOM 3716 N N . SER A 1 480 ? 21.930 0.742 72.945 1.00 46.02 480 SER A N 1
ATOM 3717 C CA . SER A 1 480 ? 22.426 -0.290 73.816 1.00 40.05 480 SER A CA 1
ATOM 3718 C C . SER A 1 480 ? 23.944 -0.234 73.968 1.00 38.45 480 SER A C 1
ATOM 3719 O O . SER A 1 480 ? 24.509 -0.971 74.715 1.00 40.88 480 SER A O 1
ATOM 3722 N N . ARG A 1 481 ? 24.628 0.579 73.196 1.00 39.65 481 ARG A N 1
ATOM 3723 C CA . ARG A 1 481 ? 26.055 0.716 73.374 1.00 35.72 481 ARG A CA 1
ATOM 3724 C C . ARG A 1 481 ? 26.509 1.994 72.745 1.00 37.68 481 ARG A C 1
ATOM 3725 O O . ARG A 1 481 ? 25.743 2.633 72.031 1.00 39.95 481 ARG A O 1
ATOM 3733 N N . ILE A 1 482 ? 27.732 2.413 73.067 1.00 38.00 482 ILE A N 1
ATOM 3734 C CA . ILE A 1 482 ? 28.230 3.672 72.564 1.00 42.76 482 ILE A CA 1
ATOM 3735 C C . ILE A 1 482 ? 29.423 3.403 71.632 1.00 46.56 482 ILE A C 1
ATOM 3736 O O . ILE A 1 482 ? 30.536 3.077 72.084 1.00 42.58 482 ILE A O 1
ATOM 3741 N N . THR A 1 483 ? 29.200 3.534 70.330 1.00 40.92 483 THR A N 1
ATOM 3742 C CA . THR A 1 483 ? 30.223 3.081 69.359 1.00 39.50 483 THR A CA 1
ATOM 3743 C C . THR A 1 483 ? 31.197 4.190 69.107 1.00 37.48 483 THR A C 1
ATOM 3744 O O . THR A 1 483 ? 30.897 5.346 69.353 1.00 36.82 483 THR A O 1
ATOM 3748 N N . ASP A 1 484 ? 32.368 3.854 68.585 1.00 39.60 484 ASP A N 1
ATOM 3749 C CA . ASP A 1 484 ? 33.268 4.902 68.107 1.00 42.56 484 ASP A CA 1
ATOM 3750 C C . ASP A 1 484 ? 32.578 5.876 67.141 1.00 46.61 484 ASP A C 1
ATOM 3751 O O . ASP A 1 484 ? 32.788 7.094 67.183 1.00 43.84 484 ASP A O 1
ATOM 3756 N N . GLU A 1 485 ? 31.679 5.356 66.314 1.00 42.38 485 GLU A N 1
ATOM 3757 C CA . GLU A 1 485 ? 31.079 6.183 65.336 1.00 42.94 485 GLU A CA 1
ATOM 3758 C C . GLU A 1 485 ? 30.121 7.157 65.985 1.00 40.60 485 GLU A C 1
ATOM 3759 O O . GLU A 1 485 ? 29.988 8.280 65.483 1.00 39.08 485 GLU A O 1
ATOM 3765 N N . MET A 1 486 ? 29.381 6.724 67.004 1.00 38.44 486 MET A N 1
ATOM 3766 C CA . MET A 1 486 ? 28.547 7.679 67.764 1.00 41.75 486 MET A CA 1
ATOM 3767 C C . MET A 1 486 ? 29.413 8.805 68.362 1.00 43.88 486 MET A C 1
ATOM 3768 O O . MET A 1 486 ? 29.033 9.983 68.286 1.00 40.20 486 MET A O 1
ATOM 3773 N N . LEU A 1 487 ? 30.616 8.486 68.864 1.00 42.69 487 LEU A N 1
ATOM 3774 C CA . LEU A 1 487 ? 31.509 9.539 69.432 1.00 42.15 487 LEU A CA 1
ATOM 3775 C C . LEU A 1 487 ? 31.999 10.509 68.356 1.00 47.39 487 LEU A C 1
ATOM 3776 O O . LEU A 1 487 ? 32.152 11.745 68.546 1.00 44.83 487 LEU A O 1
ATOM 3781 N N . MET A 1 488 ? 32.237 9.966 67.180 1.00 49.10 488 MET A N 1
ATOM 3782 C CA . MET A 1 488 ? 32.712 10.805 66.067 1.00 42.11 488 MET A CA 1
ATOM 3783 C C . MET A 1 488 ? 31.604 11.696 65.592 1.00 39.23 488 MET A C 1
ATOM 3784 O O . MET A 1 488 ? 31.834 12.857 65.288 1.00 43.77 488 MET A O 1
ATOM 3789 N N . SER A 1 489 ? 30.371 11.209 65.586 1.00 40.97 489 SER A N 1
ATOM 3790 C CA . SER A 1 489 ? 29.257 12.089 65.225 1.00 43.76 489 SER A CA 1
ATOM 3791 C C . SER A 1 489 ? 29.095 13.264 66.197 1.00 49.27 489 SER A C 1
ATOM 3792 O O . SER A 1 489 ? 28.621 14.355 65.824 1.00 50.60 489 SER A O 1
ATOM 3795 N N . ALA A 1 490 ? 29.376 13.028 67.469 1.00 49.47 490 ALA A N 1
ATOM 3796 C CA . ALA A 1 490 ? 29.371 14.114 68.468 1.00 46.22 490 ALA A CA 1
ATOM 3797 C C . ALA A 1 490 ? 30.445 15.150 68.124 1.00 41.09 490 ALA A C 1
ATOM 3798 O O . ALA A 1 490 ? 30.155 16.328 68.079 1.00 46.23 490 ALA A O 1
ATOM 3800 N N . SER A 1 491 ? 31.664 14.708 67.811 1.00 45.28 491 SER A N 1
ATOM 3801 C CA . SER A 1 491 ? 32.735 15.649 67.443 1.00 45.35 491 SER A CA 1
ATOM 3802 C C . SER A 1 491 ? 32.330 16.452 66.222 1.00 51.78 491 SER A C 1
ATOM 3803 O O . SER A 1 491 ? 32.440 17.674 66.203 1.00 52.38 491 SER A O 1
ATOM 3806 N N . GLU A 1 492 ? 31.795 15.782 65.212 1.00 52.22 492 GLU A N 1
ATOM 3807 C CA . GLU A 1 492 ? 31.469 16.481 63.970 1.00 48.23 492 GLU A CA 1
ATOM 3808 C C . GLU A 1 492 ? 30.353 17.420 64.243 1.00 47.45 492 GLU A C 1
ATOM 3809 O O . GLU A 1 492 ? 30.371 18.526 63.732 1.00 48.74 492 GLU A O 1
ATOM 3815 N N . THR A 1 493 ? 29.373 17.027 65.053 1.00 45.29 493 THR A N 1
ATOM 3816 C CA . THR A 1 493 ? 28.278 17.959 65.270 1.00 44.47 493 THR A CA 1
ATOM 3817 C C . THR A 1 493 ? 28.767 19.213 66.050 1.00 50.78 493 THR A C 1
ATOM 3818 O O . THR A 1 493 ? 28.434 20.366 65.732 1.00 47.78 493 THR A O 1
ATOM 3822 N N . LEU A 1 494 ? 29.604 18.987 67.046 1.00 51.89 494 LEU A N 1
ATOM 3823 C CA . LEU A 1 494 ? 30.114 20.075 67.834 1.00 50.73 494 LEU A CA 1
ATOM 3824 C C . LEU A 1 494 ? 30.758 21.132 66.934 1.00 53.46 494 LEU A C 1
ATOM 3825 O O . LEU A 1 494 ? 30.497 22.349 67.075 1.00 56.09 494 LEU A O 1
ATOM 3830 N N . ALA A 1 495 ? 31.600 20.681 66.008 1.00 55.63 495 ALA A N 1
ATOM 3831 C CA . ALA A 1 495 ? 32.251 21.603 65.057 1.00 60.56 495 ALA A CA 1
ATOM 3832 C C . ALA A 1 495 ? 31.259 22.473 64.274 1.00 61.71 495 ALA A C 1
ATOM 3833 O O . ALA A 1 495 ? 31.504 23.655 64.104 1.00 66.51 495 ALA A O 1
ATOM 3835 N N . GLN A 1 496 ? 30.108 21.932 63.898 1.00 60.52 496 GLN A N 1
ATOM 3836 C CA . GLN A 1 496 ? 29.100 22.736 63.213 1.00 62.78 496 GLN A CA 1
ATOM 3837 C C . GLN A 1 496 ? 28.624 23.942 64.017 1.00 67.24 496 GLN A C 1
ATOM 3838 O O . GLN A 1 496 ? 28.008 24.859 63.447 1.00 61.68 496 GLN A O 1
ATOM 3844 N N . TYR A 1 497 ? 28.889 23.968 65.331 1.00 64.32 497 TYR A N 1
ATOM 3845 C CA . TYR A 1 497 ? 28.428 25.087 66.166 1.00 64.50 497 TYR A CA 1
ATOM 3846 C C . TYR A 1 497 ? 29.564 26.060 66.523 1.00 62.03 497 TYR A C 1
ATOM 3847 O O . TYR A 1 497 ? 29.411 26.931 67.351 1.00 64.66 497 TYR A O 1
ATOM 3856 N N . SER A 1 498 ? 30.693 25.941 65.849 1.00 62.70 498 SER A N 1
ATOM 3857 C CA . SER A 1 498 ? 31.785 26.885 66.051 1.00 66.84 498 SER A CA 1
ATOM 3858 C C . SER A 1 498 ? 31.434 28.340 65.672 1.00 74.71 498 SER A C 1
ATOM 3859 O O . SER A 1 498 ? 31.156 28.634 64.500 1.00 72.91 498 SER A O 1
ATOM 3862 N N . PRO A 1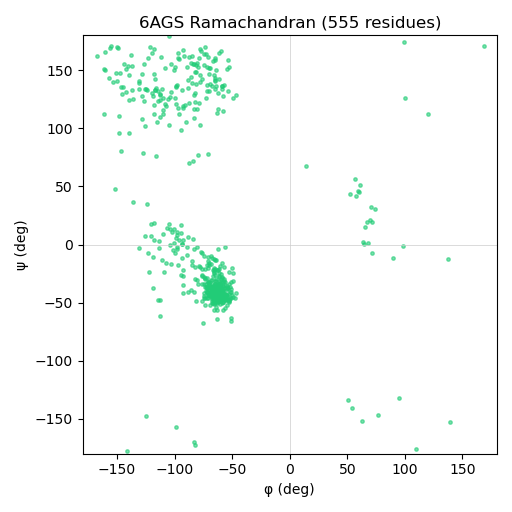 499 ? 31.448 29.261 66.653 1.00 81.42 499 PRO A N 1
ATOM 3863 C CA . PRO A 1 499 ? 31.190 30.698 66.372 1.00 80.89 499 PRO A CA 1
ATOM 3864 C C . PRO A 1 499 ? 32.209 31.319 65.426 1.00 76.07 499 PRO A C 1
ATOM 3865 O O . PRO A 1 499 ? 31.841 32.063 64.546 1.00 81.30 499 PRO A O 1
ATOM 3869 N N . LEU A 1 500 ? 33.484 30.997 65.605 1.00 83.51 500 LEU A N 1
ATOM 3870 C CA . LEU A 1 500 ? 34.522 31.441 64.686 1.00 82.65 500 LEU A CA 1
ATOM 3871 C C . LEU A 1 500 ? 34.253 31.026 63.230 1.00 94.99 500 LEU A C 1
ATOM 3872 O O . LEU A 1 500 ? 34.585 31.767 62.308 1.00 104.92 500 LEU A O 1
ATOM 3877 N N . VAL A 1 501 ? 33.656 29.858 63.016 1.00 88.15 501 VAL A N 1
ATOM 3878 C CA . VAL A 1 501 ? 33.374 29.424 61.665 1.00 81.55 501 VAL A CA 1
ATOM 3879 C C . VAL A 1 501 ? 32.014 29.962 61.265 1.00 85.78 501 VAL A C 1
ATOM 3880 O O . VAL A 1 501 ? 31.853 30.429 60.145 1.00 91.48 501 VAL A O 1
ATOM 3884 N N . LEU A 1 502 ? 31.046 29.930 62.176 1.00 84.60 502 LEU A N 1
ATOM 3885 C CA . LEU A 1 502 ? 29.681 30.343 61.832 1.00 88.90 502 LEU A CA 1
ATOM 3886 C C . LEU A 1 502 ? 29.612 31.822 61.424 1.00 97.68 502 LEU A C 1
ATOM 3887 O O . LEU A 1 502 ? 29.176 32.154 60.323 1.00 88.57 502 LEU A O 1
ATOM 3892 N N . ASN A 1 503 ? 30.071 32.688 62.322 1.00 107.69 503 ASN A N 1
ATOM 3893 C CA . ASN A 1 503 ? 30.045 34.135 62.132 1.00 108.19 503 ASN A CA 1
ATOM 3894 C C . ASN A 1 503 ? 31.346 34.702 61.604 1.00 110.66 503 ASN A C 1
ATOM 3895 O O . ASN A 1 503 ? 31.493 35.918 61.524 1.00 121.96 503 ASN A O 1
ATOM 3900 N N . GLY A 1 504 ? 32.322 33.856 61.305 1.00 108.79 504 GLY A N 1
ATOM 3901 C CA . GLY A 1 504 ? 33.629 34.367 60.903 1.00 109.82 504 GLY A CA 1
ATOM 3902 C C . GLY A 1 504 ? 34.449 35.082 61.982 1.00 108.59 504 GLY A C 1
ATOM 3903 O O . GLY A 1 504 ? 35.535 35.553 61.682 1.00 105.95 504 GLY A O 1
ATOM 3904 N N . GLU A 1 505 ? 33.951 35.170 63.222 1.00 116.05 505 GLU A N 1
ATOM 3905 C CA . GLU A 1 505 ? 34.713 35.744 64.359 1.00 113.87 505 GLU A CA 1
ATOM 3906 C C . GLU A 1 505 ? 34.264 35.171 65.707 1.00 102.15 505 GLU A C 1
ATOM 3907 O O . GLU A 1 505 ? 33.059 35.005 65.935 1.00 97.14 505 GLU A O 1
ATOM 3913 N N . GLY A 1 506 ? 35.228 34.901 66.596 1.00 94.31 506 GLY A N 1
ATOM 3914 C CA . GLY A 1 506 ? 34.951 34.496 67.991 1.00 83.53 506 GLY A CA 1
ATOM 3915 C C . GLY A 1 506 ? 35.879 33.393 68.483 1.00 93.67 506 GLY A C 1
ATOM 3916 O O . GLY A 1 506 ? 37.008 33.255 68.006 1.00 103.28 506 GLY A O 1
ATOM 3917 N N . MET A 1 507 ? 35.410 32.591 69.433 1.00 92.87 507 MET A N 1
ATOM 3918 C CA . MET A 1 507 ? 36.124 31.365 69.802 1.00 94.34 507 MET A CA 1
ATOM 3919 C C . MET A 1 507 ? 35.814 30.213 68.841 1.00 83.11 507 MET A C 1
ATOM 3920 O O . MET A 1 507 ? 34.749 30.173 68.220 1.00 75.62 507 MET A O 1
ATOM 3925 N N . VAL A 1 508 ? 36.743 29.270 68.748 1.00 79.41 508 VAL A N 1
ATOM 3926 C CA . VAL A 1 508 ? 36.501 28.016 68.027 1.00 82.97 508 VAL A CA 1
ATOM 3927 C C . VAL A 1 508 ? 35.299 27.230 68.548 1.00 75.12 508 VAL A C 1
ATOM 3928 O O . VAL A 1 508 ? 34.499 26.768 67.748 1.00 79.22 508 VAL A O 1
ATOM 3932 N N . LEU A 1 509 ? 35.156 27.118 69.871 1.00 70.11 509 LEU A N 1
ATOM 3933 C CA . LEU A 1 509 ? 34.031 26.395 70.492 1.00 69.68 509 LEU A CA 1
ATOM 3934 C C . LEU A 1 509 ? 32.924 27.349 70.875 1.00 69.48 509 LEU A C 1
ATOM 3935 O O . LEU A 1 509 ? 33.171 28.543 70.988 1.00 73.82 509 LEU A O 1
ATOM 3940 N N . PRO A 1 510 ? 31.690 26.833 71.047 1.00 67.37 510 PRO A N 1
ATOM 3941 C CA . PRO A 1 510 ? 30.540 27.692 71.351 1.00 65.47 510 PRO A CA 1
ATOM 3942 C C . PRO A 1 510 ? 30.543 28.120 72.807 1.00 67.04 510 PRO A C 1
ATOM 3943 O O . PRO A 1 510 ? 31.260 27.542 73.605 1.00 65.20 510 PRO A O 1
ATOM 3947 N N . GLU A 1 511 ? 29.718 29.103 73.139 1.00 69.49 511 GLU A N 1
ATOM 3948 C CA . GLU A 1 511 ? 29.625 29.617 74.498 1.00 75.10 511 GLU A CA 1
ATOM 3949 C C . GLU A 1 511 ? 28.687 28.785 75.327 1.00 69.80 511 GLU A C 1
ATOM 3950 O O . GLU A 1 511 ? 27.753 28.196 74.791 1.00 77.01 511 GLU A O 1
ATOM 3956 N N . LEU A 1 512 ? 28.875 28.803 76.646 1.00 69.62 512 LEU A N 1
ATOM 3957 C CA . LEU A 1 512 ? 28.094 27.949 77.559 1.00 70.42 512 LEU A CA 1
ATOM 3958 C C . LEU A 1 512 ? 26.622 28.318 77.582 1.00 69.17 512 LEU A C 1
ATOM 3959 O O . LEU A 1 512 ? 25.767 27.521 77.967 1.00 66.53 512 LEU A O 1
ATOM 3964 N N . LYS A 1 513 ? 26.322 29.528 77.153 1.00 67.89 513 LYS A N 1
ATOM 3965 C CA . LYS A 1 513 ? 24.935 29.931 77.010 1.00 71.81 513 LYS A CA 1
ATOM 3966 C C . LYS A 1 513 ? 24.202 28.963 76.052 1.00 70.57 513 LYS A C 1
ATOM 3967 O O . LYS A 1 513 ? 22.990 28.733 76.187 1.00 62.27 513 LYS A O 1
ATOM 3973 N N . ASP A 1 514 ? 24.956 28.397 75.102 1.00 62.10 514 ASP A N 1
ATOM 3974 C CA . ASP A 1 514 ? 24.398 27.536 74.066 1.00 64.37 514 ASP A CA 1
ATOM 3975 C C . ASP A 1 514 ? 24.584 26.031 74.323 1.00 63.60 514 ASP A C 1
ATOM 3976 O O . ASP A 1 514 ? 24.369 25.234 73.427 1.00 59.10 514 ASP A O 1
ATOM 3981 N N . ILE A 1 515 ? 24.972 25.635 75.535 1.00 57.75 515 ILE A N 1
ATOM 3982 C CA . ILE A 1 515 ? 25.372 24.263 75.762 1.00 48.19 515 ILE A CA 1
ATOM 3983 C C . ILE A 1 515 ? 24.193 23.309 75.680 1.00 44.31 515 ILE A C 1
ATOM 3984 O O . ILE A 1 515 ? 24.368 22.203 75.218 1.00 48.22 515 ILE A O 1
ATOM 3989 N N . GLN A 1 516 ? 23.000 23.760 76.077 1.00 41.30 516 GLN A N 1
ATOM 3990 C CA . GLN A 1 516 ? 21.788 22.951 75.951 1.00 48.20 516 GLN A CA 1
ATOM 3991 C C . GLN A 1 516 ? 21.387 22.724 74.467 1.00 50.71 516 GLN A C 1
ATOM 3992 O O . GLN A 1 516 ? 20.938 21.637 74.077 1.00 50.70 516 GLN A O 1
ATOM 3998 N N . LYS A 1 517 ? 21.555 23.770 73.669 1.00 51.05 517 LYS A N 1
ATOM 3999 C CA . LYS A 1 517 ? 21.312 23.730 72.231 1.00 52.04 517 LYS A CA 1
ATOM 4000 C C . LYS A 1 517 ? 22.266 22.778 71.588 1.00 48.66 517 LYS A C 1
ATOM 4001 O O . LYS A 1 517 ? 21.828 21.869 70.920 1.00 51.59 517 LYS A O 1
ATOM 4007 N N . VAL A 1 518 ? 23.565 22.951 71.814 1.00 45.31 518 VAL A N 1
ATOM 4008 C CA . VAL A 1 518 ? 24.555 21.999 71.330 1.00 45.10 518 VAL A CA 1
ATOM 4009 C C . VAL A 1 518 ? 24.253 20.552 71.746 1.00 47.59 518 VAL A C 1
ATOM 4010 O O . VAL A 1 518 ? 24.244 19.649 70.908 1.00 49.23 518 VAL A O 1
ATOM 4014 N N . SER A 1 519 ? 23.930 20.340 73.012 1.00 47.70 519 SER A N 1
ATOM 4015 C CA . SER A 1 519 ? 23.704 18.992 73.545 1.00 41.97 519 SER A CA 1
ATOM 4016 C C . SER A 1 519 ? 22.539 18.323 72.840 1.00 41.32 519 SER A C 1
ATOM 4017 O O . SER A 1 519 ? 22.519 17.122 72.684 1.00 45.42 519 SER A O 1
ATOM 4020 N N . ARG A 1 520 ? 21.531 19.102 72.521 1.00 41.56 520 ARG A N 1
ATOM 4021 C CA . ARG A 1 520 ? 20.341 18.595 71.844 1.00 46.56 520 ARG A CA 1
ATOM 4022 C C . ARG A 1 520 ? 20.637 18.185 70.359 1.00 43.93 520 ARG A C 1
ATOM 4023 O O . ARG A 1 520 ? 20.151 17.168 69.871 1.00 43.65 520 ARG A O 1
ATOM 4031 N N . ALA A 1 521 ? 21.491 18.939 69.722 1.00 39.55 521 ALA A N 1
ATOM 4032 C CA . ALA A 1 521 ? 21.916 18.667 68.381 1.00 43.71 521 ALA A CA 1
ATOM 4033 C C . ALA A 1 521 ? 22.786 17.470 68.414 1.00 44.68 521 ALA A C 1
ATOM 4034 O O . ALA A 1 521 ? 22.609 16.613 67.572 1.00 47.91 521 ALA A O 1
ATOM 4036 N N . ILE A 1 522 ? 23.702 17.383 69.382 1.00 42.92 522 ILE A N 1
ATOM 4037 C CA . ILE A 1 522 ? 24.581 16.199 69.488 1.00 46.57 522 ILE A CA 1
ATOM 4038 C C . ILE A 1 522 ? 23.784 14.928 69.716 1.00 45.95 522 ILE A C 1
ATOM 4039 O O . ILE A 1 522 ? 24.017 13.899 69.094 1.00 47.61 522 ILE A O 1
ATOM 4044 N N . ALA A 1 523 ? 22.794 15.040 70.560 1.00 43.32 523 ALA A N 1
ATOM 4045 C CA . ALA A 1 523 ? 21.971 13.934 70.862 1.00 40.32 523 ALA A CA 1
ATOM 4046 C C . ALA A 1 523 ? 21.302 13.406 69.582 1.00 42.32 523 ALA A C 1
ATOM 4047 O O . ALA A 1 523 ? 21.089 12.210 69.460 1.00 40.07 523 ALA A O 1
ATOM 4049 N N . PHE A 1 524 ? 20.862 14.313 68.705 1.00 44.92 524 PHE A N 1
ATOM 4050 C CA . PHE A 1 524 ? 20.219 13.924 67.429 1.00 51.19 524 PHE A CA 1
ATOM 4051 C C . PHE A 1 524 ? 21.165 13.095 66.543 1.00 41.11 524 PHE A C 1
ATOM 4052 O O . PHE A 1 524 ? 20.848 11.963 66.176 1.00 48.78 524 PHE A O 1
ATOM 4060 N N . ALA A 1 525 ? 22.355 13.609 66.344 1.00 38.12 525 ALA A N 1
ATOM 4061 C CA . ALA A 1 525 ? 23.381 12.918 65.596 1.00 43.65 525 ALA A CA 1
ATOM 4062 C C . ALA A 1 525 ? 23.757 11.579 66.172 1.00 44.65 525 ALA A C 1
ATOM 4063 O O . ALA A 1 525 ? 23.993 10.604 65.433 1.00 48.57 525 ALA A O 1
ATOM 4065 N N . VAL A 1 526 ? 23.863 11.512 67.489 1.00 44.19 526 VAL A N 1
ATOM 4066 C CA . VAL A 1 526 ? 24.341 10.290 68.161 1.00 41.03 526 VAL A CA 1
ATOM 4067 C C . VAL A 1 526 ? 23.254 9.261 68.056 1.00 39.18 526 VAL A C 1
ATOM 4068 O O . VAL A 1 526 ? 23.526 8.124 67.746 1.00 46.01 526 VAL A O 1
ATOM 4072 N N . GLY A 1 527 ? 22.028 9.666 68.336 1.00 35.66 527 GLY A N 1
ATOM 4073 C CA . GLY A 1 527 ? 20.878 8.826 68.156 1.00 45.24 527 GLY A CA 1
ATOM 4074 C C . GLY A 1 527 ? 20.692 8.270 66.723 1.00 46.30 527 GLY A C 1
ATOM 4075 O O . GLY A 1 527 ? 20.382 7.076 66.551 1.00 47.75 527 GLY A O 1
ATOM 4076 N N . LYS A 1 528 ? 20.881 9.127 65.725 1.00 47.68 528 LYS A N 1
ATOM 4077 C CA . LYS A 1 528 ? 20.770 8.718 64.306 1.00 46.86 528 LYS A CA 1
ATOM 4078 C C . LYS A 1 528 ? 21.820 7.714 63.944 1.00 44.67 528 LYS A C 1
ATOM 4079 O O . LYS A 1 528 ? 21.489 6.693 63.352 1.00 44.14 528 LYS A O 1
ATOM 4085 N N . MET A 1 529 ? 23.069 7.982 64.325 1.00 42.08 529 MET A N 1
ATOM 4086 C CA . MET A 1 529 ? 24.130 7.028 64.176 1.00 42.22 529 MET A CA 1
ATOM 4087 C C . MET A 1 529 ? 23.793 5.708 64.824 1.00 43.97 529 MET A C 1
ATOM 4088 O O . MET A 1 529 ? 24.001 4.649 64.226 1.00 45.85 529 MET A O 1
ATOM 4093 N N . ALA A 1 530 ? 23.242 5.730 66.028 1.00 42.66 530 ALA A N 1
ATOM 4094 C CA . ALA A 1 530 ? 22.998 4.458 66.732 1.00 45.12 530 ALA A CA 1
ATOM 4095 C C . ALA A 1 530 ? 22.005 3.648 65.937 1.00 40.74 530 ALA A C 1
ATOM 4096 O O . ALA A 1 530 ? 22.080 2.389 65.906 1.00 38.45 530 ALA A O 1
ATOM 4098 N N . GLN A 1 531 ? 21.041 4.353 65.352 1.00 39.74 531 GLN A N 1
ATOM 4099 C CA . GLN A 1 531 ? 19.959 3.672 64.638 1.00 47.95 531 GLN A CA 1
ATOM 4100 C C . GLN A 1 531 ? 20.499 3.095 63.310 1.00 45.52 531 GLN A C 1
ATOM 4101 O O . GLN A 1 531 ? 20.221 1.921 62.941 1.00 45.74 531 GLN A O 1
ATOM 4107 N N . GLN A 1 532 ? 21.338 3.887 62.681 1.00 40.52 532 GLN A N 1
ATOM 4108 C CA . GLN A 1 532 ? 22.006 3.483 61.494 1.00 46.10 532 GLN A CA 1
ATOM 4109 C C . GLN A 1 532 ? 22.916 2.271 61.710 1.00 45.14 532 GLN A C 1
ATOM 4110 O O . GLN A 1 532 ? 23.005 1.432 60.844 1.00 53.76 532 GLN A O 1
ATOM 4116 N N . GLN A 1 533 ? 23.591 2.180 62.838 1.00 42.69 533 GLN A N 1
ATOM 4117 C CA . GLN A 1 533 ? 24.466 1.025 63.166 1.00 39.71 533 GLN A CA 1
ATOM 4118 C C . GLN A 1 533 ? 23.749 -0.174 63.733 1.00 39.15 533 GLN A C 1
ATOM 4119 O O . GLN A 1 533 ? 24.364 -1.206 63.953 1.00 46.43 533 GLN A O 1
ATOM 4125 N N . GLY A 1 534 ? 22.460 -0.064 63.953 1.00 37.63 534 GLY A N 1
ATOM 4126 C CA . GLY A 1 534 ? 21.729 -1.144 64.570 1.00 40.64 534 GLY A CA 1
ATOM 4127 C C . GLY A 1 534 ? 21.913 -1.395 66.064 1.00 41.24 534 GLY A C 1
ATOM 4128 O O . GLY A 1 534 ? 21.826 -2.565 66.520 1.00 42.67 534 GLY A O 1
ATOM 4129 N N . VAL A 1 535 ? 22.195 -0.323 66.820 1.00 44.62 535 VAL A N 1
ATOM 4130 C CA . VAL A 1 535 ? 22.245 -0.401 68.299 1.00 46.67 535 VAL A CA 1
ATOM 4131 C C . VAL A 1 535 ? 21.130 0.398 68.936 1.00 47.06 535 VAL A C 1
ATOM 4132 O O . VAL A 1 535 ? 20.968 0.396 70.153 1.00 51.47 535 VAL A O 1
ATOM 4136 N N . ALA A 1 536 ? 20.274 0.961 68.096 1.00 47.16 536 ALA A N 1
ATOM 4137 C CA . ALA A 1 536 ? 18.981 1.512 68.538 1.00 43.14 536 ALA A CA 1
ATOM 4138 C C . ALA A 1 536 ? 17.902 1.230 67.488 1.00 44.92 536 ALA A C 1
ATOM 4139 O O . ALA A 1 536 ? 18.208 1.189 66.324 1.00 46.28 536 ALA A O 1
ATOM 4141 N N . VAL A 1 537 ? 16.642 1.094 67.899 1.00 44.41 537 VAL A N 1
ATOM 4142 C CA . VAL A 1 537 ? 15.557 0.805 66.994 1.00 43.71 537 VAL A CA 1
ATOM 4143 C C . VAL A 1 537 ? 15.381 1.996 66.039 1.00 48.95 537 VAL A C 1
ATOM 4144 O O . VAL A 1 537 ? 15.522 3.172 66.415 1.00 43.32 537 VAL A O 1
ATOM 4148 N N . LYS A 1 538 ? 15.096 1.695 64.778 1.00 47.09 538 LYS A N 1
ATOM 4149 C CA . LYS A 1 538 ? 14.960 2.720 63.737 1.00 47.85 538 LYS A CA 1
ATOM 4150 C C . LYS A 1 538 ? 13.631 3.392 63.910 1.00 44.79 538 LYS A C 1
ATOM 4151 O O . LYS A 1 538 ? 12.659 2.760 64.261 1.00 48.17 538 LYS A O 1
ATOM 4157 N N . THR A 1 539 ? 13.610 4.691 63.673 1.00 41.59 539 THR A N 1
ATOM 4158 C CA . THR A 1 539 ? 12.387 5.494 63.776 1.00 44.07 539 THR A CA 1
ATOM 4159 C C . THR A 1 539 ? 12.585 6.586 62.740 1.00 41.02 539 THR A C 1
ATOM 4160 O O . THR A 1 539 ? 13.702 6.823 62.242 1.00 43.34 539 THR A O 1
ATOM 4164 N N . SER A 1 540 ? 11.538 7.333 62.469 1.00 45.89 540 SER A N 1
ATOM 4165 C CA . SER A 1 540 ? 11.727 8.566 61.676 1.00 51.34 540 SER A CA 1
ATOM 4166 C C . SER A 1 540 ? 12.549 9.607 62.432 1.00 51.94 540 SER A C 1
ATOM 4167 O O . SER A 1 540 ? 12.645 9.586 63.656 1.00 53.46 540 SER A O 1
ATOM 4170 N N . ALA A 1 541 ? 13.141 10.519 61.686 1.00 54.03 541 ALA A N 1
ATOM 4171 C CA . ALA A 1 541 ? 13.897 11.639 62.219 1.00 53.47 541 ALA A CA 1
ATOM 4172 C C . ALA A 1 541 ? 13.045 12.553 63.110 1.00 63.06 541 ALA A C 1
ATOM 4173 O O . ALA A 1 541 ? 13.526 13.065 64.135 1.00 53.95 541 ALA A O 1
ATOM 4175 N N . GLU A 1 542 ? 11.790 12.730 62.718 1.00 57.68 542 GLU A N 1
ATOM 4176 C CA . GLU A 1 542 ? 10.823 13.481 63.490 1.00 63.30 542 GLU A CA 1
ATOM 4177 C C . GLU A 1 542 ? 10.492 12.833 64.827 1.00 62.07 542 GLU A C 1
ATOM 4178 O O . GLU A 1 542 ? 10.285 13.533 65.808 1.00 54.39 542 GLU A O 1
ATOM 4184 N N . ALA A 1 543 ? 10.380 11.513 64.852 1.00 56.88 543 ALA A N 1
ATOM 4185 C CA . ALA A 1 543 ? 10.114 10.816 66.078 1.00 52.01 543 ALA A CA 1
ATOM 4186 C C . ALA A 1 543 ? 11.308 10.919 67.062 1.00 56.97 543 ALA A C 1
ATOM 4187 O O . ALA A 1 543 ? 11.096 11.032 68.278 1.00 51.68 543 ALA A O 1
ATOM 4189 N N . LEU A 1 544 ? 12.531 10.871 66.538 1.00 49.16 544 LEU A N 1
ATOM 4190 C CA . LEU A 1 544 ? 13.718 10.906 67.361 1.00 47.06 544 LEU A CA 1
ATOM 4191 C C . LEU A 1 544 ? 13.837 12.297 67.975 1.00 54.81 544 LEU A C 1
ATOM 4192 O O . LEU A 1 544 ? 14.097 12.425 69.155 1.00 49.31 544 LEU A O 1
ATOM 4197 N N . GLN A 1 545 ? 13.561 13.318 67.178 1.00 50.88 545 GLN A N 1
ATOM 4198 C CA . GLN A 1 545 ? 13.531 14.682 67.652 1.00 56.82 545 GLN A CA 1
ATOM 4199 C C . GLN A 1 545 ? 12.502 14.908 68.760 1.00 55.56 545 GLN A C 1
ATOM 4200 O O . GLN A 1 545 ? 12.794 15.551 69.751 1.00 51.40 545 GLN A O 1
ATOM 4206 N N . GLN A 1 546 ? 11.306 14.395 68.579 1.00 43.86 546 GLN A N 1
ATOM 4207 C CA . GLN A 1 546 ? 10.332 14.424 69.604 1.00 45.66 546 GLN A CA 1
ATOM 4208 C C . GLN A 1 546 ? 10.743 13.695 70.914 1.00 54.76 546 GLN A C 1
ATOM 4209 O O . GLN A 1 546 ? 10.379 14.175 71.980 1.00 50.25 546 GLN A O 1
ATOM 4215 N N . ALA A 1 547 ? 11.371 12.513 70.823 1.00 48.27 547 ALA A N 1
ATOM 4216 C CA . ALA A 1 547 ? 11.922 11.808 71.974 1.00 48.42 547 ALA A CA 1
ATOM 4217 C C . ALA A 1 547 ? 12.983 12.693 72.692 1.00 47.65 547 ALA A C 1
ATOM 4218 O O . ALA A 1 547 ? 13.027 12.742 73.879 1.00 50.26 547 ALA A O 1
ATOM 4220 N N . ILE A 1 548 ? 13.858 13.333 71.954 1.00 44.99 548 ILE A N 1
ATOM 4221 C CA . ILE A 1 548 ? 14.852 14.175 72.540 1.00 43.88 548 ILE A CA 1
ATOM 4222 C C . ILE A 1 548 ? 14.141 15.240 73.371 1.00 58.09 548 ILE A C 1
ATOM 4223 O O . ILE A 1 548 ? 14.539 15.478 74.523 1.00 51.93 548 ILE A O 1
ATOM 4228 N N . ASP A 1 549 ? 13.088 15.850 72.813 1.00 51.14 549 ASP A N 1
ATOM 4229 C CA . ASP A 1 549 ? 12.353 16.924 73.480 1.00 55.33 549 ASP A CA 1
ATOM 4230 C C . ASP A 1 549 ? 11.626 16.424 74.681 1.00 51.96 549 ASP A C 1
ATOM 4231 O O . ASP A 1 549 ? 11.600 17.134 75.668 1.00 53.13 549 ASP A O 1
ATOM 4236 N N . ASP A 1 550 ? 11.070 15.216 74.614 1.00 48.90 550 ASP A N 1
ATOM 4237 C CA . ASP A 1 550 ? 10.317 14.636 75.726 1.00 54.50 550 ASP A CA 1
ATOM 4238 C C . ASP A 1 550 ? 11.273 14.179 76.867 1.00 56.32 550 ASP A C 1
ATOM 4239 O O . ASP A 1 550 ? 10.835 13.937 77.977 1.00 47.57 550 ASP A O 1
ATOM 4244 N N . ASN A 1 551 ? 12.548 13.965 76.562 1.00 46.13 551 ASN A N 1
ATOM 4245 C CA . ASN A 1 551 ? 13.463 13.520 77.556 1.00 46.89 551 ASN A CA 1
ATOM 4246 C C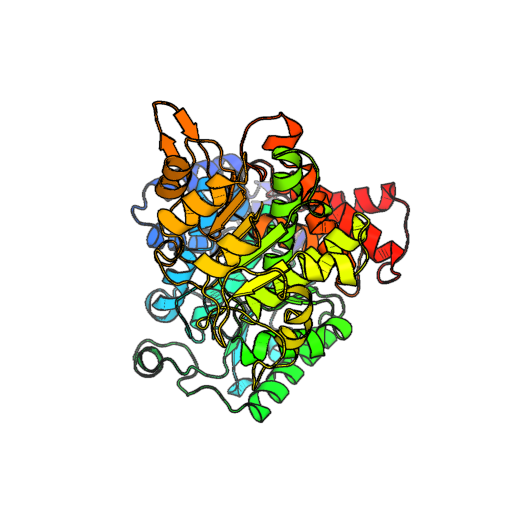 . ASN A 1 551 ? 14.271 14.716 78.130 1.00 48.57 551 ASN A C 1
ATOM 4247 O O . ASN A 1 551 ? 15.110 14.523 78.959 1.00 48.09 551 ASN A O 1
ATOM 4252 N N . PHE A 1 552 ? 14.060 15.931 77.637 1.00 41.90 552 PHE A N 1
ATOM 4253 C CA . PHE A 1 552 ? 14.906 17.018 78.050 1.00 45.64 552 PHE A CA 1
ATOM 4254 C C . PHE A 1 552 ? 14.280 17.667 79.283 1.00 45.45 552 PHE A C 1
ATOM 4255 O O . PHE A 1 552 ? 13.265 18.310 79.181 1.00 47.53 552 PHE A O 1
ATOM 4263 N N . TRP A 1 553 ? 14.863 17.416 80.454 1.00 44.81 553 TRP A N 1
ATOM 4264 C CA . TRP A 1 553 ? 14.299 17.933 81.730 1.00 41.10 553 TRP A CA 1
ATOM 4265 C C . TRP A 1 553 ? 14.737 19.346 81.906 1.00 39.47 553 TRP A C 1
ATOM 4266 O O . TRP A 1 553 ? 15.923 19.709 81.713 1.00 37.54 553 TRP A O 1
ATOM 4277 N N . GLN A 1 554 ? 13.772 20.180 82.193 1.00 36.05 554 GLN A N 1
ATOM 4278 C CA . GLN A 1 554 ? 14.087 21.546 82.626 1.00 43.84 554 GLN A CA 1
ATOM 4279 C C . GLN A 1 554 ? 13.703 21.751 84.110 1.00 39.24 554 GLN A C 1
ATOM 4280 O O . GLN A 1 554 ? 12.878 21.027 84.673 1.00 40.76 554 GLN A O 1
ATOM 4286 N N . ALA A 1 555 ? 14.279 22.790 84.699 1.00 39.73 555 ALA A N 1
ATOM 4287 C CA . ALA A 1 555 ? 14.074 23.093 86.153 1.00 42.42 555 ALA A CA 1
ATOM 4288 C C . ALA A 1 555 ? 12.761 23.795 86.437 1.00 35.84 555 ALA A C 1
ATOM 4289 O O . ALA A 1 555 ? 12.699 25.007 86.637 1.00 38.96 555 ALA A O 1
ATOM 4291 N N . GLU A 1 556 ? 11.699 23.035 86.418 1.00 35.97 556 GLU A N 1
ATOM 4292 C CA . GLU A 1 556 ? 10.377 23.535 86.710 1.00 39.05 556 GLU A CA 1
ATOM 4293 C C . GLU A 1 556 ? 9.723 22.494 87.589 1.00 41.31 556 GLU A C 1
ATOM 4294 O O . GLU A 1 556 ? 10.038 21.291 87.496 1.00 38.17 556 GLU A O 1
ATOM 4300 N N . TYR A 1 557 ? 8.777 22.938 88.412 1.00 41.23 557 TYR A N 1
ATOM 4301 C CA . TYR A 1 557 ? 8.143 22.004 89.337 1.00 45.54 557 TYR A CA 1
ATOM 4302 C C . TYR A 1 557 ? 7.033 21.229 88.641 1.00 50.18 557 TYR A C 1
ATOM 4303 O O . TYR A 1 557 ? 6.404 21.791 87.794 1.00 47.70 557 TYR A O 1
ATOM 4312 N N . ARG A 1 558 ? 6.785 19.982 89.048 1.00 49.61 558 ARG A N 1
ATOM 4313 C CA . ARG A 1 558 ? 5.648 19.235 88.633 1.00 47.26 558 ARG A CA 1
ATOM 4314 C C . ARG A 1 558 ? 4.528 19.440 89.625 1.00 56.59 558 ARG A C 1
ATOM 4315 O O . ARG A 1 558 ? 4.787 19.862 90.735 1.00 56.43 558 ARG A O 1
ATOM 4323 N N . ASP A 1 559 ? 3.289 19.131 89.223 1.00 56.10 559 ASP A N 1
ATOM 4324 C CA . ASP A 1 559 ? 2.137 19.116 90.117 1.00 56.01 559 ASP A CA 1
ATOM 4325 C C . ASP A 1 559 ? 2.104 17.770 90.762 1.00 52.68 559 ASP A C 1
ATOM 4326 O O . ASP A 1 559 ? 2.440 16.782 90.112 1.00 57.76 559 ASP A O 1
ATOM 4331 N N . TYR A 1 560 ? 1.698 17.715 92.028 1.00 51.60 560 TYR A N 1
ATOM 4332 C CA . TYR A 1 560 ? 1.750 16.461 92.798 1.00 53.05 560 TYR A CA 1
ATOM 4333 C C . TYR A 1 560 ? 0.383 15.996 93.218 1.00 56.97 560 TYR A C 1
ATOM 4334 O O . TYR A 1 560 ? -0.464 16.780 93.673 1.00 58.05 560 TYR A O 1
ATOM 4343 N N . ARG A 1 561 ? 0.202 14.696 93.191 1.00 58.29 561 ARG A N 1
ATOM 4344 C CA . ARG A 1 561 ? -0.982 14.135 93.781 1.00 59.65 561 ARG A CA 1
ATOM 4345 C C . ARG A 1 561 ? -0.535 13.059 94.707 1.00 56.49 561 ARG A C 1
ATOM 4346 O O . ARG A 1 561 ? 0.450 12.377 94.453 1.00 57.49 561 ARG A O 1
ATOM 4354 N N . ARG A 1 562 ? -1.286 12.898 95.784 1.00 59.49 562 ARG A N 1
ATOM 4355 C CA . ARG A 1 562 ? -0.973 11.935 96.828 1.00 65.12 562 ARG A CA 1
ATOM 4356 C C . ARG A 1 562 ? -1.545 10.542 96.597 1.00 64.21 562 ARG A C 1
ATOM 4357 O O . ARG A 1 562 ? -2.710 10.407 96.279 1.00 75.48 562 ARG A O 1
ATOM 4365 N N . THR A 1 563 ? -0.731 9.520 96.813 1.00 68.74 563 THR A N 1
ATOM 4366 C CA . THR A 1 563 ? -1.187 8.135 96.830 1.00 78.22 563 THR A CA 1
ATOM 4367 C C . THR A 1 563 ? -0.883 7.470 98.178 1.00 86.88 563 THR A C 1
ATOM 4368 O O . THR A 1 563 ? -0.141 8.035 98.985 1.00 92.09 563 THR A O 1
ATOM 4372 N N . SER A 1 564 ? -1.423 6.269 98.406 1.00 97.71 564 SER A N 1
ATOM 4373 C CA . SER A 1 564 ? -1.106 5.474 99.614 1.00 101.57 564 SER A CA 1
ATOM 4374 C C . SER A 1 564 ? 0.145 4.613 99.383 1.00 95.02 564 SER A C 1
ATOM 4375 O O . SER A 1 564 ? 0.944 4.398 100.297 1.00 95.05 564 SER A O 1
#

Nearest PDB structures (foldseek):
  6ags-assembly1_A  TM=1.002E+00  e=0.000E+00  Escherichia coli
  1o0s-assembly1_A  TM=9.399E-01  e=3.011E-58  Ascaris suum
  7mf4-assembly1_A  TM=9.228E-01  e=6.088E-53  Trypanosoma cruzi strain CL Brener
  6w57-assembly1_A  TM=9.190E-01  e=8.373E-53  Trypanosoma cruzi
  6urf-assembly1_B  TM=9.128E-01  e=1.736E-34  Mycobacterium tuberculosis

InterPro domains:
  IPR001891 Malic oxidoreductase [PIRSF000106] (7-561)
  IPR001891 Malic oxidoreductase [PR00072] (87-111)
  IPR001891 Malic oxidoreductase [PR00072] (147-176)
  IPR001891 Malic oxidoreductase [PR00072] (183-205)
  IPR001891 Malic oxidoreductase [PR00072] (242-260)
  IPR001891 Malic oxidoreductase [PR00072] (267-283)
  IPR001891 Malic oxidoreductase [PR00072] (298-314)
  IPR001891 Malic oxidoreductase [PR00072] (408-424)
  IPR012301 Malic enzyme, N-terminal domain [PF00390] (81-261)
  IPR012301 Malic enzyme, N-terminal domain [SM01274] (81-261)
  IPR012302 Malic enzyme, NAD-binding [PF03949] (271-530)
  IPR012302 Malic enzyme, NAD-binding [SM00919] (271-531)
  IPR015884 Malic enzyme, conserved site [PS00331] (267-283)
  IPR023667 NAD-dependent malic enzyme, proteobacteria [MF_01619] (4-565)
  IPR036291 NAD(P)-binding domain superfamily [SSF51735] (271-562)
  IPR037062 Malic enzyme, N-terminal domain superfamily [G3DSA:3.40.50.10380] (16-268)
  IPR046346 Aminoacid dehydrogenase-like, N-terminal domain superfamily [SSF53223] (7-270)